Protein AF-A0A7J7K494-F1 (afdb_monomer)

Secondary structure (DSSP, 8-state):
-HHHHHHHHHHHHHHHHHHHHHHTT-PPPP---S--EEEEEESSTTHIIIIIHHHHHHHHHTT-EEEEEESS---TTS-HHHHHHHHHHHHHHHT--GGGEEE---GGG-SSS----HHHHHHHHHHHHHHTT--EEE---TT--HHHHHHHHHHHHHH-HHHHHHHHHHHH-S---TTTHHHHHHHHHHHHHHHHHHHHHHHHHHHHHHHTTTSHHHHHHHHHHHHHHHHHHHHHHHHHHHHHHHHHHHHHHHHHHHHHHHHHT----EEE-TTSSSEEE-S---HHHHHHHHHHHHHT--SSS-GGGGG-TTSGGGGT-EEE-TTS-EEE-SS-GGGSPBTT-HHHHHHHHTT-S-TT--EE-BSSTTGGGS--SS----HHHHHHHHHHHTHHHHHHHHHHHHHHHHHHHHHHHHHHHHTHHHHHHHHHHHHHHTT--

Organism: Bugula neritina (NCBI:txid10212)

pLDDT: mean 76.29, std 15.3, range [35.38, 96.31]

Solvent-accessible surface area (backbone atoms only — not comparable to full-atom values): 23993 Å² total; per-residue (Å²): 116,68,67,58,55,47,49,50,55,49,44,54,52,45,49,54,46,47,51,53,54,48,71,72,62,68,68,82,81,76,87,83,90,65,90,46,29,36,34,39,50,34,65,38,43,56,45,56,67,75,73,37,38,56,59,52,38,52,38,47,76,69,66,30,48,60,31,39,41,20,49,8,39,40,41,64,86,74,46,16,80,54,37,46,52,48,29,50,52,46,36,47,73,58,70,34,55,56,92,39,47,49,67,36,88,45,84,77,40,47,45,71,94,62,87,60,57,67,69,60,54,48,50,55,52,50,53,52,34,68,76,64,67,48,70,45,82,44,63,81,65,100,71,66,64,58,26,56,53,39,24,50,51,18,48,48,47,67,73,36,57,66,56,42,53,47,50,49,30,68,78,60,56,44,76,58,62,85,80,62,57,62,61,58,52,51,50,52,35,50,49,35,30,54,52,12,50,50,48,36,52,46,50,47,27,45,51,50,9,63,62,33,49,91,42,76,65,12,44,48,28,28,50,50,32,34,51,52,51,50,50,49,53,51,51,52,54,49,49,52,53,48,48,70,75,37,47,79,61,48,52,60,50,51,52,50,52,50,51,50,42,51,29,74,58,24,45,64,41,71,41,70,25,94,82,59,66,33,34,23,73,44,82,68,38,48,73,66,19,50,50,51,46,48,48,17,33,69,65,68,10,14,56,58,77,13,46,70,59,56,68,42,79,80,24,48,30,61,82,54,31,69,44,73,42,83,87,70,50,76,46,61,45,50,39,63,66,44,48,48,62,34,62,86,38,43,66,51,51,58,53,49,61,73,69,50,97,60,77,85,72,70,60,48,47,48,72,54,82,58,50,31,60,43,94,81,70,90,70,48,46,16,35,52,58,54,53,51,48,56,48,57,74,47,37,64,58,56,51,50,52,53,50,50,50,55,51,52,50,52,48,52,37,53,50,37,53,52,63,63,54,63,55,61,67,53,53,54,52,51,53,53,49,55,53,54,59,68,70,74,114

Sequence (441 aa):
METVSLLIICGGLLALLIVFLISSKLQPAGSITQHKSVVFVTAHPDDECMFFGPTIVNLIHQNIEVHILCLSTGNFYGEGKTRVKELYASCKALGVDTNKCSTIDDTSLADGDAIWNKTQIQYYVAEYIQSHDISAVVTFDEGGIIGVTTLAIGIWVKVDKKHLLELTKDVSGTDLNETDVPSLLDNVVTALIVIGAFLFGLSFFGCCGTLNNKNKLGKLFLKLYSTVVLILLICELAGLTVAWFFFDKLDNKMIFYLDNSLKNVYNGTFVPGADDVGFSYSSGGSAITLAWDTVQLQYDCCGRAGGEDYSNETLLWYSYRDVQLSSGEVKTLVVPPTCCSVEGGSKQLISDFKKTEDSTASVFTLENPECPYSLPEPDFDGCYEEIKDAIKDNSVIFIAIGSATLGVQLLCVLFSFCLAKKDDSLVDQTEVLELNEKTLD

Nearest PDB structures (foldseek):
  8bgo-assembly1_C  TM=8.479E-01  e=7.906E-04  Thermococcus chitonophagus
  5b2e-assembly1_A  TM=7.750E-01  e=1.089E-03  Pyrococcus horikoshii OT3
  1q7t-assembly1_A  TM=6.695E-01  e=2.870E-04  Mycobacterium tuberculosis
  2ixd-assembly1_A  TM=7.992E-01  e=3.916E-03  Bacillus cereus
  1eyy-assembly1_A  TM=4.413E-01  e=2.009E+00  Vibrio harveyi

Radius of gyration: 30.48 Å; Cα contacts (8 Å, |Δi|>4): 532; chains: 1; bounding box: 70×56×92 Å

InterPro domains:
  IPR003737 N-acetylglucosaminyl phosphatidylinositol deacetylase-related [PTHR12993] (13-145)
  IPR008952 Tetraspanin, EC2 domain superfamily [G3DSA:1.10.1450.10] (258-394)
  IPR008952 Tetraspanin, EC2 domain superfamily [SSF48652] (282-394)
  IPR018499 Tetraspanin/Peripherin [PF00335] (145-421)
  IPR024078 Putative deacetylase LmbE-like domain superfamily [G3DSA:3.40.50.10320] (18-148)
  IPR024078 Putative deacetylase LmbE-like domain superfamily [SSF102588] (36-144)

Mean predicted aligned error: 17.6 Å

Foldseek 3Di:
DVVVVCCVVCVVVVLVVVLVVVLVPDDDDDQDPDQAEEEEEALFLCCCCVPVLLVLLVCVVSVHAYAYEHAELQCPVPCSVVSLVVSLVSCVVSVHDSVRYDYDHDPLSYDDPHDHDPVVVCVVVVVSCVVPVHPYYHYDDPCPDVLVVLQVVLVCCVVPVVVVCVVCCQVVVADADPPDVCVVVNVVSVVSNVSSVVSVLLVCLLVQLSNPLVDPVSLVSLVVSLVVLVVVLVVLVVVVVCCVVCVVVVLVVVLVVLLCCQAEFAQAFWAQDPQSAFIAGHHYHDPSNVVQLLLCQVLLAFGQAFLCSLVDCRGPNVVRQWHADPVRDTAGFSGHPSNAAWVVGSVVLVVVSNVDSDRRPPGTHGPDSCPRRDDDDPTRGGSNVSVVVVCVVCVVVVVVVSVVSSVVSSVSSSVSSVSNPPVVVVVVVVVVVVVVVVVVD

Structure (mmCIF, N/CA/C/O backbone):
data_AF-A0A7J7K494-F1
#
_entry.id   AF-A0A7J7K494-F1
#
loop_
_atom_site.group_PDB
_atom_site.id
_atom_site.type_symbol
_atom_site.label_atom_id
_atom_site.label_alt_id
_atom_site.label_comp_id
_atom_site.label_asym_id
_atom_site.label_entity_id
_atom_site.label_seq_id
_atom_site.pdbx_PDB_ins_code
_atom_site.Cartn_x
_atom_site.Cartn_y
_atom_site.Cartn_z
_atom_site.occupancy
_atom_site.B_iso_or_equiv
_atom_site.auth_seq_id
_atom_site.auth_comp_id
_atom_site.auth_asym_id
_atom_site.auth_atom_id
_atom_site.pdbx_PDB_model_num
ATOM 1 N N . MET A 1 1 ? -19.181 25.614 -13.319 1.00 48.56 1 MET A N 1
ATOM 2 C CA . MET A 1 1 ? -18.099 26.270 -12.552 1.00 48.56 1 MET A CA 1
ATOM 3 C C . MET A 1 1 ? -18.607 26.910 -11.262 1.00 48.56 1 MET A C 1
ATOM 5 O O . MET A 1 1 ? -18.106 26.513 -10.229 1.00 48.56 1 MET A O 1
ATOM 9 N N . GLU A 1 2 ? -19.620 27.787 -11.241 1.00 45.88 2 GLU A N 1
ATOM 10 C CA . GLU A 1 2 ? -20.159 28.299 -9.954 1.00 45.88 2 GLU A CA 1
ATOM 11 C C . GLU A 1 2 ? -21.144 27.339 -9.271 1.00 45.88 2 GLU A C 1
ATOM 13 O O . GLU A 1 2 ? -21.123 27.175 -8.056 1.00 45.88 2 GLU A O 1
ATOM 18 N N . THR A 1 3 ? -21.963 26.635 -10.053 1.00 38.97 3 THR A N 1
ATOM 19 C CA . THR A 1 3 ? -22.997 25.722 -9.541 1.00 38.97 3 THR A CA 1
ATOM 20 C C . THR A 1 3 ? -22.428 24.508 -8.809 1.00 38.97 3 THR A C 1
ATOM 22 O O . THR A 1 3 ? -23.000 24.071 -7.819 1.00 38.97 3 THR A O 1
ATOM 25 N N . VAL A 1 4 ? -21.282 23.988 -9.257 1.00 43.88 4 VAL A N 1
ATOM 26 C CA . VAL A 1 4 ? -20.623 22.812 -8.661 1.00 43.88 4 VAL A CA 1
ATOM 27 C C . VAL A 1 4 ? -19.870 23.190 -7.383 1.00 43.88 4 VAL A C 1
ATOM 29 O O . VAL A 1 4 ? -19.988 22.494 -6.381 1.00 43.88 4 VAL A O 1
ATOM 32 N N . SER A 1 5 ? -19.188 24.339 -7.361 1.00 43.78 5 SER A N 1
ATOM 33 C CA . SER A 1 5 ? -18.564 24.871 -6.141 1.00 43.78 5 SER A CA 1
ATOM 34 C C . SER A 1 5 ? -19.605 25.225 -5.077 1.00 43.78 5 SER A C 1
ATOM 36 O O . SER A 1 5 ? -19.404 24.942 -3.897 1.00 43.78 5 SER A O 1
ATOM 38 N N . LEU A 1 6 ? -20.754 25.771 -5.493 1.00 46.97 6 LEU A N 1
ATOM 39 C CA . LEU A 1 6 ? -21.887 26.009 -4.604 1.00 46.97 6 LEU A CA 1
ATOM 40 C C . LEU A 1 6 ? -22.486 24.687 -4.106 1.00 46.97 6 LEU A C 1
ATOM 42 O O . LEU A 1 6 ? -22.766 24.582 -2.924 1.00 46.97 6 LEU A O 1
ATOM 46 N N . LEU A 1 7 ? -22.600 23.654 -4.948 1.00 49.50 7 LEU A N 1
ATOM 47 C CA . LEU A 1 7 ? -23.053 22.315 -4.541 1.00 49.50 7 LEU A CA 1
ATOM 48 C C . LEU A 1 7 ? -22.120 21.647 -3.525 1.00 49.50 7 LEU A C 1
ATOM 50 O O . LEU A 1 7 ? -22.611 20.953 -2.643 1.00 49.50 7 LEU A O 1
ATOM 54 N N . ILE A 1 8 ? -20.807 21.867 -3.607 1.00 48.34 8 ILE A N 1
ATOM 55 C CA . ILE A 1 8 ? -19.830 21.282 -2.675 1.00 48.34 8 ILE A CA 1
ATOM 56 C C . ILE A 1 8 ? -19.817 22.042 -1.343 1.00 48.34 8 ILE A C 1
ATOM 58 O O . ILE A 1 8 ? -19.854 21.416 -0.288 1.00 48.34 8 ILE A O 1
ATOM 62 N N . ILE A 1 9 ? -19.839 23.381 -1.363 1.00 60.09 9 ILE A N 1
ATOM 63 C CA . ILE A 1 9 ? -19.940 24.194 -0.137 1.00 60.09 9 ILE A CA 1
ATOM 64 C C . ILE A 1 9 ? -21.302 23.975 0.529 1.00 60.09 9 ILE A C 1
ATOM 66 O O . ILE A 1 9 ? -21.369 23.751 1.737 1.00 60.09 9 ILE A O 1
ATOM 70 N N . CYS A 1 10 ? -22.386 23.969 -0.250 1.00 55.28 10 CYS A N 1
ATOM 71 C CA . CYS A 1 10 ? -23.707 23.595 0.237 1.00 55.28 10 CYS A CA 1
ATOM 72 C C . CYS A 1 10 ? -23.733 22.139 0.686 1.00 55.28 10 CYS A C 1
ATOM 74 O O . CYS A 1 10 ? -24.402 21.871 1.665 1.00 55.28 10 CYS A O 1
ATOM 76 N N . GLY A 1 11 ? -22.999 21.222 0.056 1.00 61.75 11 GLY A N 1
ATOM 77 C CA . GLY A 1 11 ? -22.896 19.819 0.459 1.00 61.75 11 GLY A CA 1
ATOM 78 C C . GLY A 1 11 ? -22.185 19.642 1.799 1.00 61.75 11 GLY A C 1
ATOM 79 O O . GLY A 1 11 ? -22.696 18.938 2.662 1.00 61.75 11 GLY A O 1
ATOM 80 N N . GLY A 1 12 ? -21.069 20.341 2.021 1.00 59.91 12 GLY A N 1
ATOM 81 C CA . GLY A 1 12 ? -20.353 20.358 3.299 1.00 59.91 12 GLY A CA 1
ATOM 82 C C . GLY A 1 12 ? -21.153 21.042 4.411 1.00 59.91 12 GLY A C 1
ATOM 83 O O . GLY A 1 12 ? -21.269 20.506 5.511 1.00 59.91 12 GLY A O 1
ATOM 84 N N . LEU A 1 13 ? -21.787 22.183 4.120 1.00 62.47 13 LEU A N 1
ATOM 85 C CA . LEU A 1 13 ? -22.676 22.866 5.067 1.00 62.47 13 LEU A CA 1
ATOM 86 C C . LEU A 1 13 ? -23.949 22.060 5.346 1.00 62.47 13 LEU A C 1
ATOM 88 O O . LEU A 1 13 ? -24.392 22.030 6.488 1.00 62.47 13 LEU A O 1
ATOM 92 N N . LEU A 1 14 ? -24.512 21.381 4.342 1.00 61.75 14 LEU A N 1
ATOM 93 C CA . LEU A 1 14 ? -25.662 20.486 4.471 1.00 61.75 14 LEU A CA 1
ATOM 94 C C . LEU A 1 14 ? -25.281 19.229 5.246 1.00 61.75 14 LEU A C 1
ATOM 96 O O . LEU A 1 14 ? -26.072 18.807 6.072 1.00 61.75 14 LEU A O 1
ATOM 100 N N . ALA A 1 15 ? -24.086 18.668 5.061 1.00 58.25 15 ALA A N 1
ATOM 101 C CA . ALA A 1 15 ? -23.587 17.564 5.876 1.00 58.25 15 ALA A CA 1
ATOM 102 C C . ALA A 1 15 ? -23.437 17.995 7.342 1.00 58.25 15 ALA A C 1
ATOM 104 O O . ALA A 1 15 ? -23.932 17.304 8.225 1.00 58.25 15 ALA A O 1
ATOM 105 N N . LEU A 1 16 ? -22.871 19.177 7.611 1.00 62.81 16 LEU A N 1
ATOM 106 C CA . LEU A 1 16 ? -22.789 19.745 8.964 1.00 62.81 16 LEU A CA 1
ATOM 107 C C . LEU A 1 16 ? -24.178 20.024 9.567 1.00 62.81 16 LEU A C 1
ATOM 109 O O . LEU A 1 16 ? -24.406 19.735 10.742 1.00 62.81 16 LEU A O 1
ATOM 113 N N . LEU A 1 17 ? -25.127 20.527 8.771 1.00 67.31 17 LEU A N 1
ATOM 114 C CA . LEU A 1 17 ? -26.519 20.759 9.179 1.00 67.31 17 LEU A CA 1
ATOM 115 C C . LEU A 1 17 ? -27.285 19.455 9.405 1.00 67.31 17 LEU A C 1
ATOM 117 O O . LEU A 1 17 ? -28.018 19.353 10.379 1.00 67.31 17 LEU A O 1
ATOM 121 N N . ILE A 1 18 ? -27.115 18.450 8.547 1.00 64.69 18 ILE A N 1
ATOM 122 C CA . ILE A 1 18 ? -27.713 17.120 8.686 1.00 64.69 18 ILE A CA 1
ATOM 123 C C . ILE A 1 18 ? -27.141 16.446 9.929 1.00 64.69 18 ILE A C 1
ATOM 125 O O . ILE A 1 18 ? -27.916 15.953 10.738 1.00 64.69 18 ILE A O 1
ATOM 129 N N . VAL A 1 19 ? -25.827 16.503 10.157 1.00 56.94 19 VAL A N 1
ATOM 130 C CA . VAL A 1 19 ? -25.197 16.026 11.396 1.00 56.94 19 VAL A CA 1
ATOM 131 C C . VAL A 1 19 ? -25.774 16.766 12.605 1.00 56.94 19 VAL A C 1
ATOM 133 O O . VAL A 1 19 ? -26.156 16.114 13.571 1.00 56.94 19 VAL A O 1
ATOM 136 N N . PHE A 1 20 ? -25.943 18.090 12.554 1.00 66.19 20 PHE A N 1
ATOM 137 C CA . PHE A 1 20 ? -26.557 18.884 13.628 1.00 66.19 20 PHE A CA 1
ATOM 138 C C . PHE A 1 20 ? -28.047 18.545 13.868 1.00 66.19 20 PHE A C 1
ATOM 140 O O . PHE A 1 20 ? -28.499 18.449 15.014 1.00 66.19 20 PHE A O 1
ATOM 147 N N . LEU A 1 21 ? -28.820 18.304 12.806 1.00 63.22 21 LEU A N 1
ATOM 148 C CA . LEU A 1 21 ? -30.249 17.961 12.850 1.00 63.22 21 LEU A CA 1
ATOM 149 C C . LEU A 1 21 ? -30.495 16.504 13.272 1.00 63.22 21 LEU A C 1
ATOM 151 O O . LEU A 1 21 ? -31.448 16.215 13.992 1.00 63.22 21 LEU A O 1
ATOM 155 N N . ILE A 1 22 ? -29.619 15.584 12.873 1.00 55.06 22 ILE A N 1
ATOM 156 C CA . ILE A 1 22 ? -29.636 14.176 13.283 1.00 55.06 22 ILE A CA 1
ATOM 157 C C . ILE A 1 22 ? -29.176 14.071 14.746 1.00 55.06 22 ILE A C 1
ATOM 159 O O . ILE A 1 22 ? -29.856 13.446 15.557 1.00 55.06 22 ILE A O 1
ATOM 163 N N . SER A 1 23 ? -28.122 14.797 15.138 1.00 53.97 23 SER A N 1
ATOM 164 C CA . SER A 1 23 ? -27.640 14.888 16.533 1.00 53.97 23 SER A CA 1
ATOM 165 C C . SER A 1 23 ? -28.640 15.538 17.499 1.00 53.97 23 SER A C 1
ATOM 167 O O . SER A 1 23 ? -28.546 15.356 18.718 1.00 53.97 23 SER A O 1
ATOM 169 N N . SER A 1 24 ? -29.594 16.320 16.984 1.00 50.78 24 SER A N 1
ATOM 170 C CA . SER A 1 24 ? -30.695 16.887 17.774 1.00 50.78 24 SER A CA 1
ATOM 171 C C . SER A 1 24 ? -31.946 16.001 17.808 1.00 50.78 24 SER A C 1
ATOM 173 O O . SER A 1 24 ? -32.808 16.241 18.651 1.00 50.78 24 SER A O 1
ATOM 175 N N . LYS A 1 25 ? -32.036 14.954 16.971 1.00 44.88 25 LYS A N 1
ATOM 176 C CA . LYS A 1 25 ? -33.195 14.043 16.891 1.00 44.88 25 LYS A CA 1
ATOM 177 C C . LYS A 1 25 ? -32.920 12.579 17.248 1.00 44.88 25 LYS A C 1
ATOM 179 O O . LYS A 1 25 ? -33.884 11.825 17.367 1.00 44.88 25 LYS A O 1
ATOM 184 N N . LEU A 1 26 ? -31.668 12.160 17.447 1.00 38.97 26 LEU A N 1
ATOM 185 C CA . LEU A 1 26 ? -31.373 10.815 17.950 1.00 38.97 26 LEU A CA 1
ATOM 186 C C . LEU A 1 26 ? -31.838 10.680 19.404 1.00 38.97 26 LEU A C 1
ATOM 188 O O . LEU A 1 26 ? -31.153 11.081 20.343 1.00 38.97 26 LEU A O 1
ATOM 192 N N . GLN A 1 27 ? -33.017 10.090 19.579 1.00 41.94 27 GLN A N 1
ATOM 193 C CA . GLN A 1 27 ? -33.363 9.411 20.818 1.00 41.94 27 GLN A CA 1
ATOM 194 C C . GLN A 1 27 ? -32.588 8.083 20.877 1.00 41.94 27 GLN A C 1
ATOM 196 O O . GLN A 1 27 ? -32.400 7.448 19.835 1.00 41.94 27 GLN A O 1
ATOM 201 N N . PRO A 1 28 ? -32.112 7.656 22.060 1.00 41.56 28 PRO A N 1
ATOM 202 C CA . PRO A 1 28 ? -31.431 6.376 22.203 1.00 41.56 28 PRO A CA 1
ATOM 203 C C . PRO A 1 28 ? -32.356 5.243 21.744 1.00 41.56 28 PRO A C 1
ATOM 205 O O . PRO A 1 28 ? -33.513 5.168 22.158 1.00 41.56 28 PRO A O 1
ATOM 208 N N . ALA A 1 29 ? -31.840 4.390 20.856 1.00 36.94 29 ALA A N 1
ATOM 209 C CA . ALA A 1 29 ? -32.562 3.235 20.344 1.00 36.94 29 ALA A CA 1
ATOM 210 C C . ALA A 1 29 ? -33.029 2.341 21.502 1.00 36.94 29 ALA A C 1
ATOM 212 O O . ALA A 1 29 ? -32.278 2.064 22.440 1.00 36.94 29 ALA A O 1
ATOM 213 N N . GLY A 1 30 ? -34.302 1.954 21.430 1.00 35.56 30 GLY A N 1
ATOM 214 C CA . GLY A 1 30 ? -35.008 1.206 22.457 1.00 35.56 30 GLY A CA 1
ATOM 215 C C . GLY A 1 30 ? -34.442 -0.189 22.732 1.00 35.56 30 GLY A C 1
ATOM 216 O O . GLY A 1 30 ? -33.745 -0.790 21.919 1.00 35.56 30 GLY A O 1
ATOM 217 N N . SER A 1 31 ? -34.802 -0.665 23.923 1.00 35.38 31 SER A N 1
ATOM 218 C CA . SER A 1 31 ? -34.482 -1.950 24.549 1.00 35.38 31 SER A CA 1
ATOM 219 C C . SER A 1 31 ? -34.519 -3.159 23.600 1.00 35.38 31 SER A C 1
ATOM 221 O O . SER A 1 31 ? -35.571 -3.501 23.054 1.00 35.38 31 SER A O 1
ATOM 223 N N . ILE A 1 32 ? -33.377 -3.844 23.464 1.00 37.75 32 ILE A N 1
ATOM 224 C CA . ILE A 1 32 ? -33.290 -5.187 22.879 1.00 37.75 32 ILE A CA 1
ATOM 225 C C . ILE A 1 32 ? -33.655 -6.186 23.979 1.00 37.75 32 ILE A C 1
ATOM 227 O O . ILE A 1 32 ? -32.879 -6.462 24.888 1.00 37.75 32 ILE A O 1
ATOM 231 N N . THR A 1 33 ? -34.871 -6.716 23.893 1.00 38.81 33 THR A N 1
ATOM 232 C CA . THR A 1 33 ? -35.416 -7.743 24.782 1.00 38.81 33 THR A CA 1
ATOM 233 C C . THR A 1 33 ? -35.154 -9.130 24.196 1.00 38.81 33 THR A C 1
ATOM 235 O O . THR A 1 33 ? -35.998 -9.694 23.513 1.00 38.81 33 THR A O 1
ATOM 238 N N . GLN A 1 34 ? -33.963 -9.675 24.444 1.00 47.09 34 GLN A N 1
ATOM 239 C CA . GLN A 1 34 ? -33.677 -11.116 24.476 1.00 47.09 34 GLN A CA 1
ATOM 240 C C . GLN A 1 34 ? -32.317 -11.280 25.165 1.00 47.09 34 GLN A C 1
ATOM 242 O O . GLN A 1 34 ? -31.354 -10.646 24.740 1.00 47.09 34 GLN A O 1
ATOM 247 N N . HIS A 1 35 ? -32.237 -12.072 26.240 1.00 52.81 35 HIS A N 1
ATOM 248 C CA . HIS A 1 35 ? -30.958 -12.383 26.884 1.00 52.81 35 HIS A CA 1
ATOM 249 C C . HIS A 1 35 ? -30.075 -13.117 25.874 1.00 52.81 35 HIS A C 1
ATOM 251 O O . HIS A 1 35 ? -30.317 -14.278 25.563 1.00 52.81 35 HIS A O 1
ATOM 257 N N . LYS A 1 36 ? -29.101 -12.397 25.317 1.00 71.06 36 LYS A N 1
ATOM 258 C CA . LYS A 1 36 ? -28.061 -12.934 24.444 1.00 71.06 36 LYS A CA 1
ATOM 259 C C . LYS A 1 36 ? -26.811 -13.167 25.285 1.00 71.06 36 LYS A C 1
ATOM 261 O O . LYS A 1 36 ? -26.496 -12.357 26.156 1.00 71.06 36 LYS A O 1
ATOM 266 N N . SER A 1 37 ? -26.118 -14.257 25.006 1.00 85.25 37 SER A N 1
ATOM 267 C CA . SER A 1 37 ? -24.801 -14.593 25.543 1.00 85.25 37 SER A CA 1
ATOM 268 C C . SER A 1 37 ? -23.750 -14.319 24.463 1.00 85.25 37 SER A C 1
ATOM 270 O O . SER A 1 37 ? -23.941 -14.645 23.287 1.00 85.25 37 SER A O 1
ATOM 272 N N . VAL A 1 38 ? -22.656 -13.663 24.832 1.00 89.88 38 VAL A N 1
ATOM 273 C CA . VAL A 1 38 ? -21.571 -13.286 23.917 1.00 89.88 38 VAL A CA 1
ATOM 274 C C . VAL A 1 38 ? -20.263 -13.841 24.454 1.00 89.88 38 VAL A C 1
ATOM 276 O O . VAL A 1 38 ? -19.947 -13.624 25.622 1.00 89.88 38 VAL A O 1
ATOM 279 N N . VAL A 1 39 ? -19.487 -14.520 23.609 1.00 93.25 39 VAL A N 1
ATOM 280 C CA . VAL A 1 39 ? -18.131 -14.964 23.953 1.00 93.25 39 VAL A CA 1
ATOM 281 C C . VAL A 1 39 ? -17.091 -14.101 23.253 1.00 93.25 39 VAL A C 1
ATOM 283 O O . VAL A 1 39 ? -17.169 -13.882 22.043 1.00 93.25 39 VAL A O 1
ATOM 286 N N . PHE A 1 40 ? -16.109 -13.628 24.012 1.00 92.94 40 PHE A N 1
ATOM 287 C CA . PHE A 1 40 ? -14.878 -13.068 23.473 1.00 92.94 40 PHE A CA 1
ATOM 288 C C . PHE A 1 40 ? -13.839 -14.178 23.397 1.00 92.94 40 PHE A C 1
ATOM 290 O O . PHE A 1 40 ? -13.515 -14.791 24.414 1.00 92.94 40 PHE A O 1
ATOM 297 N N . VAL A 1 41 ? -13.350 -14.443 22.190 1.00 92.06 41 VAL A N 1
ATOM 298 C CA . VAL A 1 41 ? -12.299 -15.428 21.938 1.00 92.06 41 VAL A CA 1
ATOM 299 C C . VAL A 1 41 ? -10.990 -14.682 21.733 1.00 92.06 41 VAL A C 1
ATOM 301 O O . VAL A 1 41 ? -10.851 -13.941 20.755 1.00 92.06 41 VAL A O 1
ATOM 304 N N . THR A 1 42 ? -10.051 -14.871 22.655 1.00 91.25 42 THR A N 1
ATOM 305 C CA . THR A 1 42 ? -8.741 -14.210 22.659 1.00 91.25 42 THR A CA 1
ATOM 306 C C . THR A 1 42 ? -7.607 -15.211 22.485 1.00 91.25 42 THR A C 1
ATOM 308 O O . THR A 1 42 ? -7.774 -16.406 22.749 1.00 91.25 42 THR A O 1
ATOM 311 N N . ALA A 1 43 ? -6.454 -14.737 22.015 1.00 89.81 43 ALA A N 1
ATOM 312 C CA . ALA A 1 43 ? -5.272 -15.575 21.844 1.00 89.81 43 ALA A CA 1
ATOM 313 C C . ALA A 1 43 ? -4.412 -15.572 23.114 1.00 89.81 43 ALA A C 1
ATOM 315 O O . ALA A 1 43 ? -3.916 -16.629 23.515 1.00 89.81 43 ALA A O 1
ATOM 316 N N . HIS A 1 44 ? -4.284 -14.417 23.772 1.00 90.25 44 HIS A N 1
ATOM 317 C CA . HIS A 1 44 ? -3.458 -14.226 24.958 1.00 90.25 44 HIS A CA 1
ATOM 318 C C . HIS A 1 44 ? -4.285 -13.762 26.187 1.00 90.25 44 HIS A C 1
ATOM 320 O O . HIS A 1 44 ? -5.306 -13.086 26.022 1.00 90.25 44 HIS A O 1
ATOM 326 N N . PRO A 1 45 ? -3.882 -14.122 27.429 1.00 89.06 45 PRO A N 1
ATOM 327 C CA . PRO A 1 45 ? -4.619 -13.793 28.661 1.00 89.06 45 PRO A CA 1
ATOM 328 C C . PRO A 1 45 ? -4.713 -12.309 29.077 1.00 89.06 45 PRO A C 1
ATOM 330 O O . PRO A 1 45 ? -5.225 -12.047 30.160 1.00 89.06 45 PRO A O 1
ATOM 333 N N . ASP A 1 46 ? -4.180 -11.361 28.306 1.00 87.06 46 ASP A N 1
ATOM 334 C CA . ASP A 1 46 ? -4.315 -9.909 28.545 1.00 87.06 46 ASP A CA 1
ATOM 335 C C . ASP A 1 46 ? -5.142 -9.188 27.460 1.00 87.06 46 ASP A C 1
ATOM 337 O O . ASP A 1 46 ? -5.510 -8.016 27.614 1.00 87.06 46 ASP A O 1
ATOM 341 N N . ASP A 1 47 ? -5.480 -9.885 26.373 1.00 87.44 47 ASP A N 1
ATOM 342 C CA . ASP A 1 47 ? -6.191 -9.321 25.229 1.00 87.44 47 ASP A CA 1
ATOM 343 C C . ASP A 1 47 ? -7.592 -8.806 25.613 1.00 87.44 47 ASP A C 1
ATOM 345 O O . ASP A 1 47 ? -8.110 -7.845 25.035 1.00 87.44 47 ASP A O 1
ATOM 349 N N . GLU A 1 48 ? -8.247 -9.438 26.587 1.00 84.69 48 GLU A N 1
ATOM 350 C CA . GLU A 1 48 ? -9.604 -9.104 27.012 1.00 84.69 48 GLU A CA 1
ATOM 351 C C . GLU A 1 48 ? -9.671 -7.714 27.641 1.00 84.69 48 GLU A C 1
ATOM 353 O O . GLU A 1 48 ? -10.570 -6.936 27.316 1.00 84.69 48 GLU A O 1
ATOM 358 N N . CYS A 1 49 ? -8.709 -7.363 28.497 1.00 79.94 49 CYS A N 1
ATOM 359 C CA . CYS A 1 49 ? -8.664 -6.044 29.114 1.00 79.94 49 CYS A CA 1
ATOM 360 C C . CYS A 1 49 ? -7.991 -5.015 28.212 1.00 79.94 49 CYS A C 1
ATOM 362 O O . CYS A 1 49 ? -8.396 -3.848 28.235 1.00 79.94 49 CYS A O 1
ATOM 364 N N . MET A 1 50 ? -7.030 -5.435 27.385 1.00 77.06 50 MET A N 1
ATOM 365 C CA . MET A 1 50 ? -6.323 -4.545 26.469 1.00 77.06 50 MET A CA 1
ATOM 366 C C . MET A 1 50 ? -7.199 -4.090 25.292 1.00 77.06 50 MET A C 1
ATOM 368 O O . MET A 1 50 ? -7.154 -2.914 24.923 1.00 77.06 50 MET A O 1
ATOM 372 N N . PHE A 1 51 ? -8.027 -4.978 24.730 1.00 73.75 51 PHE A N 1
ATOM 373 C CA . PHE A 1 51 ? -8.774 -4.703 23.493 1.00 73.75 51 PHE A CA 1
ATOM 374 C C . PHE A 1 51 ? -10.290 -4.698 23.664 1.00 73.75 51 PHE A C 1
ATOM 376 O O . PHE A 1 51 ? -10.981 -3.927 22.994 1.00 73.75 51 PHE A O 1
ATOM 383 N N . PHE A 1 52 ? -10.824 -5.517 24.571 1.00 78.88 52 PHE A N 1
ATOM 384 C CA . PHE A 1 52 ? -12.269 -5.729 24.690 1.00 78.88 52 PHE A CA 1
ATOM 385 C C . PHE A 1 52 ? -12.898 -5.130 25.951 1.00 78.88 52 PHE A C 1
ATOM 387 O O . PHE A 1 52 ? -14.125 -5.085 26.044 1.00 78.88 52 PHE A O 1
ATOM 394 N N . GLY A 1 53 ? -12.099 -4.581 26.871 1.00 79.12 53 GLY A N 1
ATOM 395 C CA . GLY A 1 53 ? -12.548 -4.011 28.144 1.00 79.12 53 GLY A CA 1
ATOM 396 C C . GLY A 1 53 ? -13.789 -3.104 28.061 1.00 79.12 53 GLY A C 1
ATOM 397 O O . GLY A 1 53 ? -14.769 -3.381 28.760 1.00 79.12 53 GLY A O 1
ATOM 398 N N . PRO A 1 54 ? -13.828 -2.059 27.203 1.00 76.44 54 PRO A N 1
ATOM 399 C CA . PRO A 1 54 ? -14.998 -1.176 27.137 1.00 76.44 54 PRO A CA 1
ATOM 400 C C . PRO A 1 54 ? -16.243 -1.900 26.617 1.00 76.44 54 PRO A C 1
ATOM 402 O O . PRO A 1 54 ? -17.350 -1.662 27.103 1.00 76.44 54 PRO A O 1
ATOM 405 N N . THR A 1 55 ? -16.069 -2.800 25.649 1.00 70.44 55 THR A N 1
ATOM 406 C CA . THR A 1 55 ? -17.162 -3.578 25.061 1.00 70.44 55 THR A CA 1
ATOM 407 C C . THR A 1 55 ? -17.731 -4.562 26.076 1.00 70.44 55 THR A C 1
ATOM 409 O O . THR A 1 55 ? -18.948 -4.608 26.244 1.00 70.44 55 THR A O 1
ATOM 412 N N . ILE A 1 56 ? -16.872 -5.284 26.803 1.00 82.81 56 ILE A N 1
ATOM 413 C CA . ILE A 1 56 ? -17.252 -6.220 27.871 1.00 82.81 56 ILE A CA 1
ATOM 414 C C . ILE A 1 56 ? -18.095 -5.500 28.929 1.00 82.81 56 ILE A C 1
ATOM 416 O O . ILE A 1 56 ? -19.226 -5.906 29.198 1.00 82.81 56 ILE A O 1
ATOM 420 N N . VAL A 1 57 ? -17.595 -4.381 29.464 1.00 77.25 57 VAL A N 1
ATOM 421 C CA . VAL A 1 57 ? -18.302 -3.602 30.496 1.00 77.25 57 VAL A CA 1
ATOM 422 C C . VAL A 1 57 ? -19.642 -3.078 29.974 1.00 77.25 57 VAL A C 1
ATOM 424 O O . VAL A 1 57 ? -20.656 -3.162 30.667 1.00 77.25 57 VAL A O 1
ATOM 427 N N . ASN A 1 58 ? -19.687 -2.572 28.738 1.00 75.81 58 ASN A N 1
ATOM 428 C CA . ASN A 1 58 ? -20.929 -2.074 28.150 1.00 75.81 58 ASN A CA 1
ATOM 429 C C . ASN A 1 58 ? -21.970 -3.187 27.923 1.00 75.81 58 ASN A C 1
ATOM 431 O O . ASN A 1 58 ? -23.154 -2.948 28.152 1.00 75.81 58 ASN A O 1
ATOM 435 N N . LEU A 1 59 ? -21.562 -4.390 27.507 1.00 78.50 59 LEU A N 1
ATOM 436 C CA . LEU A 1 59 ? -22.474 -5.532 27.358 1.00 78.50 59 LEU A CA 1
ATOM 437 C C . LEU A 1 59 ? -23.032 -5.975 28.718 1.00 78.50 59 LEU A C 1
ATOM 439 O O . LEU A 1 59 ? -24.247 -6.127 28.857 1.00 78.50 59 LEU A O 1
ATOM 443 N N . ILE A 1 60 ? -22.184 -6.065 29.745 1.00 82.94 60 ILE A N 1
ATOM 444 C CA . ILE A 1 60 ? -22.618 -6.380 31.116 1.00 82.94 60 ILE A CA 1
ATOM 445 C C . ILE A 1 60 ? -23.625 -5.337 31.621 1.00 82.94 60 ILE A C 1
ATOM 447 O O . ILE A 1 60 ? -24.662 -5.691 32.178 1.00 82.94 60 ILE A O 1
ATOM 451 N N . HIS A 1 61 ? -23.383 -4.047 31.367 1.00 79.88 61 HIS A N 1
ATOM 452 C CA . HIS A 1 61 ? -24.318 -2.969 31.717 1.00 79.88 61 HIS A CA 1
ATOM 45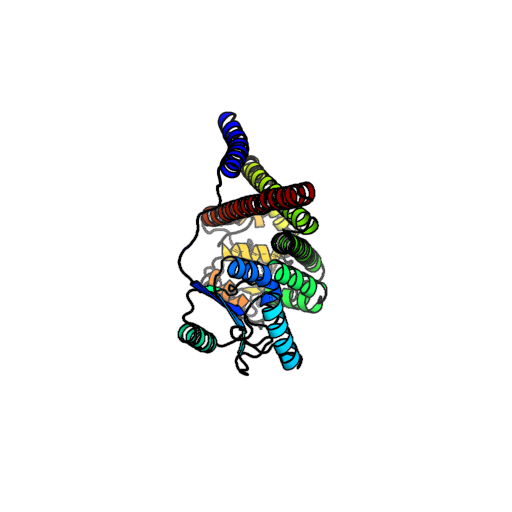3 C C . HIS A 1 61 ? -25.670 -3.073 30.995 1.00 79.88 61 HIS A C 1
ATOM 455 O O . HIS A 1 61 ? -26.676 -2.574 31.498 1.00 79.88 61 HIS A O 1
ATOM 461 N N . GLN A 1 62 ? -25.708 -3.707 29.823 1.00 78.12 62 GLN A N 1
ATOM 462 C CA . GLN A 1 62 ? -26.936 -4.006 29.083 1.00 78.12 62 GLN A CA 1
ATOM 463 C C . GLN A 1 62 ? -27.593 -5.320 29.532 1.00 78.12 62 GLN A C 1
ATOM 465 O O . GLN A 1 62 ? -28.560 -5.759 28.911 1.00 78.12 62 GLN A O 1
ATOM 470 N N . ASN A 1 63 ? -27.102 -5.927 30.618 1.00 83.50 63 ASN A N 1
ATOM 471 C CA . ASN A 1 63 ? -27.566 -7.204 31.154 1.00 83.50 63 ASN A CA 1
ATOM 472 C C . ASN A 1 63 ? -27.419 -8.367 30.148 1.00 83.50 63 ASN A C 1
ATOM 474 O O . ASN A 1 63 ? -28.207 -9.318 30.151 1.00 83.50 63 ASN A O 1
ATOM 478 N N . ILE A 1 64 ? -26.420 -8.257 29.263 1.00 84.50 64 ILE A N 1
ATOM 479 C CA . ILE A 1 64 ? -25.987 -9.299 28.327 1.00 84.50 64 ILE A CA 1
ATOM 480 C C . ILE A 1 64 ? -24.962 -10.169 29.050 1.00 84.50 64 ILE A C 1
ATOM 482 O O . ILE A 1 64 ? -24.070 -9.668 29.736 1.00 84.50 64 ILE A O 1
ATOM 486 N N . GLU A 1 65 ? -25.096 -11.481 28.899 1.00 92.00 65 GLU A N 1
ATOM 487 C CA . GLU A 1 65 ? -24.165 -12.433 29.489 1.00 92.00 65 GLU A CA 1
ATOM 488 C C . GLU A 1 65 ? -22.864 -12.463 28.680 1.00 92.00 65 GLU A C 1
ATOM 490 O O . GLU A 1 65 ? -22.890 -12.638 27.463 1.00 92.00 65 GLU A O 1
ATOM 495 N N . VAL A 1 66 ? -21.725 -12.283 29.349 1.00 93.75 66 VAL A N 1
ATOM 496 C CA . VAL A 1 66 ? -20.406 -12.241 28.706 1.00 93.75 66 VAL A CA 1
ATOM 497 C C . VAL A 1 66 ? -19.548 -13.409 29.179 1.00 93.75 66 VAL A C 1
ATOM 499 O O . VAL A 1 66 ? -19.456 -13.669 30.379 1.00 93.75 66 VAL A O 1
ATOM 502 N N . HIS A 1 67 ? -18.911 -14.079 28.222 1.00 96.06 67 HIS A N 1
ATOM 503 C CA . HIS A 1 67 ? -17.930 -15.142 28.416 1.00 96.06 67 HIS A CA 1
ATOM 504 C C . HIS A 1 67 ? -16.583 -14.728 27.824 1.00 96.06 67 HIS A C 1
ATOM 506 O O . HIS A 1 67 ? -16.546 -14.057 26.792 1.00 96.06 67 HIS A O 1
ATOM 512 N N . ILE A 1 68 ? -15.486 -15.167 28.440 1.00 96.31 68 ILE A N 1
ATOM 513 C CA . ILE A 1 68 ? -14.120 -14.994 27.935 1.00 96.31 68 ILE A CA 1
ATOM 514 C C . ILE A 1 68 ? -13.492 -16.379 27.749 1.00 96.31 68 ILE A C 1
ATOM 516 O O . ILE A 1 68 ? -13.386 -17.159 28.702 1.00 96.31 68 ILE A O 1
ATOM 520 N N . LEU A 1 69 ? -13.075 -16.680 26.523 1.00 95.62 69 LEU A N 1
ATOM 521 C CA . LEU A 1 69 ? -12.351 -17.894 26.162 1.00 95.62 69 LEU A CA 1
ATOM 522 C C . LEU A 1 69 ? -10.983 -17.508 25.597 1.00 95.62 69 LEU A C 1
ATOM 524 O O . LEU A 1 69 ? -10.885 -17.035 24.467 1.00 95.62 69 LEU A O 1
ATOM 528 N N . CYS A 1 70 ? -9.932 -17.742 26.372 1.00 95.00 70 CYS A N 1
ATOM 529 C CA . CYS A 1 70 ? -8.558 -17.533 25.940 1.00 95.00 70 CYS A CA 1
ATOM 530 C C . CYS A 1 70 ? -7.966 -18.851 25.422 1.00 95.00 70 CYS A C 1
ATOM 532 O O . CYS A 1 70 ? -7.949 -19.858 26.132 1.00 95.00 70 CYS A O 1
ATOM 534 N N . LEU A 1 71 ? -7.486 -18.857 24.180 1.00 93.50 71 LEU A N 1
ATOM 535 C CA . LEU A 1 71 ? -6.986 -20.048 23.479 1.00 93.50 71 LEU A CA 1
ATOM 536 C C 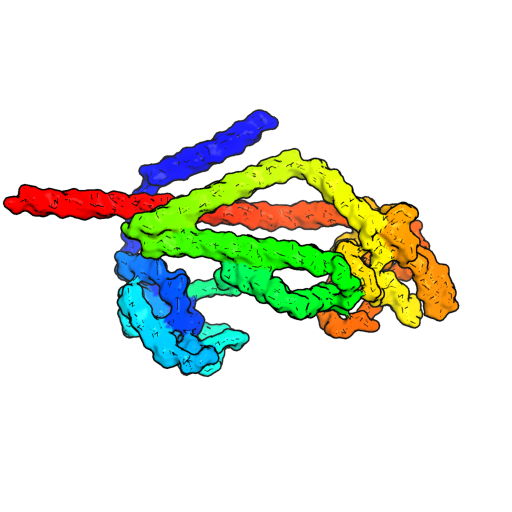. LEU A 1 71 ? -5.599 -20.511 23.942 1.00 93.50 71 LEU A C 1
ATOM 538 O O . LEU A 1 71 ? -5.197 -21.615 23.585 1.00 93.50 71 LEU A O 1
ATOM 542 N N . SER A 1 72 ? -4.896 -19.714 24.747 1.00 91.81 72 SER A N 1
ATOM 543 C CA . SER A 1 72 ? -3.607 -20.089 25.328 1.00 91.81 72 SER A CA 1
ATOM 544 C C . SER A 1 72 ? -3.497 -19.690 26.802 1.00 91.81 72 SER A C 1
ATOM 546 O O . SER A 1 72 ? -4.275 -18.888 27.322 1.00 91.81 72 SER A O 1
ATOM 548 N N . THR A 1 73 ? -2.484 -20.218 27.488 1.00 91.50 73 THR A N 1
ATOM 549 C CA . THR A 1 73 ? -2.102 -19.777 28.839 1.00 91.50 73 THR A CA 1
ATOM 550 C C . THR A 1 73 ? -1.102 -18.619 28.831 1.00 91.50 73 THR A C 1
ATOM 552 O O . THR A 1 73 ? -0.670 -18.191 29.901 1.00 91.50 73 THR A O 1
ATOM 555 N N . GLY A 1 74 ? -0.707 -18.113 27.655 1.00 87.69 74 GLY A N 1
ATOM 556 C CA . GLY A 1 74 ? 0.313 -17.072 27.534 1.00 87.69 74 GLY A CA 1
ATOM 557 C C . GLY A 1 74 ? 1.677 -17.518 28.067 1.00 87.69 74 GLY A C 1
ATOM 558 O O . GLY A 1 74 ? 2.349 -16.764 28.757 1.00 87.69 74 GLY A O 1
ATOM 559 N N . ASN A 1 75 ? 2.084 -18.776 27.890 1.00 88.38 75 ASN A N 1
ATOM 560 C CA . ASN A 1 75 ? 3.280 -19.302 28.561 1.00 88.38 75 ASN A CA 1
ATOM 561 C C . ASN A 1 75 ? 4.601 -19.090 27.791 1.00 88.38 75 ASN A C 1
ATOM 563 O O . ASN A 1 75 ? 5.586 -19.754 28.111 1.00 88.38 75 ASN A O 1
ATOM 567 N N . PHE A 1 76 ? 4.664 -18.181 26.810 1.00 84.94 76 PHE A N 1
ATOM 568 C CA . PHE A 1 76 ? 5.855 -18.003 25.965 1.00 84.94 76 PHE A CA 1
ATOM 569 C C . PHE A 1 76 ? 7.139 -17.712 26.769 1.00 84.94 76 PHE A C 1
ATOM 571 O O . PHE A 1 76 ? 8.178 -18.325 26.534 1.00 84.94 76 PHE A O 1
ATOM 578 N N . TYR A 1 77 ? 7.055 -16.859 27.798 1.00 81.88 77 TYR A N 1
ATOM 579 C CA . TYR A 1 77 ? 8.179 -16.543 28.698 1.00 81.88 77 TYR A CA 1
ATOM 580 C C . TYR A 1 77 ? 8.226 -17.401 29.978 1.00 81.88 77 TYR A C 1
ATOM 582 O O . TYR A 1 77 ? 8.966 -17.090 30.910 1.00 81.88 77 TYR A O 1
ATOM 590 N N . GLY A 1 78 ? 7.436 -18.478 30.062 1.00 87.12 78 GLY A N 1
ATOM 591 C CA . GLY A 1 78 ? 7.348 -19.328 31.257 1.00 87.12 78 GLY A CA 1
ATOM 592 C C . GLY A 1 78 ? 6.470 -18.770 32.389 1.00 87.12 78 GLY A C 1
ATOM 593 O O . GLY A 1 78 ? 6.488 -19.301 33.502 1.00 87.12 78 GLY A O 1
ATOM 594 N N . GLU A 1 79 ? 5.694 -17.714 32.125 1.00 87.81 79 GLU A N 1
ATOM 595 C CA . GLU A 1 79 ? 4.852 -17.017 33.111 1.00 87.81 79 GLU A CA 1
ATOM 596 C C . GLU A 1 79 ? 3.355 -17.369 33.028 1.00 87.81 79 GLU A C 1
ATOM 598 O O . GLU A 1 79 ? 2.523 -16.709 33.654 1.00 87.81 79 GLU A O 1
ATOM 603 N N . GLY A 1 80 ? 2.977 -18.429 32.309 1.00 89.81 80 GLY A N 1
ATOM 604 C CA . GLY A 1 80 ? 1.570 -18.726 32.013 1.00 89.81 80 GLY A CA 1
ATOM 605 C C . GLY A 1 80 ? 0.701 -18.916 33.260 1.00 89.81 80 GLY A C 1
ATOM 606 O O . GLY A 1 80 ? -0.422 -18.431 33.333 1.00 89.81 80 GLY A O 1
ATOM 607 N N . LYS A 1 81 ? 1.241 -19.516 34.330 1.00 91.56 81 LYS A N 1
ATOM 608 C CA . LYS A 1 81 ? 0.518 -19.647 35.614 1.00 91.56 81 LYS A CA 1
ATOM 609 C C . LYS A 1 81 ? 0.180 -18.304 36.263 1.00 91.56 81 LYS A C 1
ATOM 611 O O . LYS A 1 81 ? -0.784 -18.232 37.025 1.00 91.56 81 LYS A O 1
ATOM 616 N N . THR A 1 82 ? 1.004 -17.285 36.041 1.00 90.00 82 THR A N 1
ATOM 617 C CA . THR A 1 82 ? 0.767 -15.925 36.535 1.00 90.00 82 THR A CA 1
ATOM 618 C C . THR A 1 82 ? -0.261 -15.238 35.646 1.00 90.00 82 THR A C 1
ATOM 620 O O . THR A 1 82 ? -1.280 -14.791 36.162 1.00 90.00 82 THR A O 1
ATOM 623 N N . ARG A 1 83 ? -0.074 -15.292 34.324 1.00 90.62 83 ARG A N 1
ATOM 624 C CA . ARG A 1 83 ? -0.968 -14.686 33.323 1.00 90.62 83 ARG A CA 1
ATOM 625 C C . ARG A 1 83 ? -2.394 -15.219 33.387 1.00 90.62 83 ARG A C 1
ATOM 627 O O . ARG A 1 83 ? -3.347 -14.454 33.372 1.00 90.62 83 ARG A O 1
ATOM 634 N N . VAL A 1 84 ? -2.560 -16.524 33.593 1.00 93.44 84 VAL A N 1
ATOM 635 C CA . VAL A 1 84 ? -3.881 -17.120 33.836 1.00 93.44 84 VAL A CA 1
ATOM 636 C C . VAL A 1 84 ? -4.540 -16.492 35.072 1.00 93.44 84 VAL A C 1
ATOM 638 O O . VAL A 1 84 ? -5.707 -16.122 35.022 1.00 93.44 84 VAL A O 1
ATOM 641 N N . LYS A 1 85 ? -3.813 -16.305 36.184 1.00 93.12 85 LYS A N 1
ATOM 642 C CA . LYS A 1 85 ? -4.376 -15.648 37.383 1.00 93.12 85 LYS A CA 1
ATOM 643 C C . LYS A 1 85 ? -4.736 -14.188 37.125 1.00 93.12 85 LYS A C 1
ATOM 645 O O . LYS A 1 85 ? -5.742 -13.724 37.660 1.00 93.12 85 LYS A O 1
ATOM 650 N N . GLU A 1 86 ? -3.918 -13.483 36.351 1.00 91.81 86 GLU A N 1
ATOM 651 C CA . GLU A 1 86 ? -4.160 -12.096 35.949 1.00 91.81 86 GLU A CA 1
ATOM 652 C C . GLU A 1 86 ? -5.435 -11.987 35.114 1.00 91.81 86 GLU A C 1
ATOM 654 O O . GLU A 1 86 ? -6.287 -11.172 35.458 1.00 91.81 86 GLU A O 1
ATOM 659 N N . LEU A 1 87 ? -5.645 -12.882 34.146 1.00 93.62 87 LEU A N 1
ATOM 660 C CA . LEU A 1 87 ? -6.885 -12.974 33.374 1.00 93.62 87 LEU A CA 1
ATOM 661 C C . LEU A 1 87 ? -8.113 -13.174 34.266 1.00 93.62 87 LEU A C 1
ATOM 663 O O . LEU A 1 87 ? -9.086 -12.435 34.155 1.00 93.62 87 LEU A O 1
ATOM 667 N N . TYR A 1 88 ? -8.090 -14.128 35.203 1.00 95.25 88 TYR A N 1
ATOM 668 C CA . TYR A 1 88 ? -9.232 -14.321 36.110 1.00 95.25 88 TYR A CA 1
ATOM 669 C C . TYR A 1 88 ? -9.478 -13.097 37.007 1.00 95.25 88 TYR A C 1
ATOM 671 O O . TYR A 1 88 ? -10.630 -12.752 37.290 1.00 95.25 88 TYR A O 1
ATOM 679 N N . ALA A 1 89 ? -8.416 -12.424 37.459 1.00 91.56 89 ALA A N 1
ATOM 680 C CA . ALA A 1 89 ? -8.533 -11.185 38.222 1.00 91.56 89 ALA A CA 1
ATOM 681 C C . ALA A 1 89 ? -9.097 -10.038 37.366 1.00 91.56 89 ALA A C 1
ATOM 683 O O . ALA A 1 89 ? -9.935 -9.274 37.849 1.00 91.56 89 ALA A O 1
ATOM 684 N N . SER A 1 90 ? -8.687 -9.961 36.102 1.00 91.94 90 SER A N 1
ATOM 685 C CA . SER A 1 90 ? -9.163 -9.013 35.097 1.00 91.94 90 SER A CA 1
ATOM 686 C C . SER A 1 90 ? -10.641 -9.236 34.769 1.00 91.94 90 SER A C 1
ATOM 688 O O . SER A 1 90 ? -11.443 -8.319 34.937 1.00 91.94 90 SER A O 1
ATOM 690 N N . CYS A 1 91 ? -11.043 -10.473 34.458 1.00 93.50 91 CYS A N 1
ATOM 691 C CA . CYS A 1 91 ? -12.439 -10.889 34.293 1.00 93.50 91 CYS A CA 1
ATOM 692 C C . CYS A 1 91 ? -13.298 -10.415 35.476 1.00 93.50 91 CYS A C 1
ATOM 694 O O . CYS A 1 91 ? -14.313 -9.739 35.288 1.00 93.50 91 CYS A O 1
ATOM 696 N N . LYS A 1 92 ? -12.842 -10.668 36.710 1.00 93.00 92 LYS A N 1
ATOM 697 C CA . LYS A 1 92 ? -13.529 -10.208 37.923 1.00 93.00 92 LYS A CA 1
ATOM 698 C C . LYS A 1 92 ? -13.615 -8.680 38.013 1.00 93.00 92 LYS A C 1
ATOM 700 O O . LYS A 1 92 ? -14.652 -8.159 38.419 1.00 93.00 92 LYS A O 1
ATOM 705 N N . ALA A 1 93 ? -12.548 -7.961 37.666 1.00 88.88 93 ALA A N 1
ATOM 706 C CA . ALA A 1 93 ? -12.51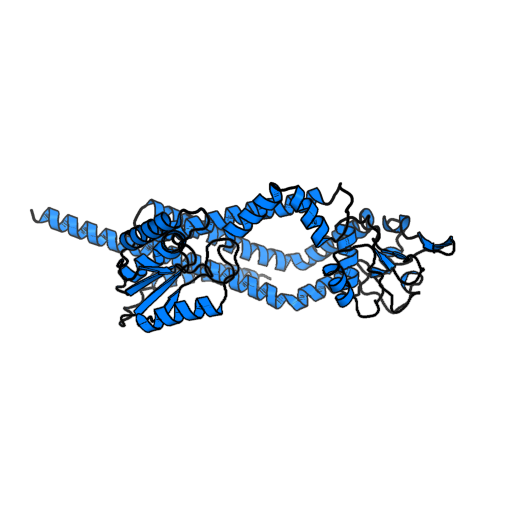5 -6.497 37.688 1.00 88.88 93 ALA A CA 1
ATOM 707 C C . ALA A 1 93 ? -13.436 -5.868 36.627 1.00 88.88 93 ALA A C 1
ATOM 709 O O . ALA A 1 93 ? -14.057 -4.839 36.892 1.00 88.88 93 ALA A O 1
ATOM 710 N N . LEU A 1 94 ? -13.568 -6.507 35.463 1.00 85.50 94 LEU A N 1
ATOM 711 C CA . LEU A 1 94 ? -14.470 -6.110 34.376 1.00 85.50 94 LEU A CA 1
ATOM 712 C C . LEU A 1 94 ? -15.944 -6.457 34.657 1.00 85.50 94 LEU A C 1
ATOM 714 O O . LEU A 1 94 ? -16.823 -6.026 33.914 1.00 85.50 94 LEU A O 1
ATOM 718 N N . GLY A 1 95 ? -16.226 -7.206 35.728 1.00 87.12 95 GLY A N 1
ATOM 719 C CA . GLY A 1 95 ? -17.576 -7.634 36.107 1.00 87.12 95 GLY A CA 1
ATOM 720 C C . GLY A 1 95 ? -18.037 -8.937 35.447 1.00 87.12 95 GLY A C 1
ATOM 721 O O . GLY A 1 95 ? -19.217 -9.272 35.533 1.00 87.12 95 GLY A O 1
ATOM 722 N N . VAL A 1 96 ? -17.132 -9.675 34.799 1.00 93.06 96 VAL A N 1
ATOM 723 C CA . VAL A 1 96 ? -17.395 -11.013 34.255 1.00 93.06 96 VAL A CA 1
ATOM 724 C C . VAL A 1 96 ? -17.356 -12.034 35.397 1.00 93.06 96 VAL A C 1
ATOM 726 O O . VAL A 1 96 ? -16.447 -12.017 36.231 1.00 93.06 96 VAL A O 1
ATOM 729 N N . ASP A 1 97 ? -18.331 -12.947 35.438 1.00 91.69 97 ASP A N 1
ATOM 730 C CA . ASP A 1 97 ? -18.294 -14.090 36.357 1.00 91.69 97 ASP A CA 1
ATOM 731 C C . ASP A 1 97 ? -17.055 -14.943 36.053 1.00 91.69 97 ASP A C 1
ATOM 733 O O . ASP A 1 97 ? -16.852 -15.381 34.922 1.00 91.69 97 ASP A O 1
ATOM 737 N N . THR A 1 98 ? -16.229 -15.211 37.064 1.00 90.19 98 THR A N 1
ATOM 738 C CA . THR A 1 98 ? -15.013 -16.018 36.913 1.00 90.19 98 THR A CA 1
ATOM 739 C C . THR A 1 98 ? -15.291 -17.426 36.390 1.00 90.19 98 THR A C 1
ATOM 741 O O . THR A 1 98 ? -14.410 -18.007 35.772 1.00 90.19 98 THR A O 1
ATOM 744 N N . ASN A 1 99 ? -16.501 -17.964 36.578 1.00 91.94 99 ASN A N 1
ATOM 745 C CA . ASN A 1 99 ? -16.900 -19.257 36.006 1.00 91.94 99 ASN A CA 1
ATOM 746 C C . ASN A 1 99 ? -17.127 -19.206 34.483 1.00 91.94 99 ASN A C 1
ATOM 748 O O . ASN A 1 99 ? -17.198 -20.246 33.837 1.00 91.94 99 ASN A O 1
ATOM 752 N N . LYS A 1 100 ? -17.254 -18.003 33.914 1.00 93.38 100 LYS A N 1
ATOM 753 C CA . LYS A 1 100 ? -17.438 -17.733 32.478 1.00 93.38 100 LYS A CA 1
ATOM 754 C C . LYS A 1 100 ? -16.152 -17.223 31.823 1.00 93.38 100 LYS A C 1
ATOM 756 O O . LYS A 1 100 ? -16.172 -16.771 30.684 1.00 93.38 100 LYS A O 1
ATOM 761 N N . CYS A 1 101 ? -15.043 -17.276 32.553 1.00 94.19 101 CYS A N 1
ATOM 762 C CA . CYS A 1 101 ? -13.705 -16.940 32.097 1.00 94.19 101 CYS A CA 1
ATOM 763 C C . CYS A 1 101 ? -12.909 -18.250 32.049 1.00 94.19 101 CYS A C 1
ATOM 765 O O . CYS A 1 101 ? -12.943 -19.022 33.004 1.00 94.19 101 CYS A O 1
ATOM 767 N N . SER A 1 102 ? -12.266 -18.558 30.927 1.00 94.31 102 SER A N 1
ATOM 768 C CA . SER A 1 102 ? -11.619 -19.857 30.722 1.00 94.31 102 SER A CA 1
ATOM 769 C C . SER A 1 102 ? -10.388 -19.743 29.834 1.00 94.31 102 SER A C 1
ATOM 771 O O . SER A 1 102 ? -10.302 -18.862 28.981 1.00 94.31 102 SER A O 1
ATOM 773 N N . THR A 1 103 ? -9.433 -20.644 30.051 1.00 94.50 103 THR A N 1
ATOM 774 C CA . THR A 1 103 ? -8.168 -20.724 29.311 1.00 94.50 103 THR A CA 1
ATOM 775 C C . THR A 1 103 ? -7.962 -22.136 28.804 1.00 94.50 103 THR A C 1
ATOM 777 O O . THR A 1 103 ? -8.191 -23.090 29.554 1.00 94.50 103 THR A O 1
ATOM 780 N N . ILE A 1 104 ? -7.465 -22.271 27.583 1.00 92.25 104 ILE A N 1
ATOM 781 C CA . ILE A 1 104 ? -7.050 -23.551 27.018 1.00 92.25 104 ILE A CA 1
ATOM 782 C C . ILE A 1 104 ? -5.551 -23.732 27.266 1.00 92.25 104 ILE A C 1
ATOM 784 O O . ILE A 1 104 ? -4.747 -22.852 26.970 1.00 92.25 104 ILE A O 1
ATOM 788 N N . ASP A 1 105 ? -5.186 -24.879 27.835 1.00 90.19 105 ASP A N 1
ATOM 789 C CA . ASP A 1 105 ? -3.796 -25.286 28.057 1.00 90.19 105 ASP A CA 1
ATOM 790 C C . ASP A 1 105 ? -3.467 -26.460 27.127 1.00 90.19 105 ASP A C 1
ATOM 792 O O . ASP A 1 105 ? -3.376 -27.614 27.545 1.00 90.19 105 ASP A O 1
ATOM 796 N N . ASP A 1 106 ? -3.384 -26.161 25.828 1.00 86.12 106 ASP A N 1
ATOM 797 C CA . ASP A 1 106 ? -2.972 -27.100 24.786 1.00 86.12 106 ASP A CA 1
ATOM 798 C C . ASP A 1 106 ? -1.661 -26.611 24.159 1.00 86.12 106 ASP A C 1
ATOM 800 O O . ASP A 1 106 ? -1.565 -25.497 23.648 1.00 86.12 106 ASP A O 1
ATOM 804 N N . THR A 1 107 ? -0.644 -27.473 24.162 1.00 82.88 107 THR A N 1
ATOM 805 C CA . THR A 1 107 ? 0.670 -27.207 23.555 1.00 82.88 107 THR A CA 1
ATOM 806 C C . THR A 1 107 ? 0.619 -26.867 22.062 1.00 82.88 107 THR A C 1
ATOM 808 O O . THR A 1 107 ? 1.533 -26.223 21.558 1.00 82.88 107 THR A O 1
ATOM 811 N N . SER A 1 108 ? -0.425 -27.291 21.347 1.00 80.88 108 SER A N 1
ATOM 812 C CA . SER A 1 108 ? -0.644 -26.971 19.931 1.00 80.88 108 SER A CA 1
ATOM 813 C C . SER A 1 108 ? -1.176 -25.552 19.697 1.00 80.88 108 SER A C 1
ATOM 815 O O . SER A 1 108 ? -1.082 -25.049 18.578 1.00 80.88 108 SER A O 1
ATOM 817 N N . LEU A 1 109 ? -1.670 -24.896 20.751 1.00 84.44 109 LEU A N 1
ATOM 818 C CA . LEU A 1 109 ? -2.082 -23.490 20.783 1.00 84.44 109 LEU A CA 1
ATOM 819 C C . LEU A 1 109 ? -1.158 -22.676 21.704 1.00 84.44 109 LEU A C 1
ATOM 821 O O . LEU A 1 109 ? -1.585 -21.762 22.409 1.00 84.44 109 LEU A O 1
ATOM 825 N N . ALA A 1 110 ? 0.127 -23.042 21.744 1.00 83.62 110 ALA A N 1
ATOM 826 C CA . ALA A 1 110 ? 1.109 -22.321 22.536 1.00 83.62 110 ALA A CA 1
ATOM 827 C C . ALA A 1 110 ? 1.290 -20.887 22.015 1.00 83.62 110 ALA A C 1
ATOM 829 O O . ALA A 1 110 ? 1.385 -20.649 20.812 1.00 83.62 110 ALA A O 1
ATOM 830 N N . ASP A 1 111 ? 1.361 -19.956 22.960 1.00 77.81 111 ASP A N 1
ATOM 831 C CA . ASP A 1 111 ? 1.690 -18.549 22.744 1.00 77.81 111 ASP A CA 1
ATOM 832 C C . ASP A 1 111 ? 3.092 -18.383 22.118 1.00 77.81 111 ASP A C 1
ATOM 834 O O . ASP A 1 111 ? 4.009 -19.132 22.473 1.00 77.81 111 ASP A O 1
ATOM 838 N N . GLY A 1 112 ? 3.259 -17.423 21.200 1.00 76.81 112 GLY A N 1
ATOM 839 C CA . GLY A 1 112 ? 4.493 -17.169 20.438 1.00 76.81 112 GLY A CA 1
ATOM 840 C C . GLY A 1 112 ? 4.301 -17.161 18.913 1.00 76.81 112 GLY A C 1
ATOM 841 O O . GLY A 1 112 ? 3.200 -16.956 18.414 1.00 76.81 112 GLY A O 1
ATOM 842 N N . ASP A 1 113 ? 5.375 -17.428 18.162 1.00 68.06 113 ASP A N 1
ATOM 843 C CA . ASP A 1 113 ? 5.399 -17.339 16.685 1.00 68.06 113 ASP A CA 1
ATOM 844 C C . ASP A 1 113 ? 4.768 -18.551 15.961 1.00 68.06 113 ASP A C 1
ATOM 846 O O . ASP A 1 113 ? 4.878 -18.705 14.742 1.00 68.06 113 ASP A O 1
ATOM 850 N N . ALA A 1 114 ? 4.144 -19.469 16.702 1.00 75.00 114 ALA A N 1
ATOM 851 C CA . ALA A 1 114 ? 3.602 -20.699 16.143 1.00 75.00 114 ALA A CA 1
ATOM 852 C C . ALA A 1 114 ? 2.290 -20.441 15.385 1.00 75.00 114 ALA A C 1
ATOM 854 O O . ALA A 1 114 ? 1.333 -19.893 15.924 1.00 75.00 114 ALA A O 1
ATOM 855 N N . ILE A 1 115 ? 2.206 -20.919 14.141 1.00 78.31 115 ILE A N 1
ATOM 856 C CA . ILE A 1 115 ? 0.961 -20.880 13.365 1.00 78.31 115 ILE A CA 1
ATOM 857 C C . ILE A 1 115 ? 0.011 -21.959 13.896 1.00 78.31 115 ILE A C 1
ATOM 859 O O . ILE A 1 115 ? 0.255 -23.156 13.734 1.00 78.31 115 ILE A O 1
ATOM 863 N N . TRP A 1 116 ? -1.094 -21.538 14.509 1.00 84.88 116 TRP A N 1
ATOM 864 C CA . TRP A 1 116 ? -2.095 -22.445 15.067 1.00 84.88 116 TRP A CA 1
ATOM 865 C C . TRP A 1 116 ? -2.962 -23.110 13.991 1.00 84.88 116 TRP A C 1
ATOM 867 O O . TRP A 1 116 ? -3.371 -22.497 13.000 1.00 84.88 116 TRP A O 1
ATOM 877 N N . ASN A 1 117 ? -3.310 -24.381 14.207 1.00 84.50 117 ASN A N 1
ATOM 878 C CA . ASN A 1 117 ? -4.195 -25.111 13.305 1.00 84.50 117 ASN A CA 1
ATOM 879 C C . ASN A 1 117 ? -5.641 -24.607 13.440 1.00 84.50 117 ASN A C 1
ATOM 881 O O . ASN A 1 117 ? -6.303 -24.833 14.456 1.00 84.50 117 ASN A O 1
ATOM 885 N N . LYS A 1 118 ? -6.167 -23.997 12.369 1.00 85.06 118 LYS A N 1
ATOM 886 C CA . LYS A 1 118 ? -7.540 -23.461 12.306 1.00 85.06 118 LYS A CA 1
ATOM 887 C C . LYS A 1 118 ? -8.612 -24.494 12.688 1.00 85.06 118 LYS A C 1
ATOM 889 O O . LYS A 1 118 ? -9.616 -24.131 13.291 1.00 85.06 118 LYS A O 1
ATOM 894 N N . THR A 1 119 ? -8.387 -25.777 12.397 1.00 83.44 119 THR A N 1
ATOM 895 C CA . THR A 1 119 ? -9.319 -26.871 12.728 1.00 83.44 119 THR A CA 1
ATOM 896 C C . THR A 1 119 ? -9.395 -27.118 14.235 1.00 83.44 119 THR A C 1
ATOM 898 O O . THR A 1 119 ? -10.475 -27.371 14.762 1.00 83.44 119 THR A O 1
ATOM 901 N N . GLN A 1 120 ? -8.267 -27.016 14.946 1.00 84.44 120 GLN A N 1
ATOM 902 C CA . GLN A 1 120 ? -8.237 -27.175 16.403 1.00 84.44 120 GLN A CA 1
ATOM 903 C C . GLN A 1 120 ? -8.896 -25.985 17.099 1.00 84.44 120 GLN A C 1
ATOM 905 O O . GLN A 1 120 ? -9.715 -26.181 17.993 1.00 84.44 120 GLN A O 1
ATOM 910 N N . ILE A 1 121 ? -8.620 -24.762 16.634 1.00 86.88 121 ILE A N 1
ATOM 911 C CA . ILE A 1 121 ? -9.307 -23.558 17.125 1.00 86.88 121 ILE A CA 1
ATOM 912 C C . ILE A 1 121 ? -10.821 -23.705 16.935 1.00 86.88 121 ILE A C 1
ATOM 914 O O . ILE A 1 121 ? -11.586 -23.493 17.873 1.00 86.88 121 ILE A O 1
ATOM 918 N N . GLN A 1 122 ? -11.255 -24.115 15.738 1.00 86.00 122 GLN A N 1
ATOM 919 C CA . GLN A 1 122 ? -12.670 -24.323 15.443 1.00 86.00 122 GLN A CA 1
ATOM 920 C C . GLN A 1 122 ? -13.301 -25.356 16.379 1.00 86.00 122 GLN A C 1
ATOM 922 O O . GLN A 1 122 ? -14.407 -25.122 16.856 1.00 86.00 122 GLN A O 1
ATOM 927 N N . TYR A 1 123 ? -12.613 -26.467 16.652 1.00 87.88 123 TYR A N 1
ATOM 928 C CA . TYR A 1 123 ? -13.088 -27.494 17.577 1.00 87.88 123 TYR A CA 1
ATOM 929 C C . TYR A 1 123 ? -13.343 -26.913 18.975 1.00 87.88 123 TYR A C 1
ATOM 931 O O . TYR A 1 123 ? -14.463 -27.006 19.474 1.00 87.88 123 TYR A O 1
ATOM 939 N N . TYR A 1 124 ? -12.351 -26.240 19.564 1.00 90.31 124 TYR A N 1
ATOM 940 C CA . TYR A 1 124 ? -12.474 -25.676 20.910 1.00 90.31 124 TYR A CA 1
ATOM 941 C C . TYR A 1 124 ? -13.538 -24.584 21.011 1.00 90.31 124 TYR A C 1
ATOM 943 O O . TYR A 1 124 ? -14.335 -24.567 21.949 1.00 90.31 124 TYR A O 1
ATOM 951 N N . VAL A 1 125 ? -13.580 -23.680 20.031 1.00 89.94 125 VAL A N 1
ATOM 952 C CA . VAL A 1 125 ? -14.570 -22.599 20.002 1.00 89.94 125 VAL A CA 1
ATOM 953 C C . VAL A 1 125 ? -15.977 -23.169 19.804 1.00 89.94 125 VAL A C 1
ATOM 955 O O . VAL A 1 125 ? -16.900 -22.755 20.502 1.00 89.94 125 VAL A O 1
ATOM 958 N N . ALA A 1 126 ? -16.160 -24.148 18.912 1.00 86.62 126 ALA A N 1
ATOM 959 C CA . ALA A 1 126 ? -17.456 -24.792 18.694 1.00 86.62 126 ALA A CA 1
ATOM 960 C C . ALA A 1 126 ? -17.934 -25.572 19.929 1.00 86.62 126 ALA A C 1
ATOM 962 O O . ALA A 1 126 ? -19.108 -25.470 20.292 1.00 86.62 126 ALA A O 1
ATOM 963 N N . GLU A 1 127 ? -17.037 -26.303 20.597 1.00 90.62 127 GLU A N 1
ATOM 964 C CA . GLU A 1 127 ? -17.332 -27.008 21.849 1.00 90.62 127 GLU A CA 1
ATOM 965 C C . GLU A 1 127 ? -17.784 -26.024 22.939 1.00 90.62 127 GLU A C 1
ATOM 967 O O . GLU A 1 127 ? -18.792 -26.250 23.618 1.00 90.62 127 GLU A O 1
ATOM 972 N N . TYR A 1 128 ? -17.095 -24.887 23.068 1.00 90.88 128 TYR A N 1
ATOM 973 C CA . TYR A 1 128 ? -17.447 -23.856 24.041 1.00 90.88 128 TYR A CA 1
ATOM 974 C C . TYR A 1 128 ? -18.801 -23.200 23.735 1.00 90.88 128 TYR A C 1
ATOM 976 O O . TYR A 1 128 ? -19.630 -23.049 24.633 1.00 90.88 128 TYR A O 1
ATOM 984 N N . ILE A 1 129 ? -19.057 -22.860 22.466 1.00 86.06 129 ILE A N 1
ATOM 985 C CA . ILE A 1 129 ? -20.332 -22.278 22.016 1.00 86.06 129 ILE A CA 1
ATOM 986 C C . ILE A 1 129 ? -21.495 -23.218 22.330 1.00 86.06 129 ILE A C 1
ATOM 988 O O . ILE A 1 129 ? -22.515 -22.773 22.854 1.00 86.06 129 ILE A O 1
ATOM 992 N N . GLN A 1 130 ? -21.341 -24.511 22.032 1.00 87.75 130 GLN A N 1
ATOM 993 C CA . GLN A 1 130 ? -22.398 -25.499 22.230 1.00 87.75 130 GLN A CA 1
ATOM 994 C C . GLN A 1 130 ? -22.676 -25.768 23.714 1.00 87.75 130 GLN A C 1
ATOM 996 O O . GLN A 1 130 ? -23.830 -25.947 24.097 1.00 87.75 130 GLN A O 1
ATOM 1001 N N . SER A 1 131 ? -21.637 -25.796 24.551 1.00 88.56 131 SER A N 1
ATOM 1002 C CA . SER A 1 131 ? -21.768 -26.078 25.987 1.00 88.56 131 SER A CA 1
ATOM 1003 C C . SER A 1 131 ? -22.351 -24.916 26.799 1.00 88.56 131 SER A C 1
ATOM 1005 O O . SER A 1 131 ? -22.925 -25.162 27.859 1.00 88.56 131 SER A O 1
ATOM 1007 N N . HIS A 1 132 ? -22.248 -23.681 26.301 1.00 89.25 132 HIS A N 1
ATOM 1008 C CA . HIS A 1 132 ? -22.679 -22.469 27.010 1.00 89.25 132 HIS A CA 1
ATOM 1009 C C . HIS A 1 132 ? -23.805 -21.698 26.297 1.00 89.25 132 HIS A C 1
ATOM 1011 O O . HIS A 1 132 ? -24.105 -20.575 26.690 1.00 89.25 132 HIS A O 1
ATOM 1017 N N . ASP A 1 133 ? -24.426 -22.283 25.264 1.00 85.81 133 ASP A N 1
ATOM 1018 C CA . ASP A 1 133 ? -25.523 -21.679 24.485 1.00 85.81 133 ASP A CA 1
ATOM 1019 C C . ASP A 1 133 ? -25.194 -20.254 23.994 1.00 85.81 133 ASP A C 1
ATOM 1021 O O . ASP A 1 133 ? -25.955 -19.304 24.184 1.00 85.81 133 ASP A O 1
ATOM 1025 N N . ILE A 1 134 ? -24.000 -20.079 23.411 1.00 87.25 134 ILE A N 1
ATOM 1026 C CA . ILE A 1 134 ? -23.492 -18.760 23.012 1.00 87.25 134 ILE A CA 1
ATOM 1027 C C . ILE A 1 134 ? -24.198 -18.240 21.754 1.00 87.25 134 ILE A C 1
ATOM 1029 O O . ILE A 1 134 ? -24.211 -18.890 20.710 1.00 87.25 134 ILE A O 1
ATOM 1033 N N . SER A 1 135 ? -24.716 -17.011 21.824 1.00 79.31 135 SER A N 1
ATOM 1034 C CA . SER A 1 135 ? -25.451 -16.364 20.727 1.00 79.31 135 SER A CA 1
ATOM 1035 C C . SER A 1 135 ? -24.569 -15.580 19.745 1.00 79.31 135 SER A C 1
ATOM 1037 O O . SER A 1 135 ? -24.983 -15.342 18.609 1.00 79.31 135 SER A O 1
ATOM 1039 N N . ALA A 1 136 ? -23.390 -15.117 20.170 1.00 78.81 136 ALA A N 1
ATOM 1040 C CA . ALA A 1 136 ? -22.458 -14.374 19.320 1.00 78.81 136 ALA A CA 1
ATOM 1041 C C . ALA A 1 136 ? -20.999 -14.555 19.757 1.00 78.81 136 ALA A C 1
ATOM 1043 O O . ALA A 1 136 ? -20.704 -14.646 20.948 1.00 78.81 136 ALA A O 1
ATOM 1044 N N . VAL A 1 137 ? -20.090 -14.548 18.781 1.00 82.56 137 VAL A N 1
ATOM 1045 C CA . VAL A 1 137 ? -18.638 -14.646 18.981 1.00 82.56 137 VAL A CA 1
ATOM 1046 C C . VAL A 1 137 ? -17.989 -13.331 18.572 1.00 82.56 137 VAL A C 1
ATOM 1048 O O . VAL A 1 137 ? -18.280 -12.809 17.495 1.00 82.56 137 VAL A O 1
ATOM 1051 N N . VAL A 1 138 ? -17.103 -12.810 19.416 1.00 79.94 138 VAL A N 1
ATOM 1052 C CA . VAL A 1 138 ? -16.275 -11.630 19.149 1.00 79.94 138 VAL A CA 1
ATOM 1053 C C . VAL A 1 138 ? -14.809 -12.045 19.240 1.00 79.94 138 VAL A C 1
ATOM 1055 O O . VAL A 1 138 ? -14.398 -12.656 20.221 1.00 79.94 138 VAL A O 1
ATOM 1058 N N . THR A 1 139 ? -14.019 -11.752 18.211 1.00 85.06 139 THR A N 1
ATOM 1059 C CA . THR A 1 139 ? -12.586 -12.083 18.147 1.00 85.06 139 THR A CA 1
ATOM 1060 C C . THR A 1 139 ? -11.870 -11.124 17.189 1.00 85.06 139 THR A C 1
ATOM 1062 O O . THR A 1 139 ? -12.523 -10.264 16.591 1.00 85.06 139 THR A O 1
ATOM 1065 N N . PHE A 1 140 ? -10.547 -11.233 17.068 1.00 73.44 140 PHE A N 1
ATOM 1066 C CA . PHE A 1 140 ? -9.757 -10.425 16.137 1.00 73.44 140 PHE A CA 1
ATOM 1067 C C . PHE A 1 140 ? -9.995 -10.832 14.681 1.00 73.44 140 PHE A C 1
ATOM 1069 O O . PHE A 1 140 ? -10.288 -11.990 14.380 1.00 73.44 140 PHE A O 1
ATOM 1076 N N . ASP A 1 141 ? -9.859 -9.866 13.777 1.00 67.06 141 ASP A N 1
ATOM 1077 C CA . ASP A 1 141 ? -9.769 -10.140 12.349 1.00 67.06 141 ASP A CA 1
ATOM 1078 C C . ASP A 1 141 ? -8.343 -10.573 11.962 1.00 67.06 141 ASP A C 1
ATOM 1080 O O . ASP A 1 141 ? -7.420 -10.588 12.776 1.00 67.06 141 ASP A O 1
ATOM 1084 N N . GLU A 1 142 ? -8.158 -10.946 10.698 1.00 55.12 142 GLU A N 1
ATOM 1085 C CA . GLU A 1 142 ? -6.868 -11.401 10.161 1.00 55.12 142 GLU A CA 1
ATOM 1086 C C . GLU A 1 142 ? -5.791 -10.288 10.145 1.00 55.12 142 GLU A C 1
ATOM 1088 O O . GLU A 1 142 ? -4.612 -10.585 9.969 1.00 55.12 142 GLU A O 1
ATOM 1093 N N . GLY A 1 143 ? -6.174 -9.014 10.333 1.00 50.84 143 GLY A N 1
ATOM 1094 C CA . GLY A 1 143 ? -5.306 -7.839 10.173 1.00 50.84 143 GLY A CA 1
ATOM 1095 C C . GLY A 1 143 ? -4.692 -7.272 11.460 1.00 50.84 143 GLY A C 1
ATOM 1096 O O . GLY A 1 143 ? -3.711 -6.526 11.384 1.00 50.84 143 GLY A O 1
ATOM 1097 N N . GLY A 1 144 ? -5.226 -7.612 12.637 1.00 55.94 144 GLY A N 1
ATOM 1098 C CA . GLY A 1 144 ? -4.710 -7.137 13.926 1.00 55.94 144 GLY A CA 1
ATOM 1099 C C . GLY A 1 144 ? -4.692 -5.602 14.077 1.00 55.94 144 GLY A C 1
ATOM 1100 O O . GLY A 1 144 ? -5.369 -4.856 13.370 1.00 55.94 144 GLY A O 1
ATOM 1101 N N . ILE A 1 145 ? -3.907 -5.084 15.033 1.00 63.25 145 ILE A N 1
ATOM 1102 C CA . ILE A 1 145 ? -3.836 -3.640 15.337 1.00 63.25 145 ILE A CA 1
ATOM 1103 C C . ILE A 1 145 ? -2.887 -2.943 14.358 1.00 63.25 145 ILE A C 1
ATOM 1105 O O . ILE A 1 145 ? -1.697 -2.778 14.637 1.00 63.25 145 ILE A O 1
ATOM 1109 N N . ILE A 1 146 ? -3.429 -2.476 13.237 1.00 69.19 146 ILE A N 1
ATOM 1110 C CA . ILE A 1 146 ? -2.675 -1.889 12.112 1.00 69.19 146 ILE A CA 1
ATOM 1111 C C . ILE A 1 146 ? -1.694 -0.784 12.557 1.00 69.19 146 ILE A C 1
ATOM 1113 O O . ILE A 1 146 ? -0.587 -0.681 12.035 1.00 69.19 146 ILE A O 1
ATOM 1117 N N . GLY A 1 147 ? -2.056 0.038 13.550 1.00 65.50 147 GLY A N 1
ATOM 1118 C CA . GLY A 1 147 ? -1.184 1.111 14.049 1.00 65.50 147 GLY A CA 1
ATOM 1119 C C . GLY A 1 147 ? 0.066 0.611 14.787 1.00 65.50 147 GLY A C 1
ATOM 1120 O O . GLY A 1 147 ? 1.153 1.155 14.594 1.00 65.50 147 GLY A O 1
ATOM 1121 N N . VAL A 1 148 ? -0.072 -0.438 15.605 1.00 72.38 148 VAL A N 1
ATOM 1122 C CA . VAL A 1 148 ? 1.037 -1.014 16.387 1.00 72.38 148 VAL A CA 1
ATOM 1123 C C . VAL A 1 148 ? 1.961 -1.815 15.481 1.00 72.38 148 VAL A C 1
ATOM 1125 O O . VAL A 1 148 ? 3.173 -1.637 15.557 1.00 72.38 148 VAL A O 1
ATOM 1128 N N . THR A 1 149 ? 1.403 -2.635 14.589 1.00 72.06 149 THR A N 1
ATOM 1129 C CA . THR A 1 149 ? 2.181 -3.409 13.612 1.00 72.06 149 THR A CA 1
ATOM 1130 C C . THR A 1 149 ? 2.960 -2.488 12.677 1.00 72.06 149 THR A C 1
ATOM 1132 O O . THR A 1 149 ? 4.168 -2.656 12.541 1.00 72.06 149 THR A O 1
ATOM 1135 N N . THR A 1 150 ? 2.333 -1.444 12.124 1.00 74.12 150 THR A N 1
ATOM 1136 C CA . THR A 1 150 ? 3.028 -0.458 11.267 1.00 74.12 150 THR A CA 1
ATOM 1137 C C . THR A 1 150 ? 4.173 0.246 12.004 1.00 74.12 150 THR A C 1
ATOM 1139 O O . THR A 1 150 ? 5.274 0.374 11.465 1.00 74.12 150 THR A O 1
ATOM 1142 N N . LEU A 1 151 ? 3.946 0.679 13.251 1.00 76.38 151 LEU A N 1
ATOM 1143 C CA . LEU A 1 151 ? 4.976 1.332 14.061 1.00 76.38 151 LEU A CA 1
ATOM 1144 C C . LEU A 1 151 ? 6.127 0.375 14.408 1.00 76.38 151 LEU A C 1
ATOM 1146 O O . LEU A 1 151 ? 7.293 0.755 14.297 1.00 76.38 151 LEU A O 1
ATOM 1150 N N . ALA A 1 152 ? 5.808 -0.857 14.805 1.00 72.44 152 ALA A N 1
ATOM 1151 C CA . ALA A 1 152 ? 6.790 -1.875 15.158 1.00 72.44 152 ALA A CA 1
ATOM 1152 C C . ALA A 1 152 ? 7.653 -2.268 13.954 1.00 72.44 152 ALA A C 1
ATOM 1154 O O . ALA A 1 152 ? 8.874 -2.301 14.083 1.00 72.44 152 ALA A O 1
ATOM 1155 N N . ILE A 1 153 ? 7.044 -2.468 12.779 1.00 74.44 153 ILE A N 1
ATOM 1156 C CA . ILE A 1 153 ? 7.760 -2.736 11.524 1.00 74.44 153 ILE A CA 1
ATOM 1157 C C . ILE A 1 153 ? 8.696 -1.570 11.198 1.00 74.44 153 ILE A C 1
ATOM 1159 O O . ILE A 1 153 ? 9.880 -1.785 10.954 1.00 74.44 153 ILE A O 1
ATOM 1163 N N . GLY A 1 154 ? 8.207 -0.328 11.259 1.00 74.81 154 GLY A N 1
ATOM 1164 C CA . GLY A 1 154 ? 9.037 0.848 11.000 1.00 74.81 154 GLY A CA 1
ATOM 1165 C C . GLY A 1 154 ? 10.249 0.941 11.938 1.00 74.81 154 GLY A C 1
ATOM 1166 O O . GLY A 1 154 ? 11.371 1.157 11.481 1.00 74.81 154 GLY A O 1
ATOM 1167 N N . ILE A 1 155 ? 10.050 0.742 13.246 1.00 76.44 155 ILE A N 1
ATOM 1168 C CA . ILE A 1 155 ? 11.137 0.776 14.239 1.00 76.44 155 ILE A CA 1
ATOM 1169 C C . ILE A 1 155 ? 12.111 -0.382 14.025 1.00 76.44 155 ILE A C 1
ATOM 1171 O O . ILE A 1 155 ? 13.320 -0.154 14.027 1.00 76.44 155 ILE A O 1
ATOM 1175 N N . TRP A 1 156 ? 11.605 -1.599 13.823 1.00 73.25 156 TRP A N 1
ATOM 1176 C CA . TRP A 1 156 ? 12.430 -2.781 13.585 1.00 73.25 156 TRP A CA 1
ATOM 1177 C C . TRP A 1 156 ? 13.333 -2.572 12.371 1.00 73.25 156 TRP A C 1
ATOM 1179 O O . TRP A 1 156 ? 14.550 -2.690 12.495 1.00 73.25 156 TRP A O 1
ATOM 1189 N N . VAL A 1 157 ? 12.769 -2.128 11.247 1.00 69.69 157 VAL A N 1
ATOM 1190 C CA . VAL A 1 157 ? 13.523 -1.856 10.017 1.00 69.69 157 VAL A CA 1
ATOM 1191 C C . VAL A 1 157 ? 14.543 -0.718 10.206 1.00 69.69 157 VAL A C 1
ATOM 1193 O O . VAL A 1 157 ? 15.640 -0.767 9.652 1.00 69.69 157 VAL A O 1
ATOM 1196 N N . LYS A 1 158 ? 14.238 0.305 11.019 1.00 73.06 158 LYS A N 1
ATOM 1197 C CA . LYS A 1 158 ? 15.164 1.422 11.301 1.00 73.06 158 LYS A CA 1
ATOM 1198 C C . LYS A 1 158 ? 16.337 1.017 12.199 1.00 73.06 158 LYS A C 1
ATOM 1200 O O . LYS A 1 158 ? 17.453 1.516 12.021 1.00 73.06 158 LYS A O 1
ATOM 1205 N N . VAL A 1 159 ? 16.071 0.184 13.203 1.00 75.38 159 VAL A N 1
ATOM 1206 C CA . VAL A 1 159 ? 17.061 -0.273 14.190 1.00 75.38 159 VAL A CA 1
ATOM 1207 C C . VAL A 1 159 ? 17.937 -1.368 13.592 1.00 75.38 159 VAL A C 1
ATOM 1209 O O . VAL A 1 159 ? 19.156 -1.348 13.781 1.00 75.38 159 VAL A O 1
ATOM 1212 N N . ASP A 1 160 ? 17.342 -2.269 12.817 1.00 67.62 160 ASP A N 1
ATOM 1213 C CA . ASP A 1 160 ? 18.038 -3.369 12.172 1.00 67.62 160 ASP A CA 1
ATOM 1214 C C . ASP A 1 160 ? 18.437 -3.037 10.732 1.00 67.62 160 ASP A C 1
ATOM 1216 O O . ASP A 1 160 ? 17.908 -3.544 9.742 1.00 67.62 160 ASP A O 1
ATOM 1220 N N . LYS A 1 161 ? 19.439 -2.162 10.615 1.00 61.84 161 LYS A N 1
ATOM 1221 C CA . LYS A 1 161 ? 19.994 -1.759 9.315 1.00 61.84 161 LYS A CA 1
ATOM 1222 C C . LYS A 1 161 ? 20.554 -2.935 8.502 1.00 61.84 161 LYS A C 1
ATOM 1224 O O . LYS A 1 161 ? 20.716 -2.795 7.293 1.00 61.84 161 LYS A O 1
ATOM 1229 N N . LYS A 1 162 ? 20.867 -4.069 9.145 1.00 58.78 162 LYS A N 1
ATOM 1230 C CA . LYS A 1 162 ? 21.350 -5.282 8.469 1.00 58.78 162 LYS A CA 1
ATOM 1231 C C . LYS A 1 162 ? 20.201 -5.998 7.768 1.00 58.78 162 LYS A C 1
ATOM 1233 O O . LYS A 1 162 ? 20.340 -6.308 6.591 1.00 58.78 162 LYS A O 1
ATOM 1238 N N . HIS A 1 163 ? 19.058 -6.136 8.440 1.00 55.41 163 HIS A N 1
ATOM 1239 C CA . HIS A 1 163 ? 17.834 -6.635 7.816 1.00 55.41 163 HIS A CA 1
ATOM 1240 C C . HIS A 1 163 ? 17.254 -5.673 6.778 1.00 55.41 163 HIS A C 1
ATOM 1242 O O . HIS A 1 163 ? 16.669 -6.127 5.809 1.00 55.41 163 HIS A O 1
ATOM 1248 N N . LEU A 1 164 ? 17.457 -4.357 6.899 1.00 52.06 164 LEU A N 1
ATOM 1249 C CA . LEU A 1 164 ? 17.129 -3.420 5.817 1.00 52.06 164 LEU A CA 1
ATOM 1250 C C . LEU A 1 164 ? 17.995 -3.672 4.568 1.00 52.06 164 LEU A C 1
ATOM 1252 O O . LEU A 1 164 ? 17.473 -3.660 3.455 1.00 52.06 164 LEU A O 1
ATOM 1256 N N . LEU A 1 165 ? 19.292 -3.957 4.741 1.00 51.09 165 LEU A N 1
ATOM 1257 C CA . LEU A 1 165 ? 20.165 -4.385 3.642 1.00 51.09 165 LEU A CA 1
ATOM 1258 C C . LEU A 1 165 ? 19.710 -5.726 3.043 1.00 51.09 165 LEU A C 1
ATOM 1260 O O . LEU A 1 165 ? 19.694 -5.862 1.826 1.00 51.09 165 LEU A O 1
ATOM 1264 N N . GLU A 1 166 ? 19.311 -6.688 3.874 1.00 51.91 166 GLU A N 1
ATOM 1265 C CA . GLU A 1 166 ? 18.777 -7.990 3.444 1.00 51.91 166 GLU A CA 1
ATOM 1266 C C . GLU A 1 166 ? 17.413 -7.882 2.751 1.00 51.91 166 GLU A C 1
ATOM 1268 O O . GLU A 1 166 ? 17.246 -8.461 1.693 1.00 51.91 166 GLU A O 1
ATOM 1273 N N . LEU A 1 167 ? 16.468 -7.082 3.249 1.00 50.06 167 LEU A N 1
ATOM 1274 C CA . LEU A 1 167 ? 15.176 -6.825 2.596 1.00 50.06 167 LEU A CA 1
ATOM 1275 C C . LEU A 1 167 ? 15.353 -6.106 1.259 1.00 50.06 167 LEU A C 1
ATOM 1277 O O . LEU A 1 167 ? 14.606 -6.348 0.316 1.00 50.06 167 LEU A O 1
ATOM 1281 N N . THR A 1 168 ? 16.359 -5.234 1.154 1.00 49.69 168 THR A N 1
ATOM 1282 C CA . THR A 1 168 ? 16.711 -4.628 -0.134 1.00 49.69 168 THR A CA 1
ATOM 1283 C C . THR A 1 168 ? 17.272 -5.688 -1.091 1.00 49.69 168 THR A C 1
ATOM 1285 O O . THR A 1 168 ? 16.933 -5.664 -2.274 1.00 49.69 168 THR A O 1
ATOM 1288 N N . LYS A 1 169 ? 18.061 -6.648 -0.586 1.00 49.72 169 LYS A N 1
ATOM 1289 C CA . LYS A 1 169 ? 18.551 -7.806 -1.354 1.00 49.72 169 LYS A CA 1
ATOM 1290 C C . LYS A 1 169 ? 17.442 -8.793 -1.726 1.00 49.72 169 LYS A C 1
ATOM 1292 O O . LYS A 1 169 ? 17.519 -9.357 -2.804 1.00 49.72 169 LYS A O 1
ATOM 1297 N N . ASP A 1 170 ? 16.419 -8.958 -0.896 1.00 43.19 170 ASP A N 1
ATOM 1298 C CA . ASP A 1 170 ? 15.335 -9.935 -1.078 1.00 43.19 170 ASP A CA 1
ATOM 1299 C C . ASP A 1 170 ? 14.219 -9.394 -1.994 1.00 43.19 170 ASP A C 1
ATOM 1301 O O . ASP A 1 170 ? 13.706 -10.092 -2.863 1.00 43.19 170 ASP A O 1
ATOM 1305 N N . VAL A 1 171 ? 13.899 -8.096 -1.898 1.00 45.53 171 VAL A N 1
ATOM 1306 C CA . VAL A 1 171 ? 12.957 -7.432 -2.822 1.00 45.53 171 VAL A CA 1
ATOM 1307 C C . VAL A 1 171 ? 13.599 -7.136 -4.182 1.00 45.53 171 VAL A C 1
ATOM 1309 O O . VAL A 1 171 ? 12.893 -7.096 -5.189 1.00 45.53 171 VAL A O 1
ATOM 1312 N N . SER A 1 172 ? 14.921 -6.937 -4.228 1.00 46.50 172 SER A N 1
ATOM 1313 C CA . SER A 1 172 ? 15.639 -6.566 -5.463 1.00 46.50 172 SER A CA 1
ATOM 1314 C C . SER A 1 172 ? 16.523 -7.682 -6.027 1.00 46.50 172 SER A C 1
ATOM 1316 O O . SER A 1 172 ? 17.202 -7.455 -7.027 1.00 46.50 172 SER A O 1
ATOM 1318 N N . GLY A 1 173 ? 16.565 -8.852 -5.382 1.00 46.50 173 GLY A N 1
ATOM 1319 C CA . GLY A 1 173 ? 17.360 -10.029 -5.752 1.00 46.50 173 GLY A CA 1
ATOM 1320 C C . GLY A 1 173 ? 18.874 -9.818 -5.902 1.00 46.50 173 GLY A C 1
ATOM 1321 O O . GLY A 1 173 ? 19.544 -10.705 -6.423 1.00 46.50 173 GLY A O 1
ATOM 1322 N N . THR A 1 174 ? 19.432 -8.635 -5.611 1.00 47.69 174 THR A N 1
ATOM 1323 C CA . THR A 1 174 ? 20.719 -8.216 -6.200 1.00 47.69 174 THR A CA 1
ATOM 1324 C C . THR A 1 174 ? 21.509 -7.239 -5.315 1.00 47.69 174 THR A C 1
ATOM 1326 O O . THR A 1 174 ? 20.938 -6.432 -4.578 1.00 47.69 174 THR A O 1
ATOM 1329 N N . ASP A 1 175 ? 22.846 -7.316 -5.380 1.00 43.22 175 ASP A N 1
ATOM 1330 C CA . ASP A 1 175 ? 23.776 -6.408 -4.695 1.00 43.22 175 ASP A CA 1
ATOM 1331 C C . ASP A 1 175 ? 23.752 -5.018 -5.362 1.00 43.22 175 ASP A C 1
ATOM 1333 O O . ASP A 1 175 ? 24.403 -4.765 -6.377 1.00 43.22 175 ASP A O 1
ATOM 1337 N N . LEU A 1 176 ? 22.946 -4.115 -4.804 1.00 49.19 176 LEU A N 1
ATOM 1338 C CA . LEU A 1 176 ? 22.794 -2.736 -5.269 1.00 49.19 176 LEU A CA 1
ATOM 1339 C C . LEU A 1 176 ? 23.988 -1.867 -4.845 1.00 49.19 176 LEU A C 1
ATOM 1341 O O . LEU A 1 176 ? 24.506 -1.999 -3.736 1.00 49.19 176 LEU A O 1
ATOM 1345 N N . ASN A 1 177 ? 24.381 -0.921 -5.705 1.00 44.00 177 ASN A N 1
ATOM 1346 C CA . ASN A 1 177 ? 25.397 0.074 -5.367 1.00 44.00 177 ASN A CA 1
ATOM 1347 C C . ASN A 1 177 ? 24.932 0.941 -4.179 1.00 44.00 177 ASN A C 1
ATOM 1349 O O . ASN A 1 177 ? 23.874 1.572 -4.200 1.00 44.00 177 ASN A O 1
ATOM 1353 N N . GLU A 1 178 ? 25.770 0.949 -3.144 1.00 42.56 178 GLU A N 1
ATOM 1354 C CA . GLU A 1 178 ? 25.527 1.329 -1.744 1.00 42.56 178 GLU A CA 1
ATOM 1355 C C . GLU A 1 178 ? 25.099 2.796 -1.503 1.00 42.56 178 GLU A C 1
ATOM 1357 O O . GLU A 1 178 ? 24.784 3.170 -0.375 1.00 42.56 178 GLU A O 1
ATOM 1362 N N . THR A 1 179 ? 25.063 3.658 -2.523 1.00 44.19 179 THR A N 1
ATOM 1363 C CA . THR A 1 179 ? 25.031 5.116 -2.314 1.00 44.19 179 THR A CA 1
ATOM 1364 C C . THR A 1 179 ? 23.657 5.789 -2.400 1.00 44.19 179 THR A C 1
ATOM 1366 O O . THR A 1 179 ? 23.470 6.787 -1.708 1.00 44.19 179 THR A O 1
ATOM 1369 N N . ASP A 1 180 ? 22.673 5.257 -3.141 1.00 47.88 180 ASP A N 1
ATOM 1370 C CA . ASP A 1 180 ? 21.395 5.975 -3.375 1.00 47.88 180 ASP A CA 1
ATOM 1371 C C . ASP A 1 180 ? 20.152 5.322 -2.738 1.00 47.88 180 ASP A C 1
ATOM 1373 O O . ASP A 1 180 ? 19.238 6.015 -2.280 1.00 47.88 180 ASP A O 1
ATOM 1377 N N . VAL A 1 181 ? 20.127 3.992 -2.629 1.00 51.69 181 VAL A N 1
ATOM 1378 C CA . VAL A 1 181 ? 18.997 3.213 -2.083 1.00 51.69 181 VAL A CA 1
ATOM 1379 C C . VAL A 1 181 ? 18.752 3.418 -0.579 1.00 51.69 181 VAL A C 1
ATOM 1381 O O . VAL A 1 181 ? 17.582 3.508 -0.187 1.00 51.69 181 VAL A O 1
ATOM 1384 N N . PRO A 1 182 ? 19.783 3.588 0.281 1.00 52.56 182 PRO A N 1
ATOM 1385 C CA . PRO A 1 182 ? 19.555 3.816 1.704 1.00 52.56 182 PRO A CA 1
ATOM 1386 C C . PRO A 1 182 ? 18.720 5.069 1.962 1.00 52.56 182 PRO A C 1
ATOM 1388 O O . PRO A 1 182 ? 17.915 5.076 2.880 1.00 52.56 182 PRO A O 1
ATOM 1391 N N . SER A 1 183 ? 18.862 6.118 1.146 1.00 54.59 183 SER A N 1
ATOM 1392 C CA . SER A 1 183 ? 18.203 7.406 1.390 1.00 54.59 183 SER A CA 1
ATOM 1393 C C . SER A 1 183 ? 16.685 7.371 1.162 1.00 54.59 183 SER A C 1
ATOM 1395 O O . SER A 1 183 ? 15.922 7.901 1.972 1.00 54.59 183 SER A O 1
ATOM 1397 N N . LEU A 1 184 ? 16.226 6.712 0.093 1.00 53.38 184 LEU A N 1
ATOM 1398 C CA . LEU A 1 184 ? 14.800 6.567 -0.211 1.00 53.38 184 LEU A CA 1
ATOM 1399 C C . LEU A 1 184 ? 14.126 5.611 0.771 1.00 53.38 184 LEU A C 1
ATOM 1401 O O . LEU A 1 184 ? 13.065 5.934 1.304 1.00 53.38 184 LEU A O 1
ATOM 1405 N N . LEU A 1 185 ? 14.762 4.475 1.058 1.00 61.16 185 LEU A N 1
ATOM 1406 C CA . LEU A 1 185 ? 14.223 3.502 2.001 1.00 61.16 185 LEU A CA 1
ATOM 1407 C C . LEU A 1 185 ? 14.188 4.069 3.426 1.00 61.16 185 LEU A C 1
ATOM 1409 O O . LEU A 1 185 ? 13.198 3.885 4.129 1.00 61.16 185 LEU A O 1
ATOM 1413 N N . ASP A 1 186 ? 15.188 4.860 3.825 1.00 67.06 186 ASP A N 1
ATOM 1414 C CA . ASP A 1 186 ? 15.191 5.552 5.118 1.00 67.06 186 ASP A CA 1
ATOM 1415 C C . ASP A 1 186 ? 14.044 6.571 5.236 1.00 67.06 186 ASP A C 1
ATOM 1417 O O . ASP A 1 186 ? 13.434 6.687 6.304 1.00 67.06 186 ASP A O 1
ATOM 1421 N N . ASN A 1 187 ? 13.680 7.252 4.140 1.00 70.81 187 ASN A N 1
ATOM 1422 C CA . ASN A 1 187 ? 12.514 8.141 4.093 1.00 70.81 187 ASN A CA 1
ATOM 1423 C C . ASN A 1 187 ? 11.194 7.368 4.219 1.00 70.81 187 ASN A C 1
ATOM 1425 O O . ASN A 1 187 ? 10.328 7.780 4.993 1.00 70.81 187 ASN A O 1
ATOM 1429 N N . VAL A 1 188 ? 11.041 6.242 3.510 1.00 69.50 188 VAL A N 1
ATOM 1430 C CA . VAL A 1 188 ? 9.842 5.388 3.610 1.00 69.50 188 VAL A CA 1
ATOM 1431 C C . VAL A 1 188 ? 9.691 4.825 5.023 1.00 69.50 188 VAL A C 1
ATOM 1433 O O . VAL A 1 188 ? 8.618 4.921 5.615 1.00 69.50 188 VAL A O 1
ATOM 1436 N N . VAL A 1 189 ? 10.770 4.304 5.605 1.00 71.69 189 VAL A N 1
ATOM 1437 C CA . VAL A 1 189 ? 10.782 3.760 6.971 1.00 71.69 189 VAL A CA 1
ATOM 1438 C C . VAL A 1 189 ? 10.458 4.845 7.995 1.00 71.69 189 VAL A C 1
ATOM 1440 O O . VAL A 1 189 ? 9.649 4.635 8.898 1.00 71.69 189 VAL A O 1
ATOM 1443 N N . THR A 1 190 ? 11.026 6.040 7.834 1.00 75.88 190 THR A N 1
ATOM 1444 C CA . THR A 1 190 ? 10.707 7.184 8.697 1.00 75.88 190 THR A CA 1
ATOM 1445 C C . THR A 1 190 ? 9.234 7.584 8.564 1.00 75.88 190 THR A C 1
ATOM 1447 O O . THR A 1 190 ? 8.580 7.838 9.577 1.00 75.88 190 THR A O 1
ATOM 1450 N N . ALA A 1 191 ? 8.675 7.580 7.351 1.00 75.06 191 ALA A N 1
ATOM 1451 C CA . ALA A 1 191 ? 7.254 7.838 7.131 1.00 75.06 191 ALA A CA 1
ATOM 1452 C C . ALA A 1 191 ? 6.363 6.775 7.797 1.00 75.06 191 ALA A C 1
ATOM 1454 O O . ALA A 1 191 ? 5.395 7.142 8.461 1.00 75.06 191 ALA A O 1
ATOM 1455 N N . LEU A 1 192 ? 6.713 5.486 7.702 1.00 75.62 192 LEU A N 1
ATOM 1456 C CA . LEU A 1 192 ? 5.998 4.393 8.375 1.00 75.62 192 LEU A CA 1
ATOM 1457 C C . LEU A 1 192 ? 5.969 4.577 9.895 1.00 75.62 192 LEU A C 1
ATOM 1459 O O . LEU A 1 192 ? 4.910 4.430 10.503 1.00 75.62 192 LEU A O 1
ATOM 1463 N N . ILE A 1 193 ? 7.091 4.964 10.509 1.00 80.44 193 ILE A N 1
ATOM 1464 C CA . ILE A 1 193 ? 7.150 5.254 11.951 1.00 80.44 193 ILE A CA 1
ATOM 1465 C C . ILE A 1 193 ? 6.225 6.423 12.304 1.00 80.44 193 ILE A C 1
ATOM 1467 O O . ILE A 1 193 ? 5.447 6.328 13.252 1.00 80.44 193 ILE A O 1
ATOM 1471 N N . VAL A 1 194 ? 6.288 7.527 11.552 1.00 82.56 194 VAL A N 1
ATOM 1472 C CA . VAL A 1 194 ? 5.478 8.726 11.826 1.00 82.56 194 VAL A CA 1
ATOM 1473 C C . VAL A 1 194 ? 3.985 8.431 11.671 1.00 82.56 194 VAL A C 1
ATOM 1475 O O . VAL A 1 194 ? 3.198 8.776 12.555 1.00 82.56 194 VAL A O 1
ATOM 1478 N N . ILE A 1 195 ? 3.593 7.763 10.584 1.00 82.75 195 ILE A N 1
ATOM 1479 C CA . ILE A 1 195 ? 2.202 7.378 10.318 1.00 82.75 195 ILE A CA 1
ATOM 1480 C C . ILE A 1 195 ? 1.726 6.368 11.367 1.00 82.75 195 ILE A C 1
ATOM 1482 O O . ILE A 1 195 ? 0.663 6.560 11.956 1.00 82.75 195 ILE A O 1
ATOM 1486 N N . GLY A 1 196 ? 2.519 5.336 11.662 1.00 77.44 196 GLY A N 1
ATOM 1487 C CA . GLY A 1 196 ? 2.197 4.318 12.662 1.00 77.44 196 GLY A CA 1
ATOM 1488 C C . GLY A 1 196 ? 2.003 4.911 14.059 1.00 77.44 196 GLY A C 1
ATOM 1489 O O . GLY A 1 196 ? 0.988 4.650 14.702 1.00 77.44 196 GLY A O 1
ATOM 1490 N N . ALA A 1 197 ? 2.911 5.784 14.505 1.00 81.88 197 ALA A N 1
ATOM 1491 C CA . ALA A 1 197 ? 2.798 6.472 15.793 1.00 81.88 197 ALA A CA 1
ATOM 1492 C C . ALA A 1 197 ? 1.550 7.363 15.869 1.00 81.88 197 ALA A C 1
ATOM 1494 O O . ALA A 1 197 ? 0.867 7.398 16.896 1.00 81.88 197 ALA A O 1
ATOM 1495 N N . PHE A 1 198 ? 1.223 8.054 14.776 1.00 87.19 198 PHE A N 1
ATOM 1496 C CA . PHE A 1 198 ? 0.017 8.869 14.685 1.00 87.19 198 PHE A CA 1
ATOM 1497 C C . PHE A 1 198 ? -1.261 8.020 14.764 1.00 87.19 198 PHE A C 1
ATOM 1499 O O . PHE A 1 198 ? -2.141 8.316 15.576 1.00 87.19 198 PHE A O 1
ATOM 1506 N N . LEU A 1 199 ? -1.353 6.938 13.981 1.00 85.81 199 LEU A N 1
ATOM 1507 C CA . LEU A 1 199 ? -2.500 6.022 13.991 1.00 85.81 199 LEU A CA 1
ATOM 1508 C C . LEU A 1 199 ? -2.665 5.321 15.344 1.00 85.81 199 LEU A C 1
ATOM 1510 O O . LEU A 1 199 ? -3.789 5.183 15.835 1.00 85.81 199 LEU A O 1
ATOM 1514 N N . PHE A 1 200 ? -1.560 4.926 15.980 1.00 83.38 200 PHE A N 1
ATOM 1515 C CA . PHE A 1 200 ? -1.561 4.387 17.337 1.00 83.38 200 PHE A CA 1
ATOM 1516 C C . PHE A 1 200 ? -2.112 5.404 18.345 1.00 83.38 200 PHE A C 1
ATOM 1518 O O . PHE A 1 200 ? -3.024 5.080 19.103 1.00 83.38 200 PHE A O 1
ATOM 1525 N N . GLY A 1 201 ? -1.629 6.651 18.313 1.00 81.50 201 GLY A N 1
ATOM 1526 C CA . GLY A 1 201 ? -2.114 7.718 19.192 1.00 81.50 201 GLY A CA 1
ATOM 1527 C C . GLY A 1 201 ? -3.602 8.028 19.000 1.00 81.50 201 GLY A C 1
ATOM 1528 O O . GLY A 1 201 ? -4.337 8.173 19.978 1.00 81.50 201 GLY A O 1
ATOM 1529 N N . LEU A 1 202 ? -4.079 8.069 17.751 1.00 86.88 202 LEU A N 1
ATOM 1530 C CA . LEU A 1 202 ? -5.506 8.224 17.452 1.00 86.88 202 LEU A CA 1
ATOM 1531 C C . LEU A 1 202 ? -6.343 7.073 18.007 1.00 86.88 202 LEU A C 1
ATOM 1533 O O . LEU A 1 202 ? -7.377 7.312 18.632 1.00 86.88 202 LEU A O 1
ATOM 1537 N N . SER A 1 203 ? -5.878 5.841 17.812 1.00 85.69 203 SER A N 1
ATOM 1538 C CA . SER A 1 203 ? -6.547 4.640 18.318 1.00 85.69 203 SER A CA 1
ATOM 1539 C C . SER A 1 203 ? -6.594 4.639 19.848 1.00 85.69 203 SER A C 1
ATOM 1541 O O . SER A 1 203 ? -7.638 4.349 20.433 1.00 85.69 203 SER A O 1
ATOM 1543 N N . PHE A 1 204 ? -5.505 5.057 20.501 1.00 83.25 204 PHE A N 1
ATOM 1544 C CA . PHE A 1 204 ? -5.425 5.219 21.951 1.00 83.25 204 PHE A CA 1
ATOM 1545 C C . PHE A 1 204 ? -6.436 6.250 22.468 1.00 83.25 204 PHE A C 1
ATOM 1547 O O . PHE A 1 204 ? -7.197 5.950 23.386 1.00 83.25 204 PHE A O 1
ATOM 1554 N N . PHE A 1 205 ? -6.515 7.443 21.868 1.00 82.94 205 PHE A N 1
ATOM 1555 C CA . PHE A 1 205 ? -7.480 8.462 22.303 1.00 82.94 205 PHE A CA 1
ATOM 1556 C C . PHE A 1 205 ? -8.933 8.042 22.081 1.00 82.94 205 PHE A C 1
ATOM 1558 O O . PHE A 1 205 ? -9.773 8.322 22.938 1.00 82.94 205 PHE A O 1
ATOM 1565 N N . GLY A 1 206 ? -9.229 7.349 20.978 1.00 82.19 206 GLY A N 1
ATOM 1566 C CA . GLY A 1 206 ? -10.546 6.763 20.739 1.00 82.19 206 GLY A CA 1
ATOM 1567 C C . GLY A 1 206 ? -10.898 5.730 21.811 1.00 82.19 206 GLY A C 1
ATOM 1568 O O . GLY A 1 206 ? -11.881 5.896 22.534 1.00 82.19 206 GLY A O 1
ATOM 1569 N N . CYS A 1 207 ? -10.054 4.710 21.988 1.00 81.44 207 CYS A N 1
ATOM 1570 C CA . CYS A 1 207 ? -10.292 3.624 22.940 1.00 81.44 207 CYS A CA 1
ATOM 1571 C C . CYS A 1 207 ? -10.365 4.132 24.392 1.00 81.44 207 CYS A C 1
ATOM 1573 O O . CYS A 1 207 ? -11.391 3.971 25.060 1.00 81.44 207 CYS A O 1
ATOM 1575 N N . CYS A 1 208 ? -9.344 4.851 24.870 1.00 75.94 208 CYS A N 1
ATOM 1576 C CA . CYS A 1 208 ? -9.319 5.398 26.231 1.00 75.94 208 CYS A CA 1
ATOM 1577 C C . CYS A 1 208 ? -10.421 6.437 26.478 1.00 75.94 208 CYS A C 1
ATOM 1579 O O . CYS A 1 208 ? -10.903 6.560 27.609 1.00 75.94 208 CYS A O 1
AT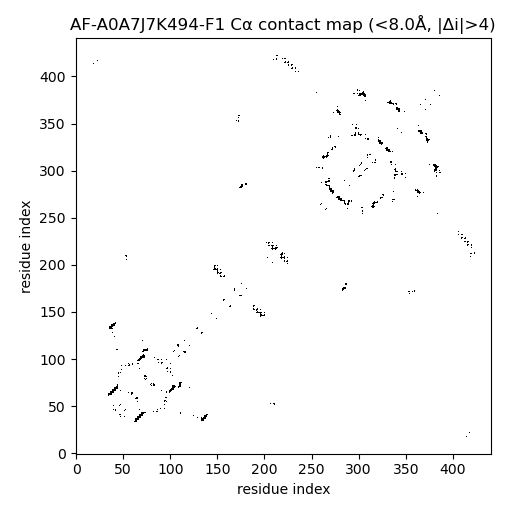OM 1581 N N . GLY A 1 209 ? -10.824 7.181 25.444 1.00 78.38 209 GLY A N 1
ATOM 1582 C CA . GLY A 1 209 ? -11.939 8.123 25.503 1.00 78.38 209 GLY A CA 1
ATOM 1583 C C . GLY A 1 209 ? -13.278 7.427 25.740 1.00 78.38 209 GLY A C 1
ATOM 1584 O O . GLY A 1 209 ? -14.075 7.912 26.544 1.00 78.38 209 GLY A O 1
ATOM 1585 N N . THR A 1 210 ? -13.506 6.269 25.110 1.00 75.62 210 THR A N 1
ATOM 1586 C CA . THR A 1 210 ? -14.712 5.457 25.354 1.00 75.62 210 THR A CA 1
ATOM 1587 C C . THR A 1 210 ? -14.699 4.772 26.720 1.00 75.62 210 THR A C 1
ATOM 1589 O O . THR A 1 210 ? -15.706 4.822 27.422 1.00 75.62 210 THR A O 1
ATOM 1592 N N . LEU A 1 211 ? -13.555 4.214 27.134 1.00 72.25 211 LEU A N 1
ATOM 1593 C CA . LEU A 1 211 ? -13.374 3.530 28.423 1.00 72.25 211 LEU A CA 1
ATOM 1594 C C . LEU A 1 211 ? -13.637 4.432 29.630 1.00 72.25 211 LEU A C 1
ATOM 1596 O O . LEU A 1 211 ? -14.251 4.016 30.608 1.00 72.25 211 LEU A O 1
ATOM 1600 N N . ASN A 1 212 ? -13.164 5.677 29.562 1.00 72.25 212 ASN A N 1
ATOM 1601 C CA . ASN A 1 212 ? -13.205 6.621 30.677 1.00 72.25 212 ASN A CA 1
ATOM 1602 C C . ASN A 1 212 ? -14.218 7.753 30.462 1.00 72.25 212 ASN A C 1
ATOM 1604 O O . ASN A 1 212 ? -14.049 8.837 31.027 1.00 72.25 212 ASN A O 1
ATOM 1608 N N . ASN A 1 213 ? -15.255 7.535 29.648 1.00 67.25 213 ASN A N 1
ATOM 1609 C CA . ASN A 1 213 ? -16.238 8.558 29.262 1.00 67.25 213 ASN A CA 1
ATOM 1610 C C . ASN A 1 213 ? -16.961 9.231 30.452 1.00 67.25 213 ASN A C 1
ATOM 1612 O O . ASN A 1 213 ? -17.357 10.393 30.344 1.00 67.25 213 ASN A O 1
ATOM 1616 N N . LYS A 1 214 ? -17.032 8.551 31.603 1.00 67.69 214 LYS A N 1
ATOM 1617 C CA . LYS A 1 214 ? -17.573 9.081 32.866 1.00 67.69 214 LYS A CA 1
ATOM 1618 C C . LYS A 1 214 ? -16.709 10.184 33.485 1.00 67.69 214 LYS A C 1
ATOM 1620 O O . LYS A 1 214 ? -17.223 11.091 34.134 1.00 67.69 214 LYS A O 1
ATOM 1625 N N . ASN A 1 215 ? -15.393 10.134 33.276 1.00 76.25 215 ASN A N 1
ATOM 1626 C CA . ASN A 1 215 ? -14.444 11.076 33.862 1.00 76.25 215 ASN A CA 1
ATOM 1627 C C . ASN A 1 215 ? -14.141 12.223 32.889 1.00 76.25 215 ASN A C 1
ATOM 1629 O O . ASN A 1 215 ? -14.082 12.050 31.670 1.00 76.25 215 ASN A O 1
ATOM 1633 N N . LYS A 1 216 ? -13.844 13.412 33.431 1.00 75.44 216 LYS A N 1
ATOM 1634 C CA . LYS A 1 216 ? -13.507 14.610 32.635 1.00 75.44 216 LYS A CA 1
ATOM 1635 C C . LYS A 1 216 ? -12.351 14.372 31.648 1.00 75.44 216 LYS A C 1
ATOM 1637 O O . LYS A 1 216 ? -12.343 14.958 30.568 1.00 75.44 216 LYS A O 1
ATOM 1642 N N . LEU A 1 217 ? -11.408 13.496 32.005 1.00 77.56 217 LEU A N 1
ATOM 1643 C CA . LEU A 1 217 ? -10.267 13.123 31.167 1.00 77.56 217 LEU A CA 1
ATOM 1644 C C . LEU A 1 217 ? -10.671 12.278 29.944 1.00 77.56 217 LEU A C 1
ATOM 1646 O O . LEU A 1 217 ? -10.206 12.560 28.845 1.00 77.56 217 LEU A O 1
ATOM 1650 N N . GLY A 1 218 ? -11.579 11.305 30.089 1.00 78.50 218 GLY A N 1
ATOM 1651 C CA . GLY A 1 218 ? -12.059 10.516 28.946 1.00 78.50 218 GLY A CA 1
ATOM 1652 C C . GLY A 1 218 ? -12.898 11.354 27.981 1.00 78.50 218 GLY A C 1
ATOM 1653 O O . GLY A 1 218 ? -12.705 11.272 26.769 1.00 78.50 218 GLY A O 1
ATOM 1654 N N . LYS A 1 219 ? -13.724 12.277 28.503 1.00 77.94 219 LYS A N 1
ATOM 1655 C CA . LYS A 1 219 ? -14.420 13.282 27.674 1.00 77.94 219 LYS A CA 1
ATOM 1656 C C . LYS A 1 219 ? -13.436 14.176 26.903 1.00 77.94 219 LYS A C 1
ATOM 1658 O O . LYS A 1 219 ? -13.725 14.553 25.769 1.00 77.94 219 LYS A O 1
ATOM 1663 N N . LEU A 1 220 ? -12.282 14.516 27.489 1.00 81.06 220 LEU A N 1
ATOM 1664 C CA . LEU A 1 220 ? -11.224 15.262 26.799 1.00 81.06 220 LEU A CA 1
ATOM 1665 C C . LEU A 1 220 ? -10.590 14.434 25.671 1.00 81.06 220 LEU A C 1
ATOM 1667 O O . LEU A 1 220 ? -10.446 14.953 24.567 1.00 81.06 220 LEU A O 1
ATOM 1671 N N . PHE A 1 221 ? -10.268 13.160 25.913 1.00 85.12 221 PHE A N 1
ATOM 1672 C CA . PHE A 1 221 ? -9.718 12.269 24.885 1.00 85.12 221 PHE A CA 1
ATOM 1673 C C . PHE A 1 221 ? -10.689 12.037 23.727 1.00 85.12 221 PHE A C 1
ATOM 1675 O O . PHE A 1 221 ? -10.281 12.131 22.573 1.00 85.12 221 PHE A O 1
ATOM 1682 N N . LEU A 1 222 ? -11.979 11.849 24.010 1.00 82.88 222 LEU A N 1
ATOM 1683 C CA . LEU A 1 222 ? -12.997 11.670 22.974 1.00 82.88 222 LEU A CA 1
ATOM 1684 C C . LEU A 1 222 ? -13.206 12.946 22.140 1.00 82.88 222 LEU A C 1
ATOM 1686 O O . LEU A 1 222 ? -13.354 12.875 20.919 1.00 82.88 222 LEU A O 1
ATOM 1690 N N . LYS A 1 223 ? -13.152 14.128 22.775 1.00 82.62 223 LYS A N 1
ATOM 1691 C CA . LYS A 1 223 ? -13.160 15.418 22.064 1.00 82.62 223 LYS A CA 1
ATOM 1692 C C . LYS A 1 223 ? -11.920 15.591 21.190 1.00 82.62 223 LYS A C 1
ATOM 1694 O O . LYS A 1 223 ? -12.054 16.037 20.052 1.00 82.62 223 LYS A O 1
ATOM 1699 N N . LEU A 1 224 ? -10.736 15.236 21.694 1.00 84.69 224 LEU A N 1
ATOM 1700 C CA . LEU A 1 224 ? -9.485 15.308 20.938 1.00 84.69 224 LEU A CA 1
ATOM 1701 C C . LEU A 1 224 ? -9.534 14.374 19.723 1.00 84.69 224 LEU A C 1
ATOM 1703 O O . LEU A 1 224 ? -9.325 14.835 18.605 1.00 84.69 224 LEU A O 1
ATOM 1707 N N . TYR A 1 225 ? -9.902 13.108 19.930 1.00 88.75 225 TYR A N 1
ATOM 1708 C CA . TYR A 1 225 ? -10.090 12.117 18.871 1.00 88.75 225 TYR A CA 1
ATOM 1709 C C . TYR A 1 225 ? -11.056 12.623 17.793 1.00 88.75 225 TYR A C 1
ATOM 1711 O O . TYR A 1 225 ? -10.679 12.729 16.627 1.00 88.75 225 TYR A O 1
ATOM 1719 N N . SER A 1 226 ? -12.268 13.037 18.183 1.00 87.62 226 SER A N 1
ATOM 1720 C CA . SER A 1 226 ? -13.272 13.531 17.235 1.00 87.62 226 SER A CA 1
ATOM 1721 C C . SER A 1 226 ? -12.815 14.783 16.485 1.00 87.62 226 SER A C 1
ATOM 1723 O O . SER A 1 226 ? -13.177 14.953 15.324 1.00 87.62 226 SER A O 1
ATOM 1725 N N . THR A 1 227 ? -12.043 15.665 17.127 1.00 85.38 227 THR A N 1
ATOM 1726 C CA . THR A 1 227 ? -11.522 16.877 16.481 1.00 85.38 227 THR A CA 1
ATOM 1727 C C . THR A 1 227 ? -10.463 16.527 15.443 1.00 85.38 227 THR A C 1
ATOM 1729 O O . THR A 1 227 ? -10.511 17.049 14.332 1.00 85.38 227 THR A O 1
ATOM 1732 N N . VAL A 1 228 ? -9.530 15.624 15.765 1.00 87.44 228 VAL A N 1
ATOM 1733 C CA . VAL A 1 228 ? -8.479 15.226 14.819 1.00 87.44 228 VAL A CA 1
ATOM 1734 C C . VAL A 1 228 ? -9.062 14.443 13.643 1.00 87.44 228 VAL A C 1
ATOM 1736 O O . VAL A 1 228 ? -8.730 14.756 12.505 1.00 87.44 228 VAL A O 1
ATOM 1739 N N . VAL A 1 229 ? -9.983 13.500 13.877 1.00 91.50 229 VAL A N 1
ATOM 1740 C CA . VAL A 1 229 ? -10.657 12.765 12.786 1.00 91.50 229 VAL A CA 1
ATOM 1741 C C . VAL A 1 229 ? -11.460 13.713 11.889 1.00 91.50 229 VAL A C 1
ATOM 1743 O O . VAL A 1 229 ? -11.435 13.567 10.672 1.00 91.50 229 VAL A O 1
ATOM 1746 N N . LEU A 1 230 ? -12.115 14.733 12.455 1.00 88.75 230 LEU A N 1
ATOM 1747 C CA . LEU A 1 230 ? -12.814 15.742 11.657 1.00 88.75 230 LEU A CA 1
ATOM 1748 C C . LEU A 1 230 ? -11.848 16.570 10.792 1.00 88.75 230 LEU A C 1
ATOM 1750 O O . LEU A 1 230 ? -12.164 16.861 9.640 1.00 88.75 230 LEU A O 1
ATOM 1754 N N . ILE A 1 231 ? -10.674 16.936 11.318 1.00 87.44 231 ILE A N 1
ATOM 1755 C CA . ILE A 1 231 ? -9.635 17.626 10.537 1.00 87.44 231 ILE A CA 1
ATOM 1756 C C . ILE A 1 231 ? -9.146 16.734 9.392 1.00 87.44 231 ILE A C 1
ATOM 1758 O O . ILE A 1 231 ? -9.046 17.220 8.268 1.00 87.44 231 ILE A O 1
ATOM 1762 N N . LEU A 1 232 ? -8.897 15.445 9.646 1.00 91.81 232 LEU A N 1
ATOM 1763 C CA . LEU A 1 232 ? -8.497 14.492 8.605 1.00 91.81 232 LEU A CA 1
ATOM 1764 C C . LEU A 1 232 ? -9.549 14.390 7.498 1.00 91.81 232 LEU A C 1
ATOM 1766 O O . LEU A 1 232 ? -9.200 14.528 6.331 1.00 91.81 232 LEU A O 1
ATOM 1770 N N . LEU A 1 233 ? -10.830 14.280 7.856 1.00 91.44 233 LEU A N 1
ATOM 1771 C CA . LEU A 1 233 ? -11.929 14.243 6.890 1.00 91.44 233 LEU A CA 1
ATOM 1772 C C . LEU A 1 233 ? -11.985 15.516 6.028 1.00 91.44 233 LEU A C 1
ATOM 1774 O O . LEU A 1 233 ? -12.190 15.451 4.817 1.00 91.44 233 LEU A O 1
ATOM 1778 N N . ILE A 1 234 ? -11.759 16.691 6.622 1.00 89.06 234 ILE A N 1
ATOM 1779 C CA . ILE A 1 234 ? -11.690 17.956 5.873 1.00 89.06 234 ILE A CA 1
ATOM 1780 C C . ILE A 1 234 ? -10.468 17.976 4.945 1.00 89.06 234 ILE A C 1
ATOM 1782 O O . ILE A 1 234 ? -10.585 18.405 3.796 1.00 89.06 234 ILE A O 1
ATOM 1786 N N . CYS A 1 235 ? -9.308 17.514 5.416 1.00 87.88 235 CYS A N 1
ATOM 1787 C CA . CYS A 1 235 ? -8.091 17.4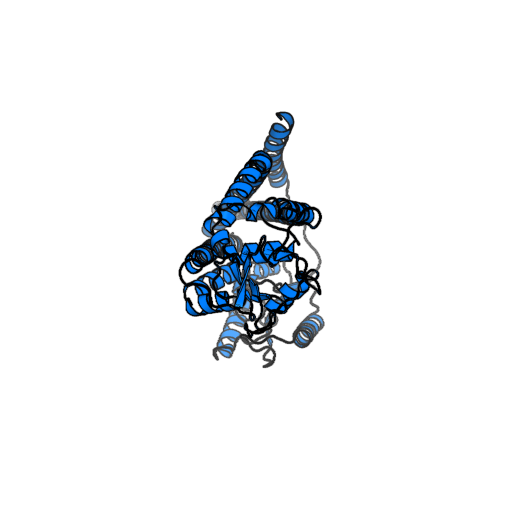14 4.613 1.00 87.88 235 CYS A CA 1
ATOM 1788 C C . CYS A 1 235 ? -8.254 16.445 3.436 1.00 87.88 235 CYS A C 1
ATOM 1790 O O . CYS A 1 235 ? -7.800 16.764 2.339 1.00 87.88 235 CYS A O 1
ATOM 1792 N N . GLU A 1 236 ? -8.929 15.312 3.626 1.00 90.31 236 GLU A N 1
ATOM 1793 C CA . GLU A 1 236 ? -9.224 14.350 2.560 1.00 90.31 236 GLU A CA 1
ATOM 1794 C C . GLU A 1 236 ? -10.147 14.956 1.503 1.00 90.31 236 GLU A C 1
ATOM 1796 O O . GLU A 1 236 ? -9.829 14.920 0.314 1.00 90.31 236 GLU A O 1
ATOM 1801 N N . LEU A 1 237 ? -11.239 15.605 1.917 1.00 90.56 237 LEU A N 1
ATOM 1802 C CA . LEU A 1 237 ? -12.134 16.304 0.990 1.00 90.56 237 LEU A CA 1
ATOM 1803 C C . LEU A 1 237 ? -11.406 17.428 0.238 1.00 90.56 237 LEU A C 1
ATOM 1805 O O . LEU A 1 237 ? -11.569 17.564 -0.975 1.00 90.56 237 LEU A O 1
ATOM 1809 N N . ALA A 1 238 ? -10.561 18.204 0.922 1.00 87.88 238 ALA A N 1
ATOM 1810 C CA . ALA A 1 238 ? -9.733 19.223 0.283 1.00 87.88 238 ALA A CA 1
ATOM 1811 C C . ALA A 1 238 ? -8.758 18.594 -0.727 1.00 87.88 238 ALA A C 1
ATOM 1813 O O . ALA A 1 238 ? -8.667 19.065 -1.861 1.00 87.88 238 ALA A O 1
ATOM 1814 N N . GLY A 1 239 ? -8.092 17.499 -0.358 1.00 84.69 239 GLY A N 1
ATOM 1815 C CA . GLY A 1 239 ? -7.200 16.741 -1.233 1.00 84.69 239 GLY A CA 1
ATOM 1816 C C . GLY A 1 239 ? -7.904 16.258 -2.498 1.00 84.69 239 GLY A C 1
ATOM 1817 O O . GLY A 1 239 ? -7.393 16.480 -3.593 1.00 84.69 239 GLY A O 1
ATOM 1818 N N . LEU A 1 240 ? -9.113 15.705 -2.371 1.00 85.19 240 LEU A N 1
ATOM 1819 C CA . LEU A 1 240 ? -9.936 15.286 -3.509 1.00 85.19 240 LEU A CA 1
ATOM 1820 C C . LEU A 1 240 ? -10.305 16.463 -4.421 1.00 85.19 240 LEU A C 1
ATOM 1822 O O . LEU A 1 240 ? -10.238 16.331 -5.642 1.00 85.19 240 LEU A O 1
ATOM 1826 N N . THR A 1 241 ? -10.643 17.630 -3.861 1.00 82.06 241 THR A N 1
ATOM 1827 C CA . THR A 1 241 ? -10.953 18.821 -4.677 1.00 82.06 241 THR A CA 1
ATOM 1828 C C . THR A 1 241 ? -9.735 19.363 -5.420 1.00 82.06 241 THR A C 1
ATOM 1830 O O . THR A 1 241 ? -9.849 19.756 -6.582 1.00 82.06 241 THR A O 1
ATOM 1833 N N . VAL A 1 242 ? -8.564 19.366 -4.776 1.00 83.56 242 VAL A N 1
ATOM 1834 C CA . VAL A 1 242 ? -7.305 19.786 -5.400 1.00 83.56 242 VAL A CA 1
ATOM 1835 C C . VAL A 1 242 ? -6.907 18.792 -6.478 1.00 83.56 242 VAL A C 1
ATOM 1837 O O . VAL A 1 242 ? -6.612 19.222 -7.586 1.00 83.56 242 VAL A O 1
ATOM 1840 N N . ALA A 1 243 ? -6.946 17.489 -6.193 1.00 79.75 243 ALA A N 1
ATOM 1841 C CA . ALA A 1 243 ? -6.677 16.456 -7.185 1.00 79.75 243 ALA A CA 1
ATOM 1842 C C . ALA A 1 243 ? -7.582 16.664 -8.405 1.00 79.75 243 ALA A C 1
ATOM 1844 O O . ALA A 1 243 ? -7.064 16.891 -9.493 1.00 79.75 243 ALA A O 1
ATOM 1845 N N . TRP A 1 244 ? -8.903 16.766 -8.199 1.00 82.00 244 TRP A N 1
ATOM 1846 C CA . TRP A 1 244 ? -9.881 17.018 -9.262 1.00 82.00 244 TRP A CA 1
ATOM 1847 C C . TRP A 1 244 ? -9.552 18.244 -10.122 1.00 82.00 244 TRP A C 1
ATOM 1849 O O . TRP A 1 244 ? -9.619 18.183 -11.346 1.00 82.00 244 TRP A O 1
ATOM 1859 N N . PHE A 1 245 ? -9.202 19.369 -9.496 1.00 81.12 245 PHE A N 1
ATOM 1860 C CA . PHE A 1 245 ? -8.949 20.621 -10.212 1.00 81.12 245 PHE A CA 1
ATOM 1861 C C . PHE A 1 245 ? -7.568 20.679 -10.879 1.00 81.12 245 PHE A C 1
ATOM 1863 O O . PHE A 1 245 ? -7.376 21.413 -11.848 1.00 81.12 245 PHE A O 1
ATOM 1870 N N . PHE A 1 246 ? -6.588 19.951 -10.344 1.00 78.38 246 PHE A N 1
ATOM 1871 C CA . PHE A 1 246 ? -5.196 20.012 -10.780 1.00 78.38 246 PHE A CA 1
ATOM 1872 C C . PHE A 1 246 ? -4.726 18.761 -11.527 1.00 78.38 246 PHE A C 1
ATOM 1874 O O . PHE A 1 246 ? -3.550 18.738 -11.882 1.00 78.38 246 PHE A O 1
ATOM 1881 N N . PHE A 1 247 ? -5.585 17.776 -11.819 1.00 74.31 247 PHE A N 1
ATOM 1882 C CA . PHE A 1 247 ? -5.199 16.569 -12.567 1.00 74.31 247 PHE A CA 1
ATOM 1883 C C . PHE A 1 247 ? -4.435 16.900 -13.861 1.00 74.31 247 PHE A C 1
ATOM 1885 O O . PHE A 1 247 ? -3.323 16.412 -14.039 1.00 74.31 247 PHE A O 1
ATOM 1892 N N . ASP A 1 248 ? -4.906 17.860 -14.665 1.00 77.00 248 ASP A N 1
ATOM 1893 C CA . ASP A 1 248 ? -4.210 18.277 -15.899 1.00 77.00 248 ASP A CA 1
ATOM 1894 C C . ASP A 1 248 ? -2.811 18.885 -15.644 1.00 77.00 248 ASP A C 1
ATOM 1896 O O . ASP A 1 248 ? -1.899 18.824 -16.472 1.00 77.00 248 ASP A O 1
ATOM 1900 N N . LYS A 1 249 ? -2.610 19.516 -14.479 1.00 76.75 249 LYS A N 1
ATOM 1901 C CA . LYS A 1 249 ? -1.306 20.071 -14.076 1.00 76.75 249 LYS A CA 1
ATOM 1902 C C . LYS A 1 249 ? -0.402 19.028 -13.422 1.00 76.75 249 LYS A C 1
ATOM 1904 O O . LYS A 1 249 ? 0.814 19.230 -13.409 1.00 76.75 249 LYS A O 1
ATOM 1909 N N . LEU A 1 250 ? -0.969 17.960 -12.863 1.00 73.94 250 LEU A N 1
ATOM 1910 C C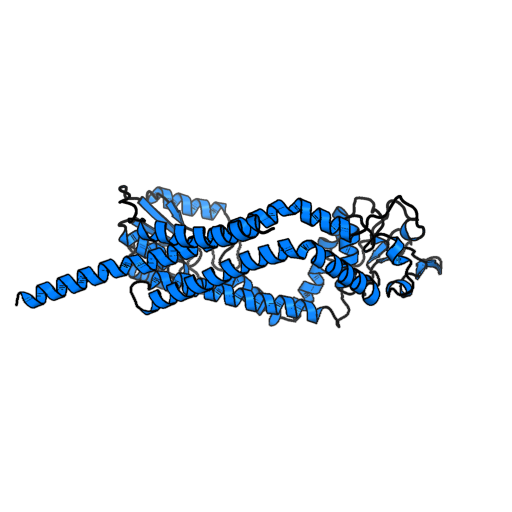A . LEU A 1 250 ? -0.216 16.823 -12.338 1.00 73.94 250 LEU A CA 1
ATOM 1911 C C . LEU A 1 250 ? 0.422 16.035 -13.483 1.00 73.94 250 LEU A C 1
ATOM 1913 O O . LEU A 1 250 ? 1.590 15.676 -13.356 1.00 73.94 250 LEU A O 1
ATOM 1917 N N . ASP A 1 251 ? -0.268 15.900 -14.618 1.00 82.38 251 ASP A N 1
ATOM 1918 C CA . ASP A 1 251 ? 0.245 15.216 -15.812 1.00 82.38 251 ASP A CA 1
ATOM 1919 C C . ASP A 1 251 ? 1.601 15.775 -16.266 1.00 82.38 251 ASP A C 1
ATOM 1921 O O . ASP A 1 251 ? 2.594 15.054 -16.320 1.00 82.38 251 ASP A O 1
ATOM 1925 N N . ASN A 1 252 ? 1.696 17.093 -16.458 1.00 85.31 252 ASN A N 1
ATOM 1926 C CA . ASN A 1 252 ? 2.943 17.742 -16.884 1.00 85.31 252 ASN A CA 1
ATOM 1927 C C . ASN A 1 252 ? 4.094 17.575 -15.879 1.00 85.31 252 ASN A C 1
ATOM 1929 O O . ASN A 1 252 ? 5.259 17.496 -16.266 1.00 85.31 252 ASN A O 1
ATOM 1933 N N . LYS A 1 253 ? 3.786 17.531 -14.577 1.00 83.31 253 LYS A N 1
ATOM 1934 C CA . LYS A 1 253 ? 4.805 17.294 -13.547 1.00 83.31 253 LYS A CA 1
ATOM 1935 C C . LYS A 1 253 ? 5.269 15.845 -13.549 1.00 83.31 253 LYS A C 1
ATOM 1937 O O . LYS A 1 253 ? 6.465 15.618 -13.414 1.00 83.31 253 LYS A O 1
ATOM 1942 N N . MET A 1 254 ? 4.356 14.885 -13.695 1.00 84.00 254 MET A N 1
ATOM 1943 C CA . MET A 1 254 ? 4.725 13.472 -13.790 1.00 84.00 254 MET A CA 1
ATOM 1944 C C . MET A 1 254 ? 5.585 13.220 -15.024 1.00 84.00 254 MET A C 1
ATOM 1946 O O . MET A 1 254 ? 6.652 12.632 -14.887 1.00 84.00 254 MET A O 1
ATOM 1950 N N . ILE A 1 255 ? 5.190 13.760 -16.181 1.00 90.19 255 ILE A N 1
ATOM 1951 C CA . ILE A 1 255 ? 5.991 13.738 -17.414 1.00 90.19 255 ILE A CA 1
ATOM 1952 C C . ILE A 1 255 ? 7.394 14.291 -17.145 1.00 90.19 255 ILE A C 1
ATOM 1954 O O . ILE A 1 255 ? 8.372 13.615 -17.438 1.00 90.19 255 ILE A O 1
ATOM 1958 N N . PHE A 1 256 ? 7.508 15.459 -16.503 1.00 88.44 256 PHE A N 1
ATOM 1959 C CA . PHE A 1 256 ? 8.803 16.057 -16.161 1.00 88.44 256 PHE A CA 1
ATOM 1960 C C . PHE A 1 256 ? 9.662 15.174 -15.239 1.00 88.44 256 PHE A C 1
ATOM 1962 O O . PHE A 1 256 ? 10.866 15.050 -15.455 1.00 88.44 256 PHE A O 1
ATOM 1969 N N . TYR A 1 257 ? 9.076 14.563 -14.202 1.00 84.81 257 TYR A N 1
ATOM 1970 C CA . TYR A 1 257 ? 9.818 13.679 -13.296 1.00 84.81 257 TYR A CA 1
ATOM 1971 C C . TYR A 1 257 ? 10.256 12.381 -13.977 1.00 84.81 257 TYR A C 1
ATOM 1973 O O . TYR A 1 257 ? 11.375 11.933 -13.728 1.00 84.81 257 TYR A O 1
ATOM 1981 N N . LEU A 1 258 ? 9.410 11.809 -14.838 1.00 90.06 258 LEU A N 1
ATOM 1982 C CA . LEU A 1 258 ? 9.744 10.636 -15.646 1.00 90.06 258 LEU A CA 1
ATOM 1983 C C . LEU A 1 258 ? 10.841 10.963 -16.663 1.00 90.06 258 LEU A C 1
ATOM 1985 O O . LEU A 1 258 ? 11.827 10.241 -16.739 1.00 90.06 258 LEU A O 1
ATOM 1989 N N . ASP A 1 259 ? 10.752 12.093 -17.363 1.00 90.38 259 ASP A N 1
ATOM 1990 C CA . ASP A 1 259 ? 11.820 12.558 -18.256 1.00 90.38 259 ASP A CA 1
ATOM 1991 C C . ASP A 1 259 ? 13.139 12.739 -17.509 1.00 90.38 259 ASP A C 1
ATOM 1993 O O . ASP A 1 259 ? 14.198 12.311 -17.965 1.00 90.38 259 ASP A O 1
ATOM 1997 N N . ASN A 1 260 ? 13.099 13.374 -16.337 1.00 87.12 260 ASN A N 1
ATOM 1998 C CA . ASN A 1 260 ? 14.302 13.642 -15.562 1.00 87.12 260 ASN A CA 1
ATOM 1999 C C . ASN A 1 260 ? 14.924 12.359 -14.989 1.00 87.12 260 ASN A C 1
ATOM 2001 O O . ASN A 1 260 ? 16.150 12.289 -14.866 1.00 87.12 260 ASN A O 1
ATOM 2005 N N . SER A 1 261 ? 14.107 11.365 -14.626 1.00 87.56 261 SER A N 1
ATOM 2006 C CA . SER A 1 261 ? 14.588 10.071 -14.135 1.00 87.56 261 SER A CA 1
ATOM 2007 C C . SER A 1 261 ? 15.165 9.222 -15.270 1.00 87.56 261 SER A C 1
ATOM 2009 O O . SER A 1 261 ? 16.256 8.672 -15.112 1.00 87.56 261 SER A O 1
ATOM 2011 N N . LEU A 1 262 ? 14.511 9.204 -16.435 1.00 90.31 262 LEU A N 1
ATOM 2012 C CA . LEU A 1 262 ? 15.015 8.550 -17.642 1.00 90.31 262 LEU A CA 1
ATOM 2013 C C . LEU A 1 262 ? 16.329 9.194 -18.109 1.00 90.31 262 LEU A C 1
ATOM 2015 O O . LEU A 1 262 ? 17.292 8.503 -18.427 1.00 90.31 262 LEU A O 1
ATOM 2019 N N . LYS A 1 263 ? 16.411 10.529 -18.072 1.00 89.56 263 LYS A N 1
ATOM 2020 C CA . LYS A 1 263 ? 17.585 11.280 -18.526 1.00 89.56 263 LYS A CA 1
ATOM 2021 C C . LYS A 1 263 ? 18.800 11.163 -17.627 1.00 89.56 263 LYS A C 1
ATOM 2023 O O . LYS A 1 263 ? 19.898 10.945 -18.131 1.00 89.56 263 LYS A O 1
ATOM 2028 N N . ASN A 1 264 ? 18.630 11.353 -16.323 1.00 84.56 264 ASN A N 1
ATOM 2029 C CA . ASN A 1 264 ? 19.776 11.533 -15.430 1.00 84.56 264 ASN A CA 1
ATOM 2030 C C . ASN A 1 264 ? 20.126 10.290 -14.610 1.00 84.56 264 ASN A C 1
ATOM 2032 O O . ASN A 1 264 ? 21.168 10.297 -13.962 1.00 84.56 264 ASN A O 1
ATOM 2036 N N . VAL A 1 265 ? 19.264 9.268 -14.579 1.00 83.62 265 VAL A N 1
ATOM 2037 C CA . VAL A 1 265 ? 19.410 8.140 -13.644 1.00 83.62 265 VAL A CA 1
ATOM 2038 C C . VAL A 1 265 ? 19.355 6.783 -14.341 1.00 83.62 265 VAL A C 1
ATOM 2040 O O . VAL A 1 265 ? 20.095 5.880 -13.957 1.00 83.62 265 VAL A O 1
ATOM 2043 N N . TYR A 1 266 ? 18.518 6.623 -15.367 1.00 87.38 266 TYR A N 1
ATOM 2044 C CA . TYR A 1 266 ? 18.383 5.342 -16.055 1.00 87.38 266 TYR A CA 1
ATOM 2045 C C . TYR A 1 266 ? 19.630 4.989 -16.884 1.00 87.38 266 TYR A C 1
ATOM 2047 O O . TYR A 1 266 ? 20.046 5.740 -17.767 1.00 87.38 266 TYR A O 1
ATOM 2055 N N . ASN A 1 267 ? 20.202 3.817 -16.607 1.00 87.62 267 ASN A N 1
ATOM 2056 C CA . ASN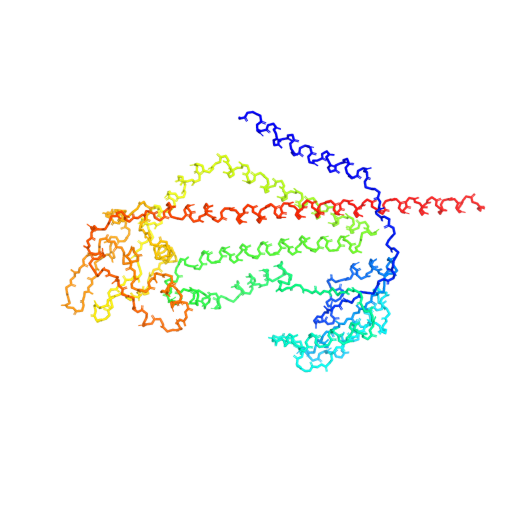 A 1 267 ? 21.373 3.253 -17.284 1.00 87.62 267 ASN A CA 1
ATOM 2057 C C . ASN A 1 267 ? 21.194 1.785 -17.727 1.00 87.62 267 ASN A C 1
ATOM 2059 O O . ASN A 1 267 ? 22.132 1.213 -18.270 1.00 87.62 267 ASN A O 1
ATOM 2063 N N . GLY A 1 268 ? 20.000 1.210 -17.533 1.00 84.00 268 GLY A N 1
ATOM 2064 C CA . GLY A 1 268 ? 19.675 -0.196 -17.795 1.00 84.00 268 GLY A CA 1
ATOM 2065 C C . GLY A 1 268 ? 20.357 -1.202 -16.861 1.00 84.00 268 GLY A C 1
ATOM 2066 O O . GLY A 1 268 ? 21.360 -0.902 -16.214 1.00 84.00 268 GLY A O 1
ATOM 2067 N N . THR A 1 269 ? 19.785 -2.407 -16.771 1.00 78.81 269 THR A N 1
ATOM 2068 C CA . THR A 1 269 ? 20.312 -3.491 -15.917 1.00 78.81 269 THR A CA 1
ATOM 2069 C C . THR A 1 269 ? 20.513 -4.829 -16.619 1.00 78.81 269 THR A C 1
ATOM 2071 O O . THR A 1 269 ? 20.900 -5.791 -15.970 1.00 78.81 269 THR A O 1
ATOM 2074 N N . PHE A 1 270 ? 20.305 -4.925 -17.933 1.00 80.81 270 PHE A N 1
ATOM 2075 C CA . PHE A 1 270 ? 20.384 -6.196 -18.656 1.00 80.81 270 PHE A CA 1
ATOM 2076 C C . PHE A 1 270 ? 21.470 -6.187 -19.725 1.00 80.81 270 PHE A C 1
ATOM 2078 O O . PHE A 1 270 ? 21.581 -5.245 -20.508 1.00 80.81 270 PHE A O 1
ATOM 2085 N N . VAL A 1 271 ? 22.252 -7.265 -19.757 1.00 81.88 271 VAL A N 1
ATOM 2086 C CA . VAL A 1 271 ? 23.346 -7.496 -20.711 1.00 81.88 271 VAL A CA 1
ATOM 2087 C C . VAL A 1 271 ? 23.153 -8.845 -21.409 1.00 81.88 271 VAL A C 1
ATOM 2089 O O . VAL A 1 271 ? 22.472 -9.710 -20.850 1.00 81.88 271 VAL A O 1
ATOM 2092 N N . PRO A 1 272 ? 23.722 -9.053 -22.610 1.00 84.00 272 PRO A N 1
ATOM 2093 C CA . PRO A 1 272 ? 23.692 -10.356 -23.269 1.00 84.00 272 PRO A CA 1
ATOM 2094 C C . PRO A 1 272 ? 24.200 -11.475 -22.349 1.00 84.00 272 PRO A C 1
ATOM 2096 O O . PRO A 1 272 ? 25.163 -11.281 -21.604 1.00 84.00 272 PRO A O 1
ATOM 2099 N N . GLY A 1 273 ? 23.530 -12.628 -22.386 1.00 79.81 273 GLY A N 1
ATOM 2100 C CA . GLY A 1 273 ? 23.924 -13.820 -21.634 1.00 79.81 273 GLY A CA 1
ATOM 2101 C C . GLY A 1 273 ? 25.275 -14.389 -22.084 1.00 79.81 273 GLY A C 1
ATOM 2102 O O . GLY A 1 273 ? 25.793 -14.048 -23.144 1.00 79.81 273 GLY A O 1
ATOM 2103 N N . ALA A 1 274 ? 25.851 -15.287 -21.279 1.00 76.88 274 ALA A N 1
ATOM 2104 C CA . ALA A 1 274 ? 27.194 -15.843 -21.501 1.00 76.88 274 ALA A CA 1
ATOM 2105 C C . ALA A 1 274 ? 27.352 -16.678 -22.789 1.00 76.88 274 ALA A C 1
ATOM 2107 O O . ALA A 1 274 ? 28.473 -16.955 -23.210 1.00 76.88 274 ALA A O 1
ATOM 2108 N N . ASP A 1 275 ? 26.249 -17.128 -23.378 1.00 77.62 275 ASP A N 1
ATOM 2109 C CA . ASP A 1 275 ? 26.176 -17.851 -24.646 1.00 77.62 275 ASP A CA 1
ATOM 2110 C C . ASP A 1 275 ? 25.624 -16.985 -25.792 1.00 77.62 275 ASP A C 1
ATOM 2112 O O . ASP A 1 275 ? 25.353 -17.503 -26.874 1.00 77.62 275 ASP A O 1
ATOM 2116 N N . ASP A 1 276 ? 25.472 -15.674 -25.566 1.00 75.38 276 ASP A N 1
ATOM 2117 C CA . ASP A 1 276 ? 24.794 -14.707 -26.439 1.00 75.38 276 ASP A CA 1
ATOM 2118 C C . ASP A 1 276 ? 23.326 -15.080 -26.748 1.00 75.38 276 ASP A C 1
ATOM 2120 O O . ASP A 1 276 ? 22.707 -14.504 -27.649 1.00 75.38 276 ASP A O 1
ATOM 2124 N N . VAL A 1 277 ? 22.748 -16.029 -26.000 1.00 75.44 277 VAL A N 1
ATOM 2125 C CA . VAL A 1 277 ? 21.349 -16.445 -26.123 1.00 75.44 277 VAL A CA 1
ATOM 2126 C C . VAL A 1 277 ? 20.558 -15.798 -24.994 1.00 75.44 277 VAL A C 1
ATOM 2128 O O . VAL A 1 277 ? 20.564 -16.252 -23.857 1.00 75.44 277 VAL A O 1
ATOM 2131 N N . GLY A 1 278 ? 19.850 -14.719 -25.320 1.00 82.06 278 GLY A N 1
ATOM 2132 C CA . GLY A 1 278 ? 19.032 -13.985 -24.356 1.00 82.06 278 GLY A CA 1
ATOM 2133 C C . GLY A 1 278 ? 19.820 -12.988 -23.504 1.00 82.06 278 GLY A C 1
ATOM 2134 O O . GLY A 1 278 ? 20.978 -12.665 -23.776 1.00 82.06 278 GLY A O 1
ATOM 2135 N N . PHE A 1 279 ? 19.152 -12.456 -22.485 1.00 85.56 279 PHE A N 1
ATOM 2136 C CA . PHE A 1 279 ? 19.655 -11.386 -21.634 1.00 85.56 279 PHE A CA 1
ATOM 2137 C C . PHE A 1 279 ? 19.682 -11.830 -20.178 1.00 85.56 279 PHE A C 1
ATOM 2139 O O . PHE A 1 279 ? 18.711 -12.376 -19.654 1.00 85.56 279 PHE A O 1
ATOM 2146 N N . SER A 1 280 ? 20.808 -11.574 -19.523 1.00 79.75 280 SER A N 1
ATOM 2147 C CA . SER A 1 280 ? 20.998 -11.793 -18.094 1.00 79.75 280 SER A CA 1
ATOM 2148 C C . SER A 1 280 ? 21.020 -10.466 -17.354 1.00 79.75 280 SER A C 1
ATOM 2150 O O . SER A 1 280 ? 21.490 -9.447 -17.873 1.00 79.75 280 SER A O 1
ATOM 2152 N N . TYR A 1 281 ? 20.530 -10.487 -16.122 1.00 75.12 281 TYR A N 1
ATOM 2153 C CA . TYR A 1 281 ? 20.646 -9.341 -15.237 1.00 75.12 281 TYR A CA 1
ATOM 2154 C C . TYR A 1 281 ? 22.119 -9.048 -14.913 1.00 75.12 281 TYR A C 1
ATOM 2156 O O . TYR A 1 281 ? 22.886 -9.938 -14.549 1.00 75.12 281 TYR A O 1
ATOM 2164 N N . SER A 1 282 ? 22.495 -7.779 -15.004 1.00 70.00 282 SER A N 1
ATOM 2165 C CA . SER A 1 282 ? 23.787 -7.238 -14.609 1.00 70.00 282 SER A CA 1
ATOM 2166 C C . SER A 1 282 ? 23.610 -6.369 -13.368 1.00 70.00 282 SER A C 1
ATOM 2168 O O . SER A 1 282 ? 22.957 -5.325 -13.399 1.00 70.00 282 SER A O 1
ATOM 2170 N N . SER A 1 283 ? 24.250 -6.768 -12.269 1.00 57.91 283 SER A N 1
ATOM 2171 C CA . SER A 1 283 ? 24.287 -5.989 -11.029 1.00 57.91 283 SER A CA 1
ATOM 2172 C C . SER A 1 283 ? 24.928 -4.617 -11.264 1.00 57.91 283 SER A C 1
ATOM 2174 O O . SER A 1 283 ? 26.081 -4.544 -11.693 1.00 57.91 283 SER A O 1
ATOM 2176 N N . GLY A 1 284 ? 24.202 -3.530 -10.975 1.00 56.62 284 GLY A N 1
ATOM 2177 C CA . GLY A 1 284 ? 24.738 -2.164 -11.093 1.00 56.62 284 GLY A CA 1
ATOM 2178 C C . GLY A 1 284 ? 23.720 -1.029 -11.266 1.00 56.62 284 GLY A C 1
ATOM 2179 O O . GLY A 1 284 ? 24.120 0.137 -11.237 1.00 56.62 284 GLY A O 1
ATOM 2180 N N . GLY A 1 285 ? 22.428 -1.331 -11.429 1.00 63.22 285 GLY A N 1
ATOM 2181 C CA . GLY A 1 285 ? 21.372 -0.321 -11.563 1.00 63.22 285 GLY A CA 1
ATOM 2182 C C . GLY A 1 285 ? 20.991 0.368 -10.250 1.00 63.22 285 GLY A C 1
ATOM 2183 O O . GLY A 1 285 ? 21.084 -0.209 -9.168 1.00 63.22 285 GLY A O 1
ATOM 2184 N N . SER A 1 286 ? 20.515 1.612 -10.344 1.00 69.19 286 SER A N 1
ATOM 2185 C CA . SER A 1 286 ? 19.838 2.284 -9.228 1.00 69.19 286 SER A CA 1
ATOM 2186 C C . SER A 1 286 ? 18.427 1.709 -9.021 1.00 69.19 286 SER A C 1
ATOM 2188 O O . SER A 1 286 ? 17.860 1.109 -9.934 1.00 69.19 286 SER A O 1
ATOM 2190 N N . ALA A 1 287 ? 17.797 1.962 -7.867 1.00 68.06 287 ALA A N 1
ATOM 2191 C CA . ALA A 1 287 ? 16.389 1.591 -7.650 1.00 68.06 287 ALA A CA 1
ATOM 2192 C C . ALA A 1 287 ? 15.442 2.205 -8.704 1.00 68.06 287 ALA A C 1
ATOM 2194 O O . ALA A 1 287 ? 14.436 1.604 -9.067 1.00 68.06 287 ALA A O 1
ATOM 2195 N N . ILE A 1 288 ? 15.784 3.389 -9.226 1.00 73.12 288 ILE A N 1
ATOM 2196 C CA . ILE A 1 288 ? 15.046 4.042 -10.314 1.00 73.12 288 ILE A CA 1
ATOM 2197 C C . ILE A 1 288 ? 15.269 3.301 -11.638 1.00 73.12 288 ILE A C 1
ATOM 2199 O O . ILE A 1 288 ? 14.322 3.146 -12.404 1.00 73.12 288 ILE A O 1
ATOM 2203 N N . THR A 1 289 ? 16.486 2.811 -11.896 1.00 82.88 289 THR A N 1
ATOM 2204 C CA . THR A 1 289 ? 16.778 1.982 -13.074 1.00 82.88 289 THR A CA 1
ATOM 2205 C C . THR A 1 289 ? 15.946 0.702 -13.051 1.00 82.88 289 THR A C 1
ATOM 2207 O O . THR A 1 289 ? 15.262 0.398 -14.025 1.00 82.88 289 THR A O 1
ATOM 2210 N N . LEU A 1 290 ? 15.921 0.013 -11.906 1.00 77.31 290 LEU A N 1
ATOM 2211 C CA . LEU A 1 290 ? 15.122 -1.197 -11.717 1.00 77.31 290 LEU A CA 1
ATOM 2212 C C . LEU A 1 290 ? 13.616 -0.926 -11.851 1.00 77.31 290 LEU A C 1
ATOM 2214 O O . LEU A 1 290 ? 12.893 -1.732 -12.433 1.00 77.31 290 LEU A O 1
ATOM 2218 N N . ALA A 1 291 ? 13.134 0.209 -11.337 1.00 81.38 291 ALA A N 1
ATOM 2219 C CA . ALA A 1 291 ? 11.735 0.600 -11.481 1.00 81.38 291 ALA A CA 1
ATOM 2220 C C . ALA A 1 291 ? 11.347 0.793 -12.955 1.00 81.38 291 ALA A C 1
ATOM 2222 O O . ALA A 1 291 ? 10.295 0.310 -13.364 1.00 81.38 291 ALA A O 1
ATOM 2223 N N . TRP A 1 292 ? 12.201 1.435 -13.756 1.00 87.62 292 TRP A N 1
ATOM 2224 C CA . TRP A 1 292 ? 11.996 1.564 -15.202 1.00 87.62 292 TRP A CA 1
ATOM 2225 C C . TRP A 1 292 ? 11.987 0.209 -15.907 1.00 87.62 292 TRP A C 1
ATOM 2227 O O . TRP A 1 292 ? 11.061 -0.073 -16.660 1.00 87.62 292 TRP A O 1
ATOM 2237 N N . ASP A 1 293 ? 12.962 -0.654 -15.625 1.00 86.38 293 ASP A N 1
ATOM 2238 C CA . ASP A 1 293 ? 13.017 -2.001 -16.201 1.00 86.38 293 ASP A CA 1
ATOM 2239 C C . ASP A 1 293 ? 11.771 -2.825 -15.844 1.00 86.38 293 ASP A C 1
ATOM 2241 O O . ASP A 1 293 ? 11.192 -3.489 -16.701 1.00 86.38 293 ASP A O 1
ATOM 2245 N N . THR A 1 294 ? 11.295 -2.708 -14.603 1.00 82.69 294 THR A N 1
ATOM 2246 C CA . THR A 1 294 ? 10.071 -3.376 -14.140 1.00 82.69 294 THR A CA 1
ATOM 2247 C C . THR A 1 294 ? 8.828 -2.827 -14.827 1.00 82.69 294 THR A C 1
ATOM 2249 O O . THR A 1 294 ? 7.957 -3.602 -15.200 1.00 82.69 294 THR A O 1
ATOM 2252 N N . VAL A 1 295 ? 8.712 -1.506 -14.977 1.00 87.94 295 VAL A N 1
ATOM 2253 C CA . VAL A 1 295 ? 7.561 -0.866 -15.632 1.00 87.94 295 VAL A CA 1
ATOM 2254 C C . VAL A 1 295 ? 7.468 -1.284 -17.096 1.00 87.94 295 VAL A C 1
ATOM 2256 O O . VAL A 1 295 ? 6.386 -1.668 -17.530 1.00 87.94 295 VAL A O 1
ATOM 2259 N N . GLN A 1 296 ? 8.590 -1.253 -17.816 1.00 90.56 296 GLN A N 1
ATOM 2260 C CA . GLN A 1 296 ? 8.648 -1.612 -19.236 1.00 90.56 296 GLN A CA 1
ATOM 2261 C C . GLN A 1 296 ? 8.227 -3.066 -19.463 1.00 90.56 296 GLN A C 1
ATOM 2263 O O . GLN A 1 296 ? 7.373 -3.328 -20.301 1.00 90.56 296 GLN A O 1
ATOM 2268 N N . LEU A 1 297 ? 8.705 -3.990 -18.620 1.00 85.56 297 LEU A N 1
ATOM 2269 C CA . LEU A 1 297 ? 8.275 -5.390 -18.653 1.00 85.56 297 LEU A CA 1
ATOM 2270 C C . LEU A 1 297 ? 6.817 -5.575 -18.198 1.00 85.56 297 LEU A C 1
ATOM 2272 O O . LEU A 1 297 ? 6.075 -6.365 -18.762 1.00 85.56 297 LEU A O 1
ATOM 2276 N N . GLN A 1 298 ? 6.379 -4.899 -17.138 1.00 85.12 298 GLN A N 1
ATOM 2277 C CA . GLN A 1 298 ? 5.055 -5.132 -16.550 1.00 85.12 298 GLN A CA 1
ATOM 2278 C C . GLN A 1 298 ? 3.910 -4.676 -17.464 1.00 85.12 298 GLN A C 1
ATOM 2280 O O . GLN A 1 298 ? 2.828 -5.276 -17.417 1.00 85.12 298 GLN A O 1
ATOM 2285 N N . TYR A 1 299 ? 4.137 -3.602 -18.220 1.00 87.00 299 TYR A N 1
ATOM 2286 C CA . TYR A 1 299 ? 3.148 -2.964 -19.086 1.00 87.00 299 TYR A CA 1
ATOM 2287 C C . TYR A 1 299 ? 3.471 -3.102 -20.578 1.00 87.00 299 TYR A C 1
ATOM 2289 O O . TYR A 1 299 ? 2.778 -2.491 -21.378 1.00 87.00 299 TYR A O 1
ATOM 2297 N N . ASP A 1 300 ? 4.491 -3.889 -20.943 1.00 87.31 300 ASP A N 1
ATOM 2298 C CA . ASP A 1 300 ? 4.933 -4.097 -22.330 1.00 87.31 300 ASP A CA 1
ATOM 2299 C C . ASP A 1 300 ? 5.081 -2.764 -23.105 1.00 87.31 300 ASP A C 1
ATOM 2301 O O . ASP A 1 300 ? 4.624 -2.609 -24.234 1.00 87.31 300 ASP A O 1
ATOM 2305 N N . CYS A 1 301 ? 5.709 -1.780 -22.457 1.00 91.50 301 CYS A N 1
ATOM 2306 C CA . CYS A 1 301 ? 5.855 -0.400 -22.928 1.00 91.50 301 CYS A CA 1
ATOM 2307 C C . CYS A 1 301 ? 7.337 -0.005 -23.010 1.00 91.50 301 CYS A C 1
ATOM 2309 O O . CYS A 1 301 ? 8.196 -0.664 -22.419 1.00 91.50 301 CYS A O 1
ATOM 2311 N N . CYS A 1 302 ? 7.664 1.099 -23.690 1.00 92.50 302 CYS A N 1
ATOM 2312 C CA . CYS A 1 302 ? 9.055 1.558 -23.797 1.00 92.50 302 CYS A CA 1
ATOM 2313 C C . CYS A 1 302 ? 9.197 3.064 -23.596 1.00 92.50 302 CYS A C 1
ATOM 2315 O O . CYS A 1 302 ? 8.464 3.861 -24.184 1.00 92.50 302 CYS A O 1
ATOM 2317 N N . GLY A 1 303 ? 10.189 3.468 -22.800 1.00 92.06 303 GLY A N 1
ATOM 2318 C CA . GLY A 1 303 ? 10.458 4.881 -22.536 1.00 92.06 303 GLY A CA 1
ATOM 2319 C C . GLY A 1 303 ? 9.275 5.596 -21.873 1.00 92.06 303 GLY A C 1
ATOM 2320 O O . GLY A 1 303 ? 8.359 4.982 -21.327 1.00 92.06 303 GLY A O 1
ATOM 2321 N N . ARG A 1 304 ? 9.278 6.929 -21.887 1.00 92.88 304 ARG A N 1
ATOM 2322 C CA . ARG A 1 304 ? 8.175 7.725 -21.333 1.00 92.88 304 ARG A CA 1
ATOM 2323 C C . ARG A 1 304 ? 7.045 7.877 -22.353 1.00 92.88 304 ARG A C 1
ATOM 2325 O O . ARG A 1 304 ? 5.892 7.637 -22.004 1.00 92.88 304 ARG A O 1
ATOM 2332 N N . ALA A 1 305 ? 7.367 8.340 -23.559 1.00 91.81 305 ALA A N 1
ATOM 2333 C CA . ALA A 1 305 ? 6.448 8.533 -24.684 1.00 91.81 305 ALA A CA 1
ATOM 2334 C C . ALA A 1 305 ? 6.557 7.437 -25.749 1.00 91.81 305 ALA A C 1
ATOM 2336 O O . ALA A 1 305 ? 5.639 7.308 -26.551 1.00 91.81 305 ALA A O 1
ATOM 2337 N N . GLY A 1 306 ? 7.655 6.686 -25.756 1.00 90.62 306 GLY A N 1
ATOM 2338 C CA . GLY A 1 306 ? 7.888 5.578 -26.672 1.00 90.62 306 GLY A CA 1
ATOM 2339 C C . GLY A 1 306 ? 9.374 5.243 -26.767 1.00 90.62 306 GLY A C 1
ATOM 2340 O O . GLY A 1 306 ? 10.227 5.920 -26.181 1.00 90.62 306 GLY A O 1
ATOM 2341 N N . GLY A 1 307 ? 9.705 4.225 -27.562 1.00 88.56 307 GLY A N 1
ATOM 2342 C CA . GLY A 1 307 ? 11.089 3.761 -27.729 1.00 88.56 307 GLY A CA 1
ATOM 2343 C C . GLY A 1 307 ? 12.048 4.806 -28.307 1.00 88.56 307 GLY A C 1
ATOM 2344 O O . GLY A 1 307 ? 13.249 4.755 -28.042 1.00 88.56 307 GLY A O 1
ATOM 2345 N N . GLU A 1 308 ? 11.534 5.809 -29.026 1.00 88.50 308 GLU A N 1
ATOM 2346 C CA . GLU A 1 308 ? 12.343 6.917 -29.547 1.00 88.50 308 GLU A CA 1
ATOM 2347 C C . GLU A 1 308 ? 12.998 7.762 -28.447 1.00 88.50 308 GLU A C 1
ATOM 2349 O O . GLU A 1 308 ? 14.025 8.393 -28.714 1.00 88.50 308 GLU A O 1
ATOM 2354 N N . ASP A 1 309 ? 12.481 7.748 -27.212 1.00 90.00 309 ASP A N 1
ATOM 2355 C CA . ASP A 1 309 ? 13.090 8.485 -26.101 1.00 90.00 309 ASP A CA 1
ATOM 2356 C C . ASP A 1 309 ? 14.561 8.075 -25.902 1.00 90.00 309 ASP A C 1
ATOM 2358 O O . ASP A 1 309 ? 15.405 8.931 -25.630 1.00 90.00 309 ASP A O 1
ATOM 2362 N N . TYR A 1 310 ? 14.898 6.801 -26.143 1.00 90.38 310 TYR A N 1
ATOM 2363 C CA . TYR A 1 310 ? 16.255 6.254 -26.014 1.00 90.38 310 TYR A CA 1
ATOM 2364 C C . TYR A 1 310 ? 17.243 6.704 -27.094 1.00 90.38 310 TYR A C 1
ATOM 2366 O O . TYR A 1 310 ? 18.457 6.560 -26.920 1.00 90.38 310 TYR A O 1
ATOM 2374 N N . SER A 1 311 ? 16.757 7.308 -28.181 1.00 85.81 311 SER A N 1
ATOM 2375 C CA . SER A 1 311 ? 17.612 7.890 -29.224 1.00 85.81 311 SER A CA 1
ATOM 2376 C C . SER A 1 311 ? 18.312 9.181 -28.776 1.00 85.81 311 SER A C 1
ATOM 2378 O O . SER A 1 311 ? 19.257 9.638 -29.421 1.00 85.81 311 SER A O 1
ATOM 2380 N N . ASN A 1 312 ? 17.880 9.774 -27.659 1.00 86.00 312 ASN A N 1
ATOM 2381 C CA . ASN A 1 312 ? 18.414 11.030 -27.158 1.00 86.00 312 ASN A CA 1
ATOM 2382 C C . ASN A 1 312 ? 19.808 10.848 -26.531 1.00 86.00 312 ASN A C 1
ATOM 2384 O O . ASN A 1 312 ? 19.961 10.298 -25.442 1.00 86.00 312 ASN A O 1
ATOM 2388 N N . GLU A 1 313 ? 20.830 11.408 -27.181 1.00 85.88 313 GLU A N 1
ATOM 2389 C CA . GLU A 1 313 ? 22.237 11.309 -26.755 1.00 85.88 313 GLU A CA 1
ATOM 2390 C C . GLU A 1 313 ? 22.528 11.936 -25.380 1.00 85.88 313 GLU A C 1
ATOM 2392 O O . GLU A 1 313 ? 23.584 11.704 -24.799 1.00 85.88 313 GLU A O 1
ATOM 2397 N N . THR A 1 314 ? 21.605 12.741 -24.839 1.00 87.69 314 THR A N 1
ATOM 2398 C CA . THR A 1 314 ? 21.760 13.356 -23.511 1.00 87.69 314 THR A CA 1
ATOM 2399 C C . THR A 1 314 ? 21.337 12.454 -22.352 1.00 87.69 314 THR A C 1
ATOM 2401 O O . THR A 1 314 ? 21.486 12.868 -21.200 1.00 87.69 314 THR A O 1
ATOM 2404 N N . LEU A 1 315 ? 20.792 11.266 -22.628 1.00 88.44 315 LEU A N 1
ATOM 2405 C CA . LEU A 1 315 ? 20.453 10.279 -21.604 1.00 88.44 315 LEU A CA 1
ATOM 2406 C C . LEU A 1 315 ? 21.717 9.615 -21.048 1.00 88.44 315 LEU A C 1
ATOM 2408 O O . LEU A 1 315 ? 22.622 9.253 -21.801 1.00 88.44 315 LEU A O 1
ATOM 2412 N N . LEU A 1 316 ? 21.731 9.344 -19.742 1.00 87.50 316 LEU A N 1
ATOM 2413 C CA . LEU A 1 316 ? 22.778 8.541 -19.106 1.00 87.50 316 LEU A CA 1
ATOM 2414 C C . LEU A 1 316 ? 22.934 7.164 -19.783 1.00 87.50 316 LEU A C 1
ATOM 2416 O O . LEU A 1 316 ? 24.060 6.735 -20.029 1.00 87.50 316 LEU A O 1
ATOM 2420 N N . TRP A 1 317 ? 21.815 6.533 -20.160 1.00 87.81 317 TRP A N 1
ATOM 2421 C CA . TRP A 1 317 ? 21.733 5.286 -20.937 1.00 87.81 317 TRP A CA 1
ATOM 2422 C C . TRP A 1 317 ? 22.677 5.224 -22.142 1.00 87.81 317 TRP A C 1
ATOM 2424 O O . TRP A 1 317 ? 23.242 4.168 -22.420 1.00 87.81 317 TRP A O 1
ATOM 2434 N N . TYR A 1 318 ? 22.914 6.342 -22.834 1.00 88.12 318 TYR A N 1
ATOM 2435 C CA . TYR A 1 318 ? 23.724 6.346 -24.054 1.00 88.12 318 TYR A CA 1
ATOM 2436 C C . TYR A 1 318 ? 25.172 5.891 -23.811 1.00 88.12 318 TYR A C 1
ATOM 2438 O O . TYR A 1 318 ? 25.821 5.384 -24.720 1.00 88.12 318 TYR A O 1
ATOM 2446 N N . SER A 1 319 ? 25.669 6.030 -22.576 1.00 88.31 319 SER A N 1
ATOM 2447 C CA . SER A 1 319 ? 27.000 5.550 -22.173 1.00 88.31 319 SER A CA 1
ATOM 2448 C C . SER A 1 319 ? 27.052 4.045 -21.864 1.00 88.31 319 SER A C 1
ATOM 2450 O O . SER A 1 319 ? 28.142 3.507 -21.703 1.00 88.31 319 SER A O 1
ATOM 2452 N N . TYR A 1 320 ? 25.898 3.377 -21.765 1.00 86.88 320 TYR A N 1
ATOM 2453 C CA . TYR A 1 320 ? 25.753 1.978 -21.329 1.00 86.88 320 TYR A CA 1
ATOM 2454 C C . TYR A 1 320 ? 25.138 1.065 -22.399 1.00 86.88 320 TYR A C 1
ATOM 2456 O O . TYR A 1 320 ? 24.977 -0.130 -22.174 1.00 86.88 320 TYR A O 1
ATOM 2464 N N . ARG A 1 321 ? 24.798 1.612 -23.569 1.00 88.38 321 ARG A N 1
ATOM 2465 C CA . ARG A 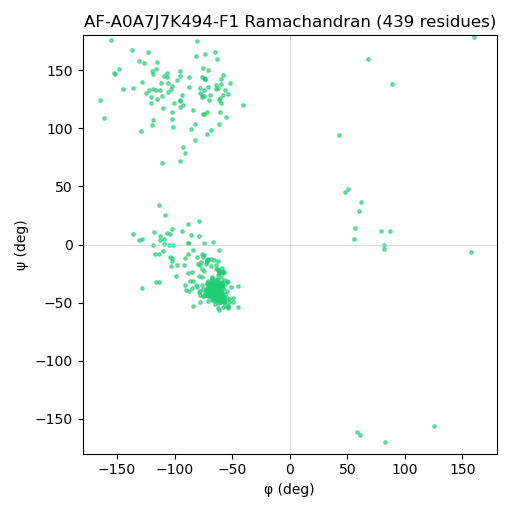1 321 ? 24.085 0.889 -24.630 1.00 88.38 321 ARG A CA 1
ATOM 2466 C C . ARG A 1 321 ? 24.963 -0.034 -25.484 1.00 88.38 321 ARG A C 1
ATOM 2468 O O . ARG A 1 321 ? 24.435 -0.854 -26.228 1.00 88.38 321 ARG A O 1
ATOM 2475 N N . ASP A 1 322 ? 26.283 0.135 -25.443 1.00 89.31 322 ASP A N 1
ATOM 2476 C CA . ASP A 1 322 ? 27.209 -0.704 -26.203 1.00 89.31 322 ASP A CA 1
ATOM 2477 C C . ASP A 1 322 ? 27.498 -1.981 -25.412 1.00 89.31 322 ASP A C 1
ATOM 2479 O O . ASP A 1 322 ? 28.076 -1.938 -24.324 1.00 89.31 322 ASP A O 1
ATOM 2483 N N . VAL A 1 323 ? 27.093 -3.123 -25.965 1.00 86.88 323 VAL A N 1
ATOM 2484 C CA . VAL A 1 323 ? 27.247 -4.442 -25.348 1.00 86.88 323 VAL A CA 1
ATOM 2485 C C . VAL A 1 323 ? 28.242 -5.287 -26.132 1.00 86.88 323 VAL A C 1
ATOM 2487 O O . VAL A 1 323 ? 28.259 -5.289 -27.365 1.00 86.88 323 VAL A O 1
ATOM 2490 N N . GLN A 1 324 ? 29.093 -6.009 -25.407 1.00 86.50 324 GLN A N 1
ATOM 2491 C CA . GLN A 1 324 ? 30.077 -6.912 -25.989 1.00 86.50 324 GLN A CA 1
ATOM 2492 C C . GLN A 1 324 ? 29.521 -8.335 -26.013 1.00 86.50 324 GLN A C 1
ATOM 2494 O O . GLN A 1 324 ? 29.140 -8.867 -24.974 1.00 86.50 324 GLN A O 1
ATOM 2499 N N . LEU A 1 325 ? 29.495 -8.940 -27.197 1.00 84.25 325 LEU A N 1
ATOM 2500 C CA . LEU A 1 325 ? 29.124 -10.339 -27.394 1.00 84.25 325 LEU A CA 1
ATOM 2501 C C . LEU A 1 325 ? 30.304 -11.268 -27.083 1.00 84.25 325 LEU A C 1
ATOM 2503 O O . LEU A 1 325 ? 31.472 -10.861 -27.129 1.00 84.25 325 LEU A O 1
ATOM 2507 N N . SER A 1 326 ? 30.018 -12.547 -26.865 1.00 83.62 326 SER A N 1
ATOM 2508 C CA . SER A 1 326 ? 31.009 -13.610 -26.647 1.00 83.62 326 SER A CA 1
ATOM 2509 C C . SER A 1 326 ? 31.944 -13.795 -27.850 1.00 83.62 326 SER A C 1
ATOM 2511 O O . SER A 1 326 ? 33.089 -14.226 -27.703 1.00 83.62 326 SER A O 1
ATOM 2513 N N . SER A 1 327 ? 31.492 -13.399 -29.046 1.00 82.56 327 SER A N 1
ATOM 2514 C CA . SER A 1 327 ? 32.297 -13.311 -30.275 1.00 82.56 327 SER A CA 1
ATOM 2515 C C . SER A 1 327 ? 33.361 -12.199 -30.256 1.00 82.56 327 SER A C 1
ATOM 2517 O O . SER A 1 327 ? 34.234 -12.167 -31.126 1.00 82.56 327 SER A O 1
ATOM 2519 N N . GLY A 1 328 ? 33.296 -11.280 -29.287 1.00 82.44 328 GLY A N 1
ATOM 2520 C CA . GLY A 1 328 ? 34.104 -10.063 -29.220 1.00 82.44 328 GLY A CA 1
ATOM 2521 C C . GLY A 1 328 ? 33.571 -8.908 -30.076 1.00 82.44 328 GLY A C 1
ATOM 2522 O O . GLY A 1 328 ? 34.172 -7.834 -30.072 1.00 82.44 328 GLY A O 1
ATOM 2523 N N . GLU A 1 329 ? 32.462 -9.106 -30.794 1.00 88.50 329 GLU A N 1
ATOM 2524 C CA . GLU A 1 329 ? 31.751 -8.051 -31.517 1.00 88.50 329 GLU A CA 1
ATOM 2525 C C . GLU A 1 329 ? 31.050 -7.109 -30.532 1.00 88.50 329 GLU A C 1
ATOM 2527 O O . GLU A 1 329 ? 30.414 -7.548 -29.573 1.00 88.50 329 GLU A O 1
ATOM 2532 N N . VAL A 1 330 ? 31.163 -5.803 -30.773 1.00 87.88 330 VAL A N 1
ATOM 2533 C CA . VAL A 1 330 ? 30.418 -4.789 -30.023 1.00 87.88 330 VAL A CA 1
ATOM 2534 C C . VAL A 1 330 ? 29.163 -4.454 -30.815 1.00 87.88 330 VAL A C 1
ATOM 2536 O O . VAL A 1 330 ? 29.262 -3.964 -31.942 1.00 87.88 330 VAL A O 1
ATOM 2539 N N . LYS A 1 331 ? 27.995 -4.706 -30.223 1.00 89.44 331 LYS A N 1
ATOM 2540 C CA . LYS A 1 331 ? 26.706 -4.264 -30.757 1.00 89.44 331 LYS A CA 1
ATOM 2541 C C . LYS A 1 331 ? 26.162 -3.114 -29.924 1.00 89.44 331 LYS A C 1
ATOM 2543 O O . LYS A 1 331 ? 26.281 -3.098 -28.704 1.00 89.44 331 LYS A O 1
ATOM 2548 N N . THR A 1 332 ? 25.511 -2.179 -30.596 1.00 90.50 332 THR A N 1
ATOM 2549 C CA . THR A 1 332 ? 24.892 -1.015 -29.969 1.00 90.50 332 THR A CA 1
ATOM 2550 C C . THR A 1 332 ? 23.392 -1.242 -29.830 1.00 90.50 332 THR A C 1
ATOM 2552 O O . THR A 1 332 ? 22.706 -1.447 -30.831 1.00 90.50 332 THR A O 1
ATOM 2555 N N . LEU A 1 333 ? 22.884 -1.185 -28.601 1.00 89.88 333 LEU A N 1
ATOM 2556 C CA . LEU A 1 333 ? 21.454 -1.238 -28.312 1.00 89.88 333 LEU A CA 1
ATOM 2557 C C . LEU A 1 333 ? 20.794 0.099 -28.674 1.00 89.88 333 LEU A C 1
ATOM 2559 O O . LEU A 1 333 ? 21.286 1.174 -28.322 1.00 89.88 333 LEU A O 1
ATOM 2563 N N . VAL A 1 334 ? 19.666 0.028 -29.374 1.00 90.12 334 VAL A N 1
ATOM 2564 C CA . VAL A 1 334 ? 18.834 1.187 -29.721 1.00 90.12 334 VAL A CA 1
ATOM 2565 C C . VAL A 1 334 ? 17.831 1.469 -28.604 1.00 90.12 334 VAL A C 1
ATOM 2567 O O . VAL A 1 334 ? 17.643 2.624 -28.228 1.00 90.12 334 VAL A O 1
ATOM 2570 N N . VAL A 1 335 ? 17.257 0.412 -28.029 1.00 90.31 335 VAL A N 1
ATOM 2571 C CA . VAL A 1 335 ? 16.378 0.450 -26.854 1.00 90.31 335 VAL A CA 1
ATOM 2572 C C . VAL A 1 335 ? 16.830 -0.598 -25.830 1.00 90.31 335 VAL A C 1
ATOM 2574 O O . VAL A 1 335 ? 17.514 -1.558 -26.202 1.00 90.31 335 VAL A O 1
ATOM 2577 N N . PRO A 1 336 ? 16.483 -0.446 -24.542 1.00 90.94 336 PRO A N 1
ATOM 2578 C CA . PRO A 1 336 ? 16.723 -1.484 -23.551 1.00 90.94 336 PRO A CA 1
ATOM 2579 C C . PRO A 1 336 ? 16.037 -2.807 -23.919 1.00 90.94 336 PRO A C 1
ATOM 2581 O O . PRO A 1 336 ? 14.914 -2.785 -24.425 1.00 90.94 336 PRO A O 1
ATOM 2584 N N . PRO A 1 337 ? 16.637 -3.968 -23.597 1.00 89.06 337 PRO A N 1
ATOM 2585 C CA . PRO A 1 337 ? 16.007 -5.269 -23.832 1.00 89.06 337 PRO A CA 1
ATOM 2586 C C . PRO A 1 337 ? 14.652 -5.429 -23.128 1.00 89.06 337 PRO A C 1
ATOM 2588 O O . PRO A 1 337 ? 13.817 -6.204 -23.574 1.00 89.06 337 PRO A O 1
ATOM 2591 N N . THR A 1 338 ? 14.422 -4.674 -22.049 1.00 88.44 338 THR A N 1
ATOM 2592 C CA . THR A 1 338 ? 13.171 -4.645 -21.278 1.00 88.44 338 THR A CA 1
ATOM 2593 C C . THR A 1 338 ? 12.003 -3.984 -22.006 1.00 88.44 338 THR A C 1
ATOM 2595 O O . THR A 1 338 ? 10.872 -4.153 -21.569 1.00 88.44 338 THR A O 1
ATOM 2598 N N . CYS A 1 339 ? 12.253 -3.279 -23.115 1.00 90.50 339 CYS A N 1
ATOM 2599 C CA . CYS A 1 339 ? 11.204 -2.792 -24.012 1.00 90.50 339 CYS A CA 1
ATOM 2600 C C . CYS A 1 339 ? 10.637 -3.881 -24.928 1.00 90.50 339 CYS A C 1
ATOM 2602 O O . CYS A 1 339 ? 9.592 -3.681 -25.535 1.00 90.50 339 CYS A O 1
ATOM 2604 N N . CYS A 1 340 ? 11.347 -4.997 -25.095 1.00 88.44 340 CYS A N 1
ATOM 2605 C CA . CYS A 1 340 ? 11.016 -6.021 -26.074 1.00 88.44 340 CYS A CA 1
ATOM 2606 C C . CYS A 1 340 ? 10.182 -7.144 -25.453 1.00 88.44 340 CYS A C 1
ATOM 2608 O O . CYS A 1 340 ? 10.416 -7.549 -24.313 1.00 88.44 340 CYS A O 1
ATOM 2610 N N . SER A 1 341 ? 9.255 -7.701 -26.234 1.00 86.94 341 SER A N 1
ATOM 2611 C CA . SER A 1 341 ? 8.427 -8.828 -25.806 1.00 86.94 341 SER A CA 1
ATOM 2612 C C . SER A 1 341 ? 9.268 -10.068 -25.507 1.00 86.94 341 SER A C 1
ATOM 2614 O O . SER A 1 341 ? 10.158 -10.458 -26.272 1.00 86.94 341 SER A O 1
ATOM 2616 N N . VAL A 1 342 ? 8.962 -10.699 -24.378 1.00 85.81 342 VAL A N 1
ATOM 2617 C CA . VAL A 1 342 ? 9.694 -11.858 -23.867 1.00 85.81 342 VAL A CA 1
ATOM 2618 C C . VAL A 1 342 ? 8.923 -13.143 -24.142 1.00 85.81 342 VAL A C 1
ATOM 2620 O O . VAL A 1 342 ? 7.724 -13.225 -23.868 1.00 85.81 342 VAL A O 1
ATOM 2623 N N . GLU A 1 343 ? 9.631 -14.178 -24.599 1.00 82.69 343 GLU A N 1
ATOM 2624 C CA . GLU A 1 343 ? 9.088 -15.530 -24.694 1.00 82.69 343 GLU A CA 1
ATOM 2625 C C . GLU A 1 343 ? 8.512 -15.999 -23.346 1.00 82.69 343 GLU A C 1
ATOM 2627 O O . GLU A 1 343 ? 9.151 -15.928 -22.297 1.00 82.69 343 GLU A O 1
ATOM 2632 N N . GLY A 1 344 ? 7.274 -16.497 -23.367 1.00 76.56 344 GLY A N 1
ATOM 2633 C CA . GLY A 1 344 ? 6.570 -16.925 -22.150 1.00 76.56 344 GLY A CA 1
ATOM 2634 C C . GLY A 1 344 ? 5.903 -15.788 -21.364 1.00 76.56 344 GLY A C 1
ATOM 2635 O O . GLY A 1 344 ? 5.160 -16.068 -20.420 1.00 76.56 344 GLY A O 1
ATOM 2636 N N . GLY A 1 345 ? 6.082 -14.536 -21.793 1.00 79.12 345 GLY A N 1
ATOM 2637 C CA . GLY A 1 345 ? 5.392 -13.355 -21.285 1.00 79.12 345 GLY A CA 1
ATOM 2638 C C . GLY A 1 345 ? 6.086 -12.679 -20.099 1.00 79.12 345 GLY A C 1
ATOM 2639 O O . GLY A 1 345 ? 6.507 -13.309 -19.127 1.00 79.12 345 GLY A O 1
ATOM 2640 N N . SER A 1 346 ? 6.110 -11.349 -20.129 1.00 75.69 346 SER A N 1
ATOM 2641 C CA . SER A 1 346 ? 6.819 -10.488 -19.175 1.00 75.69 346 SER A CA 1
ATOM 2642 C C . SER A 1 346 ? 6.376 -10.681 -17.712 1.00 75.69 346 SER A C 1
ATOM 2644 O O . SER A 1 346 ? 7.186 -10.645 -16.784 1.00 75.69 346 SER A O 1
ATOM 2646 N N . LYS A 1 347 ? 5.095 -11.001 -17.475 1.00 69.81 347 LYS A N 1
ATOM 2647 C CA . LYS A 1 347 ? 4.557 -11.308 -16.131 1.00 69.81 347 LYS A CA 1
ATOM 2648 C C . LYS A 1 347 ? 5.110 -12.607 -15.539 1.00 69.81 347 LYS A C 1
ATOM 2650 O O . LYS A 1 347 ? 5.273 -12.695 -14.320 1.00 69.81 347 LYS A O 1
ATOM 2655 N N . GLN A 1 348 ? 5.381 -13.605 -16.381 1.00 67.50 348 GLN A N 1
ATOM 2656 C CA . GLN A 1 348 ? 5.939 -14.884 -15.950 1.00 67.50 348 GLN A CA 1
ATOM 2657 C C . GLN A 1 348 ? 7.392 -14.694 -15.503 1.00 67.50 348 GLN A C 1
ATOM 2659 O O . GLN A 1 348 ? 7.732 -15.116 -14.398 1.00 67.50 348 GLN A O 1
ATOM 2664 N N . LEU A 1 349 ? 8.184 -13.925 -16.259 1.00 70.12 349 LEU A N 1
ATOM 2665 C CA . LEU A 1 349 ? 9.542 -13.545 -15.864 1.00 70.12 349 LEU A CA 1
ATOM 2666 C C . LEU A 1 349 ? 9.604 -12.833 -14.517 1.00 70.12 349 LEU A C 1
ATOM 2668 O O . LEU A 1 349 ? 10.392 -13.217 -13.660 1.00 70.12 349 LEU A O 1
ATOM 2672 N N . ILE A 1 350 ? 8.771 -11.807 -14.304 1.00 66.19 350 ILE A N 1
ATOM 2673 C CA . ILE A 1 350 ? 8.744 -11.069 -13.030 1.00 66.19 350 ILE A CA 1
ATOM 2674 C C . ILE A 1 350 ? 8.413 -12.025 -11.872 1.00 66.19 350 ILE A C 1
ATOM 2676 O O . ILE A 1 350 ? 8.922 -11.872 -10.760 1.00 66.19 350 ILE A O 1
ATOM 2680 N N . SER A 1 351 ? 7.572 -13.034 -12.119 1.00 63.28 351 SER A N 1
ATOM 2681 C CA . SER A 1 351 ? 7.254 -14.065 -11.129 1.00 63.28 351 SER A CA 1
ATOM 2682 C C . SER A 1 351 ? 8.416 -15.028 -10.865 1.00 63.28 351 SER A C 1
ATOM 2684 O O . SER A 1 351 ? 8.558 -15.502 -9.739 1.00 63.28 351 SER A O 1
ATOM 2686 N N . ASP A 1 352 ? 9.249 -15.290 -11.870 1.00 64.19 352 ASP A N 1
ATOM 2687 C CA . ASP A 1 352 ? 10.393 -16.196 -11.781 1.00 64.19 352 ASP A CA 1
ATOM 2688 C C . ASP A 1 352 ? 11.601 -15.496 -11.134 1.00 64.19 352 ASP A C 1
ATOM 2690 O O . ASP A 1 352 ? 12.257 -16.085 -10.274 1.00 64.19 352 ASP A O 1
ATOM 2694 N N . PHE A 1 353 ? 11.797 -14.193 -11.378 1.00 62.78 353 PHE A N 1
ATOM 2695 C CA . PHE A 1 353 ? 12.727 -13.358 -10.604 1.00 62.78 353 PHE A CA 1
ATOM 2696 C C . PHE A 1 353 ? 12.395 -13.346 -9.105 1.00 62.78 353 PHE A C 1
ATOM 2698 O O . PHE A 1 353 ? 13.300 -13.380 -8.281 1.00 62.78 353 PHE A O 1
ATOM 2705 N N . LYS A 1 354 ? 11.107 -13.365 -8.732 1.00 56.72 354 LYS A N 1
ATOM 2706 C CA . LYS A 1 354 ? 10.670 -13.405 -7.322 1.00 56.72 354 LYS A CA 1
ATOM 2707 C C . LYS A 1 354 ? 10.876 -14.754 -6.627 1.00 56.72 354 LYS A C 1
ATOM 2709 O O . LYS A 1 354 ? 10.757 -14.819 -5.409 1.00 56.72 354 LYS A O 1
ATOM 2714 N N . LYS A 1 355 ? 11.092 -15.838 -7.377 1.00 53.12 355 LYS A N 1
ATOM 2715 C CA . LYS A 1 355 ? 11.183 -17.206 -6.834 1.00 53.12 355 LYS A CA 1
ATOM 2716 C C . LYS A 1 355 ? 12.611 -17.722 -6.710 1.00 53.12 355 LYS A C 1
ATOM 2718 O O . LYS A 1 355 ? 12.810 -18.756 -6.078 1.00 53.12 355 LYS A O 1
ATOM 2723 N N . THR A 1 356 ? 13.575 -17.065 -7.346 1.00 48.84 356 THR A N 1
ATOM 2724 C CA . THR A 1 356 ? 14.921 -17.617 -7.502 1.00 48.84 356 THR A CA 1
ATOM 2725 C C . THR A 1 356 ? 15.866 -16.952 -6.505 1.00 48.84 356 THR A C 1
ATOM 2727 O O . THR A 1 356 ? 16.217 -15.792 -6.659 1.00 48.84 356 THR A O 1
ATOM 2730 N N . GLU A 1 357 ? 16.273 -17.705 -5.481 1.00 44.56 357 GLU A N 1
ATOM 2731 C CA . GLU A 1 357 ? 17.213 -17.299 -4.416 1.00 44.56 357 GLU A CA 1
ATOM 2732 C C . GLU A 1 357 ? 18.685 -17.256 -4.904 1.00 44.56 357 GLU A C 1
ATOM 2734 O O . GLU A 1 357 ? 19.594 -16.955 -4.137 1.00 44.56 357 GLU A O 1
ATOM 2739 N N . ASP A 1 358 ? 18.931 -17.558 -6.188 1.00 44.16 358 ASP A N 1
ATOM 2740 C CA . ASP A 1 358 ? 20.259 -17.643 -6.806 1.00 44.16 358 ASP A CA 1
ATOM 2741 C C . ASP A 1 358 ? 20.318 -16.797 -8.096 1.00 44.16 358 ASP A C 1
ATOM 2743 O O . ASP A 1 358 ? 19.857 -17.188 -9.172 1.00 44.16 358 ASP A O 1
ATOM 2747 N N . SER A 1 359 ? 20.851 -15.582 -7.968 1.00 49.25 359 SER A N 1
ATOM 2748 C CA . SER A 1 359 ? 20.742 -14.474 -8.930 1.00 49.25 359 SER A CA 1
ATOM 2749 C C . SER A 1 359 ? 21.679 -14.558 -10.143 1.00 49.25 359 SER A C 1
ATOM 2751 O O . SER A 1 359 ? 21.957 -13.540 -10.775 1.00 49.25 359 SER A O 1
ATOM 2753 N N . THR A 1 360 ? 22.198 -15.739 -10.484 1.00 46.72 360 THR A N 1
ATOM 2754 C CA . THR A 1 360 ? 23.163 -15.902 -11.593 1.00 46.72 360 THR A CA 1
ATOM 2755 C C . THR A 1 360 ? 22.636 -16.694 -12.793 1.00 46.72 360 THR A C 1
ATOM 2757 O O . THR A 1 360 ? 23.382 -16.897 -13.749 1.00 46.72 360 THR A O 1
ATOM 2760 N N . ALA A 1 361 ? 21.360 -17.107 -12.799 1.00 49.56 361 ALA A N 1
ATOM 2761 C CA . ALA A 1 361 ? 20.844 -18.042 -13.809 1.00 49.56 361 ALA A CA 1
ATOM 2762 C C . ALA A 1 361 ? 19.469 -17.716 -14.428 1.00 49.56 361 ALA A C 1
ATOM 2764 O O . ALA A 1 361 ? 18.939 -18.546 -15.165 1.00 49.56 361 ALA A O 1
ATOM 2765 N N . SER A 1 362 ? 18.875 -16.541 -14.194 1.00 61.81 362 SER A N 1
ATOM 2766 C CA . SER A 1 362 ? 17.655 -16.133 -14.910 1.00 61.81 362 SER A CA 1
ATOM 2767 C C . SER A 1 362 ? 18.006 -15.356 -16.181 1.00 61.81 362 SER A C 1
ATOM 2769 O O . SER A 1 362 ? 17.963 -14.128 -16.235 1.00 61.81 362 SER A O 1
ATOM 2771 N N . VAL A 1 363 ? 18.387 -16.103 -17.214 1.00 73.56 363 VAL A N 1
ATOM 2772 C CA . VAL A 1 363 ? 18.455 -15.595 -18.587 1.00 73.56 363 VAL A CA 1
ATOM 2773 C C . VAL A 1 363 ? 17.035 -15.560 -19.144 1.00 73.56 363 VAL A C 1
ATOM 2775 O O . VAL A 1 363 ? 16.323 -16.561 -19.051 1.00 73.56 363 VAL A O 1
ATOM 2778 N N . PHE A 1 364 ? 16.619 -14.435 -19.721 1.00 81.50 364 PHE A N 1
ATOM 2779 C CA . PHE A 1 364 ? 15.365 -14.367 -20.467 1.00 81.50 364 PHE A CA 1
ATOM 2780 C C . PHE A 1 364 ? 15.610 -14.233 -21.964 1.00 81.50 364 PHE A C 1
ATOM 2782 O O . PHE A 1 364 ? 16.560 -13.583 -22.405 1.00 81.50 364 PHE A O 1
ATOM 2789 N N . THR A 1 365 ? 14.735 -14.845 -22.752 1.00 85.94 365 THR A N 1
ATOM 2790 C CA . THR A 1 365 ? 14.786 -14.831 -24.213 1.00 85.94 365 THR A CA 1
ATOM 2791 C C . THR A 1 365 ? 13.709 -13.909 -24.772 1.00 85.94 365 THR A C 1
ATOM 2793 O O . THR A 1 365 ? 12.589 -13.845 -24.272 1.00 85.94 365 THR A O 1
ATOM 2796 N N . LEU A 1 366 ? 14.064 -13.149 -25.805 1.00 86.56 366 LEU A N 1
ATOM 2797 C CA . LEU A 1 366 ? 13.127 -12.277 -26.511 1.00 86.56 366 LEU A CA 1
ATOM 2798 C C . LEU A 1 366 ? 12.420 -13.055 -27.614 1.00 86.56 366 LEU A C 1
ATOM 2800 O O . LEU A 1 366 ? 13.061 -13.860 -28.289 1.00 86.56 366 LEU A O 1
ATOM 2804 N N . GLU A 1 367 ? 11.143 -12.754 -27.855 1.00 86.44 367 GLU A N 1
ATOM 2805 C CA . GLU A 1 367 ? 10.408 -13.319 -28.998 1.00 86.44 367 GLU A CA 1
ATOM 2806 C C . GLU A 1 367 ? 11.057 -12.907 -30.329 1.00 86.44 367 GLU A C 1
ATOM 2808 O O . GLU A 1 367 ? 11.143 -13.695 -31.272 1.00 86.44 367 GLU A O 1
ATOM 2813 N N . ASN A 1 368 ? 11.565 -11.671 -30.383 1.00 86.38 368 ASN A N 1
ATOM 2814 C CA . ASN A 1 368 ? 12.343 -11.138 -31.492 1.00 86.38 368 ASN A CA 1
ATOM 2815 C C . ASN A 1 368 ? 13.755 -10.736 -31.013 1.00 86.38 368 ASN A C 1
ATOM 2817 O O . ASN A 1 368 ? 13.922 -9.663 -30.424 1.00 86.38 368 ASN A O 1
ATOM 2821 N N . PRO A 1 369 ? 14.795 -11.546 -31.294 1.00 85.50 369 PRO A N 1
ATOM 2822 C CA . PRO A 1 369 ? 16.172 -11.256 -30.884 1.00 85.50 369 PRO A CA 1
ATOM 2823 C C . PRO A 1 369 ? 16.772 -9.967 -31.472 1.00 85.50 369 PRO A C 1
ATOM 2825 O O . PRO A 1 369 ? 17.725 -9.429 -30.911 1.00 85.50 369 PRO A O 1
ATOM 2828 N N . GLU A 1 370 ? 16.235 -9.455 -32.584 1.00 86.25 370 GLU A N 1
ATOM 28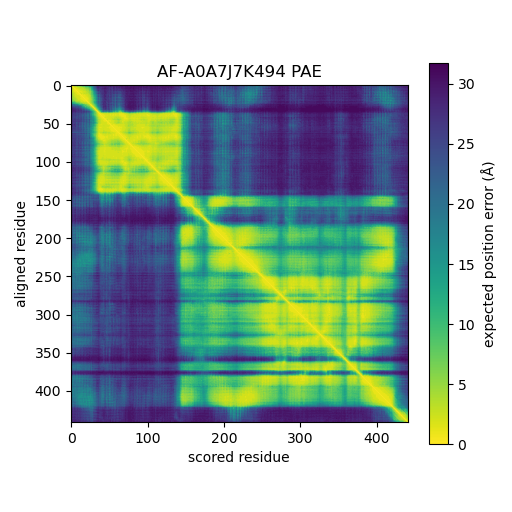29 C CA . GLU A 1 370 ? 16.719 -8.226 -33.237 1.00 86.25 370 GLU A CA 1
ATOM 2830 C C . GLU A 1 370 ? 16.046 -6.950 -32.694 1.00 86.25 370 GLU A C 1
ATOM 2832 O O . GLU A 1 370 ? 16.479 -5.839 -33.018 1.00 86.25 370 GLU A O 1
ATOM 2837 N N . CYS A 1 371 ? 15.017 -7.085 -31.847 1.00 87.62 371 CYS A N 1
ATOM 2838 C CA . CYS A 1 371 ? 14.250 -5.965 -31.291 1.00 87.62 371 CYS A CA 1
ATOM 2839 C C . CYS A 1 371 ? 15.118 -4.907 -30.572 1.00 87.62 371 CYS A C 1
ATOM 2841 O O . CYS A 1 371 ? 14.981 -3.722 -30.875 1.00 87.62 371 CYS A O 1
ATOM 2843 N N . PRO A 1 372 ? 16.087 -5.264 -29.704 1.00 89.31 372 PRO A N 1
ATOM 2844 C CA . PRO A 1 372 ? 16.906 -4.258 -29.021 1.00 89.31 372 PRO A CA 1
ATOM 2845 C C . PRO A 1 372 ? 17.854 -3.496 -29.959 1.00 89.31 372 PRO A C 1
ATOM 2847 O O . PRO A 1 372 ? 18.359 -2.431 -29.603 1.00 89.31 372 PRO A O 1
ATOM 2850 N N . TYR A 1 373 ? 18.129 -4.042 -31.146 1.00 87.94 373 TYR A N 1
ATOM 2851 C CA . TYR A 1 373 ? 19.146 -3.549 -32.080 1.00 87.94 373 TYR A CA 1
ATOM 2852 C C . TYR A 1 373 ? 18.562 -2.780 -33.269 1.00 87.94 373 TYR A C 1
ATOM 2854 O O . TYR A 1 373 ? 19.306 -2.142 -34.016 1.00 87.94 373 TYR A O 1
ATOM 2862 N N . SER A 1 374 ? 17.245 -2.816 -33.464 1.00 79.69 374 SER A N 1
ATOM 2863 C CA . SER A 1 374 ? 16.582 -2.123 -34.564 1.00 79.69 374 SER A CA 1
ATOM 2864 C C . SER A 1 374 ? 15.211 -1.605 -34.136 1.00 79.69 374 SER A C 1
ATOM 2866 O O . SER A 1 374 ? 14.425 -2.327 -33.542 1.00 79.69 374 SER A O 1
ATOM 2868 N N . LEU A 1 375 ? 14.908 -0.348 -34.461 1.00 72.31 375 LEU A N 1
ATOM 2869 C CA . LEU A 1 375 ? 13.536 0.166 -34.411 1.00 72.31 375 LEU A CA 1
ATOM 2870 C C . LEU A 1 375 ? 12.894 -0.180 -35.763 1.00 72.31 375 LEU A C 1
ATOM 2872 O O . LEU A 1 375 ? 13.258 0.469 -36.752 1.00 72.31 375 LEU A O 1
ATOM 2876 N N . PRO A 1 376 ? 12.083 -1.259 -35.875 1.00 59.44 376 PRO A N 1
ATOM 2877 C CA . PRO A 1 376 ? 10.634 -1.052 -36.043 1.00 59.44 376 PRO A CA 1
ATOM 2878 C C . PRO A 1 376 ? 9.729 -2.281 -35.723 1.00 59.44 376 PRO A C 1
ATOM 2880 O O . PRO A 1 376 ? 9.592 -3.191 -36.543 1.00 59.44 376 PRO A O 1
ATOM 2883 N N . GLU A 1 377 ? 8.980 -2.238 -34.624 1.00 50.91 377 GLU A N 1
ATOM 2884 C CA . GLU A 1 377 ? 7.628 -2.826 -34.531 1.00 50.91 377 GLU A CA 1
ATOM 2885 C C . GLU A 1 377 ? 6.644 -1.666 -34.284 1.00 50.91 377 GLU A C 1
ATOM 2887 O O . GLU A 1 377 ? 7.094 -0.611 -33.827 1.00 50.91 377 GLU A O 1
ATOM 2892 N N . PRO A 1 378 ? 5.369 -1.748 -34.716 1.00 54.38 378 PRO A N 1
ATOM 2893 C CA . PRO A 1 378 ? 4.482 -0.589 -34.726 1.00 54.38 378 PRO A CA 1
ATOM 2894 C C . PRO A 1 378 ? 4.311 -0.067 -33.298 1.00 54.38 378 PRO A C 1
ATOM 2896 O O . PRO A 1 378 ? 3.759 -0.772 -32.468 1.00 54.38 378 PRO A O 1
ATOM 2899 N N . ASP A 1 379 ? 4.827 1.145 -33.079 1.00 62.84 379 ASP A N 1
ATOM 2900 C CA . ASP A 1 379 ? 4.727 1.987 -31.889 1.00 62.84 379 ASP A CA 1
ATOM 2901 C C . ASP A 1 379 ? 4.900 1.243 -30.557 1.00 62.84 379 ASP A C 1
ATOM 2903 O O . ASP A 1 379 ? 3.941 0.758 -29.970 1.00 62.84 379 ASP A O 1
ATOM 2907 N N . PHE A 1 380 ? 6.132 1.217 -30.026 1.00 75.25 380 PHE A N 1
ATOM 2908 C CA . PHE A 1 380 ? 6.279 1.001 -28.588 1.00 75.25 380 PHE A CA 1
ATOM 2909 C C . PHE A 1 380 ? 5.461 2.069 -27.864 1.00 75.25 380 PHE A C 1
ATOM 2911 O O . PHE A 1 380 ? 5.847 3.245 -27.870 1.00 75.25 380 PHE A O 1
ATOM 2918 N N . ASP A 1 381 ? 4.364 1.654 -27.243 1.00 88.25 381 ASP A N 1
ATOM 2919 C CA . ASP A 1 381 ? 3.537 2.551 -26.460 1.00 88.25 381 ASP A CA 1
ATOM 2920 C C . ASP A 1 381 ? 4.372 3.150 -25.320 1.00 88.25 381 ASP A C 1
ATOM 2922 O O . ASP A 1 381 ? 5.217 2.500 -24.688 1.00 88.25 381 ASP A O 1
ATOM 2926 N N . GLY A 1 382 ? 4.179 4.446 -25.088 1.00 92.06 382 GLY A N 1
ATOM 2927 C CA . GLY A 1 382 ? 4.875 5.157 -24.029 1.00 92.06 382 GLY A CA 1
ATOM 2928 C C . GLY A 1 382 ? 4.385 4.704 -22.661 1.00 92.06 382 GLY A C 1
ATOM 2929 O O . GLY A 1 382 ? 3.190 4.786 -22.368 1.00 92.06 382 GLY A O 1
ATOM 2930 N N . CYS A 1 383 ? 5.305 4.327 -21.769 1.00 93.62 383 CYS A N 1
ATOM 2931 C CA . CYS A 1 383 ? 4.933 3.830 -20.444 1.00 93.62 383 CYS A CA 1
ATOM 2932 C C . CYS A 1 383 ? 4.122 4.827 -19.613 1.00 93.62 383 CYS A C 1
ATOM 2934 O O . CYS A 1 383 ? 3.405 4.424 -18.700 1.00 93.62 383 CYS A O 1
ATOM 2936 N N . TYR A 1 384 ? 4.219 6.132 -19.884 1.00 92.94 384 TYR A N 1
ATOM 2937 C CA . TYR A 1 384 ? 3.404 7.115 -19.176 1.00 92.94 384 TYR A CA 1
ATOM 2938 C C . TYR A 1 384 ? 1.902 6.922 -19.430 1.00 92.94 384 TYR A C 1
ATOM 2940 O O . TYR A 1 384 ? 1.126 6.987 -18.474 1.00 92.94 384 TYR A O 1
ATOM 2948 N N . GLU A 1 385 ? 1.494 6.682 -20.679 1.00 91.38 385 GLU A N 1
ATOM 2949 C CA . GLU A 1 385 ? 0.079 6.481 -21.009 1.00 91.38 385 GLU A CA 1
ATOM 2950 C C . GLU A 1 385 ? -0.407 5.116 -20.510 1.00 91.38 385 GLU A C 1
ATOM 2952 O O . GLU A 1 385 ? -1.458 5.062 -19.879 1.00 91.38 385 GLU A O 1
ATOM 2957 N N . GLU A 1 386 ? 0.405 4.059 -20.619 1.00 91.69 386 GLU A N 1
ATOM 2958 C CA . GLU A 1 386 ? 0.074 2.738 -20.057 1.00 91.69 386 GLU A CA 1
ATOM 2959 C C . GLU A 1 386 ? -0.098 2.769 -18.531 1.00 91.69 386 GLU A C 1
ATOM 2961 O O . GLU A 1 386 ? -1.078 2.258 -17.986 1.00 91.69 386 GLU A O 1
ATOM 2966 N N . ILE A 1 387 ? 0.801 3.446 -17.804 1.00 89.56 387 ILE A N 1
ATOM 2967 C CA . ILE A 1 387 ? 0.645 3.655 -16.355 1.00 89.56 387 ILE A CA 1
ATOM 2968 C C . ILE A 1 387 ? -0.632 4.449 -16.068 1.00 89.56 387 ILE A C 1
ATOM 2970 O O . ILE A 1 387 ? -1.363 4.149 -15.118 1.00 89.56 387 ILE A O 1
ATOM 2974 N N . LYS A 1 388 ? -0.899 5.494 -16.853 1.00 88.00 388 LYS A N 1
ATOM 2975 C CA . LYS A 1 388 ? -2.076 6.345 -16.679 1.00 88.00 388 LYS A CA 1
ATOM 2976 C C . LYS A 1 388 ? -3.364 5.556 -16.908 1.00 88.00 388 LYS A C 1
ATOM 2978 O O . LYS A 1 388 ? -4.305 5.722 -16.129 1.00 88.00 388 LYS A O 1
ATOM 2983 N N . ASP A 1 389 ? -3.404 4.691 -17.908 1.00 89.19 389 ASP A N 1
ATOM 2984 C CA . ASP A 1 389 ? -4.556 3.850 -18.213 1.00 89.19 389 ASP A CA 1
ATOM 2985 C C . ASP A 1 389 ? -4.718 2.726 -17.187 1.00 89.19 389 ASP A C 1
ATOM 2987 O O . ASP A 1 389 ? -5.816 2.553 -16.657 1.00 89.19 389 ASP A O 1
ATOM 2991 N N . ALA A 1 390 ? -3.628 2.108 -16.726 1.00 85.81 390 ALA A N 1
ATOM 2992 C CA . ALA A 1 390 ? -3.661 1.171 -15.602 1.00 85.81 390 ALA A CA 1
ATOM 2993 C C . ALA A 1 390 ? -4.228 1.806 -14.316 1.00 85.81 390 ALA A C 1
ATOM 2995 O O . ALA A 1 390 ? -4.984 1.169 -13.571 1.00 85.81 390 ALA A O 1
ATOM 2996 N N . ILE A 1 391 ? -3.909 3.076 -14.042 1.00 83.38 391 ILE A N 1
ATOM 2997 C CA . ILE A 1 391 ? -4.489 3.824 -12.915 1.00 83.38 391 ILE A CA 1
ATOM 2998 C C . ILE A 1 391 ? -5.977 4.111 -13.153 1.00 83.38 391 ILE A C 1
ATOM 3000 O O . ILE A 1 391 ? -6.774 3.986 -12.218 1.00 83.38 391 ILE A O 1
ATOM 3004 N N . LYS A 1 392 ? -6.378 4.489 -14.374 1.00 84.00 392 LYS A N 1
ATOM 3005 C CA . LYS A 1 392 ? -7.790 4.736 -14.717 1.00 84.00 392 LYS A CA 1
ATOM 3006 C C . LYS A 1 392 ? -8.633 3.469 -14.601 1.00 84.00 392 LYS A C 1
ATOM 3008 O O . LYS A 1 392 ? -9.719 3.537 -14.028 1.00 84.00 392 LYS A O 1
ATOM 3013 N N . ASP A 1 393 ? -8.135 2.329 -15.054 1.00 84.62 393 ASP A N 1
ATOM 3014 C CA . ASP A 1 393 ? -8.856 1.055 -14.997 1.00 84.62 393 ASP A CA 1
ATOM 3015 C C . ASP A 1 393 ? -9.107 0.608 -13.555 1.00 84.62 393 ASP A C 1
ATOM 3017 O O . ASP A 1 393 ? -10.190 0.135 -13.207 1.00 84.62 393 ASP A O 1
ATOM 3021 N N . ASN A 1 394 ? -8.141 0.862 -12.672 1.00 79.88 394 ASN A N 1
ATOM 3022 C CA . ASN A 1 394 ? -8.264 0.584 -11.243 1.00 79.88 394 ASN A CA 1
ATOM 3023 C C . ASN A 1 394 ? -8.871 1.750 -10.442 1.00 79.88 394 ASN A C 1
ATOM 3025 O O . ASN A 1 394 ? -9.039 1.643 -9.223 1.00 79.88 394 ASN A O 1
ATOM 3029 N N . SER A 1 395 ? -9.252 2.857 -11.092 1.00 79.62 395 SER A N 1
ATOM 3030 C CA . SER A 1 395 ? -9.768 4.057 -10.416 1.00 79.62 395 SER A CA 1
ATOM 3031 C C . SER A 1 395 ? -11.010 3.772 -9.576 1.00 79.62 395 SER A C 1
ATOM 3033 O O . SER A 1 395 ? -11.171 4.354 -8.504 1.00 79.62 395 SER A O 1
ATOM 3035 N N . VAL A 1 396 ? -11.847 2.818 -9.996 1.00 78.69 396 VAL A N 1
ATOM 3036 C CA . VAL A 1 396 ? -13.031 2.381 -9.242 1.00 78.69 396 VAL A CA 1
ATOM 3037 C C . VAL A 1 396 ? -12.645 1.845 -7.862 1.00 78.69 396 VAL A C 1
ATOM 3039 O O . VAL A 1 396 ? -13.315 2.163 -6.881 1.00 78.69 396 VAL A O 1
ATOM 3042 N N . ILE A 1 397 ? -11.549 1.087 -7.761 1.00 79.19 397 ILE A N 1
ATOM 3043 C CA . ILE A 1 397 ? -11.058 0.535 -6.490 1.00 79.19 397 ILE A CA 1
ATOM 3044 C C . ILE A 1 397 ? -10.584 1.671 -5.581 1.00 79.19 397 ILE A C 1
ATOM 3046 O O . ILE A 1 397 ? -10.980 1.736 -4.418 1.00 79.19 397 ILE A O 1
ATOM 3050 N N . PHE A 1 398 ? -9.797 2.611 -6.111 1.00 75.06 398 PHE A N 1
ATOM 3051 C CA . PHE A 1 398 ? -9.321 3.762 -5.337 1.00 75.06 398 PHE A CA 1
ATOM 3052 C C . PHE A 1 398 ? -10.471 4.653 -4.852 1.00 75.06 398 PHE A C 1
ATOM 3054 O O . PHE A 1 398 ? -10.487 5.066 -3.690 1.00 75.06 398 PHE A O 1
ATOM 3061 N N . ILE A 1 399 ? -11.467 4.901 -5.706 1.00 80.44 399 ILE A N 1
ATOM 3062 C CA . ILE A 1 399 ? -12.676 5.652 -5.347 1.00 80.44 399 ILE A CA 1
ATOM 3063 C C . ILE A 1 399 ? -13.476 4.902 -4.276 1.00 80.44 399 ILE A C 1
ATOM 3065 O O . ILE A 1 399 ? -13.967 5.532 -3.336 1.00 80.44 399 ILE A O 1
ATOM 3069 N N . ALA A 1 400 ? -13.591 3.575 -4.376 1.00 77.19 400 ALA A N 1
ATOM 3070 C CA . ALA A 1 400 ? -14.288 2.757 -3.388 1.00 77.19 400 ALA A CA 1
ATOM 3071 C C . ALA A 1 400 ? -13.597 2.810 -2.018 1.00 77.19 400 ALA A C 1
ATOM 3073 O O . ALA A 1 400 ? -14.269 3.064 -1.018 1.00 77.19 400 ALA A O 1
ATOM 3074 N N . ILE A 1 401 ? -12.269 2.655 -1.973 1.00 80.19 401 ILE A N 1
ATOM 3075 C CA . ILE A 1 401 ? -11.479 2.767 -0.737 1.00 80.19 401 ILE A CA 1
ATOM 3076 C C . ILE A 1 401 ? -11.629 4.168 -0.138 1.00 80.19 401 ILE A C 1
ATOM 3078 O O . ILE A 1 401 ? -11.963 4.293 1.038 1.00 80.19 401 ILE A O 1
ATOM 3082 N N . GLY A 1 402 ? -11.461 5.227 -0.938 1.00 82.62 402 GLY A N 1
ATOM 3083 C CA . GLY A 1 402 ? -11.616 6.606 -0.464 1.00 82.62 402 GLY A CA 1
ATOM 3084 C C . GLY A 1 402 ? -13.018 6.891 0.086 1.00 82.62 402 GLY A C 1
ATOM 3085 O O . GLY A 1 402 ? -13.164 7.482 1.155 1.00 82.62 402 GLY A O 1
ATOM 3086 N N . SER A 1 403 ? -14.059 6.406 -0.594 1.00 83.00 403 SER A N 1
ATOM 3087 C CA . SER A 1 403 ? -15.451 6.561 -0.150 1.00 83.00 403 SER A CA 1
ATOM 3088 C C . SER A 1 403 ? -15.735 5.791 1.142 1.00 83.00 403 SER A C 1
ATOM 3090 O O . SER A 1 403 ? -16.413 6.309 2.032 1.00 83.00 403 SER A O 1
ATOM 3092 N N . ALA A 1 404 ? -15.203 4.571 1.270 1.00 82.00 404 ALA A N 1
ATOM 3093 C CA . ALA A 1 404 ? -15.319 3.769 2.484 1.00 82.00 404 ALA A CA 1
ATOM 3094 C C . ALA A 1 404 ? -14.622 4.453 3.669 1.00 82.00 404 ALA A C 1
ATOM 3096 O O . ALA A 1 404 ? -15.224 4.576 4.736 1.00 82.00 404 ALA A O 1
ATOM 3097 N N . THR A 1 405 ? -13.409 4.973 3.467 1.00 88.31 405 THR A N 1
ATOM 3098 C CA . THR A 1 405 ? -12.653 5.716 4.487 1.00 88.31 405 THR A CA 1
ATOM 3099 C C . THR A 1 405 ? -13.419 6.944 4.974 1.00 88.31 405 THR A C 1
ATOM 3101 O O . THR A 1 405 ? -13.618 7.091 6.182 1.00 88.31 405 THR A O 1
ATOM 3104 N N . LEU A 1 406 ? -13.946 7.770 4.062 1.00 89.12 406 LEU A N 1
ATOM 3105 C CA . LEU A 1 406 ? -14.778 8.928 4.418 1.00 89.12 406 LEU A CA 1
ATOM 3106 C C . LEU A 1 406 ? -16.024 8.518 5.217 1.00 89.12 406 LEU A C 1
ATOM 3108 O O . LEU A 1 406 ? -16.381 9.169 6.203 1.00 89.12 406 LEU A O 1
ATOM 3112 N N . GLY A 1 407 ? -16.678 7.424 4.816 1.00 86.38 407 GLY A N 1
ATOM 3113 C CA . GLY A 1 407 ? -17.837 6.875 5.518 1.00 86.38 407 GLY A CA 1
ATOM 3114 C C . GLY A 1 407 ? -17.504 6.436 6.945 1.00 86.38 407 GLY A C 1
ATOM 3115 O O . GLY A 1 407 ? -18.204 6.814 7.887 1.00 86.38 407 GLY A O 1
ATOM 3116 N N . VAL A 1 408 ? -16.410 5.692 7.121 1.00 87.25 408 VAL A N 1
ATOM 3117 C CA . VAL A 1 408 ? -15.938 5.241 8.439 1.00 87.25 408 VAL A CA 1
ATOM 3118 C C . VAL A 1 408 ? -15.575 6.432 9.324 1.00 87.25 408 VAL A C 1
ATOM 3120 O O . VAL A 1 408 ? -16.031 6.501 10.463 1.00 87.25 408 VAL A O 1
ATOM 3123 N N . GLN A 1 409 ? -14.826 7.409 8.810 1.00 90.81 409 GLN A N 1
ATOM 3124 C CA . GLN A 1 409 ? -14.463 8.611 9.568 1.00 90.81 409 GLN A CA 1
ATOM 3125 C C . GLN A 1 409 ? -15.693 9.403 10.023 1.00 90.81 409 GLN A C 1
ATOM 3127 O O . GLN A 1 409 ? -15.762 9.825 11.181 1.00 90.81 409 GLN A O 1
ATOM 3132 N N . LEU A 1 410 ? -16.695 9.558 9.151 1.00 90.00 410 LEU A N 1
ATOM 3133 C CA . LEU A 1 410 ? -17.949 10.222 9.501 1.00 90.00 410 LEU A CA 1
ATOM 3134 C C . LEU A 1 410 ? -18.685 9.482 10.628 1.00 90.00 410 LEU A C 1
ATOM 3136 O O . LEU A 1 410 ? -19.146 10.119 11.578 1.00 90.00 410 LEU A O 1
ATOM 3140 N N . LEU A 1 411 ? -18.767 8.150 10.558 1.00 87.75 411 LEU A N 1
ATOM 3141 C CA . LEU A 1 411 ? -19.364 7.332 11.619 1.00 87.75 411 LEU A CA 1
ATOM 3142 C C . LEU A 1 411 ? -18.601 7.469 12.942 1.00 87.75 411 LEU A C 1
ATOM 3144 O O . LEU A 1 411 ? -19.226 7.660 13.985 1.00 87.75 411 LEU A O 1
ATOM 3148 N N . CYS A 1 412 ? -17.268 7.452 12.909 1.00 87.31 412 CYS A N 1
ATOM 3149 C CA . CYS A 1 412 ? -16.427 7.640 14.092 1.00 87.31 412 CYS A CA 1
ATOM 3150 C C . CYS A 1 412 ? -16.681 8.993 14.771 1.00 87.31 412 CYS A C 1
ATOM 3152 O O . CYS A 1 412 ? -16.812 9.061 15.998 1.00 87.31 412 CYS A O 1
ATOM 3154 N N . VAL A 1 413 ? -16.806 10.067 13.987 1.00 89.00 413 VAL A N 1
ATOM 3155 C CA . VAL A 1 413 ? -17.149 11.403 14.495 1.00 89.00 413 VAL A CA 1
ATOM 3156 C C . VAL A 1 413 ? -18.549 11.399 15.118 1.00 89.00 413 VAL A C 1
ATOM 3158 O O . VAL A 1 413 ? -18.718 11.844 16.255 1.00 89.00 413 VAL A O 1
ATOM 3161 N N . LEU A 1 414 ? -19.548 10.838 14.429 1.00 87.31 414 LEU A N 1
ATOM 3162 C CA . LEU A 1 414 ? -20.924 10.741 14.930 1.00 87.31 414 LEU A CA 1
ATOM 3163 C C . LEU A 1 414 ? -21.013 9.973 16.255 1.00 87.31 414 LEU A C 1
ATOM 3165 O O . LEU A 1 414 ? -21.632 10.456 17.208 1.00 87.31 414 LEU A O 1
ATOM 3169 N N . PHE A 1 415 ? -20.378 8.805 16.339 1.00 86.00 415 PHE A N 1
ATOM 3170 C CA . PHE A 1 415 ? -20.350 7.998 17.558 1.00 86.00 415 PHE A CA 1
ATOM 3171 C C . PHE A 1 415 ? -19.633 8.714 18.699 1.00 86.00 415 PHE A C 1
ATOM 3173 O O . PHE A 1 415 ? -20.141 8.715 19.822 1.00 86.00 415 PHE A O 1
ATOM 3180 N N . SER A 1 416 ? -18.526 9.401 18.415 1.00 85.12 416 SER A N 1
ATOM 3181 C CA . SER A 1 416 ? -17.804 10.188 19.419 1.00 85.12 416 SER A CA 1
ATOM 3182 C C . SER A 1 416 ? -18.669 11.306 20.002 1.00 85.12 416 SER A C 1
ATOM 3184 O O . SER A 1 416 ? -18.712 11.484 21.220 1.00 85.12 416 SER A O 1
ATOM 3186 N N . PHE A 1 417 ? -19.432 12.021 19.169 1.00 81.25 417 PHE A N 1
ATOM 3187 C CA . PHE A 1 417 ? -20.370 13.038 19.651 1.00 81.25 417 PHE A CA 1
ATOM 3188 C C . PHE A 1 417 ? -21.533 12.444 20.455 1.00 81.25 417 PHE A C 1
ATOM 3190 O O . PHE A 1 417 ? -21.901 12.994 21.497 1.00 81.25 417 PHE A O 1
ATOM 3197 N N . CYS A 1 418 ? -22.099 11.317 20.013 1.00 79.88 418 CYS A N 1
ATOM 3198 C CA . CYS A 1 418 ? -23.194 10.652 20.726 1.00 79.88 418 CYS A CA 1
ATOM 3199 C C . CYS A 1 418 ? -22.759 10.177 22.120 1.00 79.88 418 CYS A C 1
ATOM 3201 O O . CYS A 1 418 ? -23.468 10.405 23.103 1.00 79.88 418 CYS A O 1
ATOM 3203 N N . LEU A 1 419 ? -21.576 9.565 22.216 1.00 75.19 419 LEU A N 1
ATOM 3204 C CA . LEU A 1 419 ? -20.992 9.102 23.477 1.00 75.19 419 LEU A CA 1
ATOM 3205 C C . LEU A 1 419 ? -20.628 10.264 24.406 1.00 75.19 419 LEU A C 1
ATOM 3207 O O . LEU A 1 419 ? -20.857 10.165 25.608 1.00 75.19 419 LEU A O 1
ATOM 3211 N N . ALA A 1 420 ? -20.141 11.386 23.868 1.00 69.88 420 ALA A N 1
ATOM 3212 C CA . ALA A 1 420 ? -19.848 12.573 24.669 1.00 69.88 420 ALA A CA 1
ATOM 3213 C C . ALA A 1 420 ? -21.108 13.219 25.280 1.00 69.88 420 ALA A C 1
ATOM 3215 O O . ALA A 1 420 ? -21.024 13.795 26.363 1.00 69.88 420 ALA A O 1
ATOM 3216 N N . LYS A 1 421 ? -22.263 13.130 24.600 1.00 68.50 421 LYS A N 1
ATOM 3217 C CA . LYS A 1 421 ? -23.524 13.778 25.010 1.00 68.50 421 LYS A CA 1
ATOM 3218 C C . LYS A 1 421 ? -24.364 12.943 25.987 1.00 68.50 421 LYS A C 1
ATOM 3220 O O . LYS A 1 421 ? -25.066 13.519 26.812 1.00 68.50 421 LYS A O 1
ATOM 3225 N N . LYS A 1 422 ? -24.308 11.606 25.906 1.00 59.97 422 LYS A N 1
ATOM 3226 C CA . LYS A 1 422 ? -25.162 10.688 26.691 1.00 59.97 422 LYS A CA 1
ATOM 3227 C C . LYS A 1 422 ? -25.006 10.830 28.218 1.00 59.97 422 LYS A C 1
ATOM 3229 O O . LYS A 1 422 ? -25.968 10.585 28.939 1.00 59.97 422 LYS A O 1
ATOM 3234 N N . ASP A 1 423 ? -23.843 11.259 28.705 1.00 52.56 423 ASP A N 1
ATOM 3235 C CA . ASP A 1 423 ? -23.573 11.336 30.150 1.00 52.56 423 ASP A CA 1
ATOM 3236 C C . ASP A 1 423 ? -23.894 12.688 30.796 1.00 52.56 423 ASP A C 1
ATOM 3238 O O . ASP A 1 423 ? -24.059 12.743 32.014 1.00 52.56 423 ASP A O 1
ATOM 3242 N N . ASP A 1 424 ? -24.035 13.775 30.030 1.00 52.56 424 ASP A N 1
ATOM 3243 C CA . ASP A 1 424 ? -24.416 15.067 30.623 1.00 52.56 424 ASP A CA 1
ATOM 3244 C C . ASP A 1 424 ? -25.864 15.026 31.156 1.00 52.56 424 ASP A C 1
ATOM 3246 O O . ASP A 1 424 ? -26.167 15.662 32.158 1.00 52.56 424 ASP A O 1
ATOM 3250 N N . SER A 1 425 ? -26.741 14.194 30.576 1.00 49.00 425 SER A N 1
ATOM 3251 C CA . SER A 1 425 ? -28.122 14.011 31.054 1.00 49.00 425 SER A CA 1
ATOM 3252 C C . SER A 1 425 ? -28.269 13.148 32.314 1.00 49.00 425 SER A C 1
ATOM 3254 O O . SER A 1 425 ? -29.296 13.239 32.979 1.00 49.00 425 SER A O 1
ATOM 3256 N N . LEU A 1 426 ? -27.288 12.298 32.641 1.00 48.59 426 LEU A N 1
ATOM 3257 C CA . LEU A 1 426 ? -27.339 11.430 33.830 1.00 48.59 426 LEU A CA 1
ATOM 3258 C C . LEU A 1 426 ? -26.713 12.101 35.059 1.00 48.59 426 LEU A C 1
ATOM 3260 O O . LEU A 1 426 ? -27.210 11.926 36.171 1.00 48.59 426 LEU A O 1
ATOM 3264 N N . VAL A 1 427 ? -25.664 12.907 34.862 1.00 49.66 427 VAL A N 1
ATOM 3265 C CA . VAL A 1 427 ? -25.057 13.705 35.941 1.00 49.66 427 VAL A CA 1
ATOM 3266 C C . VAL A 1 427 ? -26.048 14.750 36.458 1.00 49.66 427 VAL A C 1
ATOM 3268 O O . VAL A 1 427 ? -26.243 14.837 37.665 1.00 49.66 427 VAL A O 1
ATOM 3271 N N . ASP A 1 428 ? -26.761 15.437 35.561 1.00 47.31 428 ASP A N 1
ATOM 3272 C CA . ASP A 1 428 ? -27.747 16.463 35.933 1.00 47.31 428 ASP A CA 1
ATOM 3273 C C . ASP A 1 428 ? -28.923 15.866 36.737 1.00 47.31 428 ASP A C 1
ATOM 3275 O O . ASP A 1 428 ? -29.395 16.445 37.710 1.00 47.31 428 ASP A O 1
ATOM 3279 N N . GLN A 1 429 ? -29.355 14.637 36.420 1.00 50.12 429 GLN A N 1
ATOM 3280 C CA . GLN A 1 429 ? -30.395 13.953 37.202 1.00 50.12 429 GLN A CA 1
ATOM 3281 C C . GLN A 1 429 ? -29.918 13.485 38.582 1.00 50.12 429 GLN A C 1
ATOM 3283 O O . GLN A 1 429 ? -30.703 13.496 39.529 1.00 50.12 429 GLN A O 1
ATOM 3288 N N . THR A 1 430 ? -28.651 13.090 38.712 1.00 50.88 430 THR A N 1
ATOM 3289 C CA . THR A 1 430 ? -28.091 12.623 39.991 1.00 50.88 430 THR A CA 1
ATOM 3290 C C . THR A 1 430 ? -27.824 13.803 40.930 1.00 50.88 430 THR A C 1
ATOM 3292 O O . THR A 1 430 ? -28.133 13.729 42.116 1.00 50.88 430 THR A O 1
ATOM 3295 N N . GLU A 1 431 ? -27.350 14.931 40.393 1.00 50.12 431 GLU A N 1
ATOM 3296 C CA . GLU A 1 431 ? -27.117 16.167 41.152 1.00 50.12 431 GLU A CA 1
ATOM 3297 C C . GLU A 1 431 ? -28.442 16.811 41.610 1.00 50.12 431 GLU A C 1
ATOM 3299 O O . GLU A 1 431 ? -28.552 17.266 42.749 1.00 50.12 431 GLU A O 1
ATOM 3304 N N . VAL A 1 432 ? -29.499 16.753 40.785 1.00 52.03 432 VAL A N 1
ATOM 3305 C CA . VAL A 1 432 ? -30.861 17.182 41.167 1.00 52.03 432 VAL A CA 1
ATOM 3306 C C . VAL A 1 432 ? -31.482 16.276 42.242 1.00 52.03 432 VAL A C 1
ATOM 3308 O O . VAL A 1 432 ? -32.213 16.769 43.103 1.00 52.03 432 VAL A O 1
ATOM 3311 N N . LEU A 1 433 ? -31.196 14.969 42.237 1.00 51.47 433 LEU A N 1
ATOM 3312 C CA . LEU A 1 433 ? -31.659 14.050 43.285 1.00 51.47 433 LEU A CA 1
ATOM 3313 C C . LEU A 1 433 ? -30.930 14.286 44.618 1.00 51.47 433 LEU A C 1
ATOM 3315 O O . LEU A 1 433 ? -31.598 14.380 45.645 1.00 51.47 433 LEU A O 1
ATOM 3319 N N . GLU A 1 434 ? -29.608 14.490 44.611 1.00 50.84 434 GLU A N 1
ATOM 3320 C CA . GLU A 1 434 ? -28.848 14.818 45.832 1.00 50.84 434 GLU A CA 1
ATOM 3321 C C . GLU A 1 434 ? -29.198 16.204 46.411 1.00 50.84 434 GLU A C 1
ATOM 3323 O O . GLU A 1 434 ? -29.168 16.399 47.629 1.00 50.84 434 GLU A O 1
ATOM 3328 N N . LEU A 1 435 ? -29.551 17.181 45.566 1.00 51.69 435 LEU A N 1
ATOM 3329 C CA . LEU A 1 435 ? -30.020 18.503 46.007 1.00 51.69 435 LEU A CA 1
ATOM 3330 C C . LEU A 1 435 ? -31.427 18.455 46.622 1.00 51.69 435 LEU A C 1
ATOM 3332 O O . LEU A 1 435 ? -31.691 19.174 47.590 1.00 51.69 435 LEU A O 1
ATOM 3336 N N . ASN A 1 436 ? -32.315 17.603 46.102 1.00 49.59 436 ASN A N 1
ATOM 3337 C CA . ASN A 1 436 ? -33.644 17.385 46.683 1.00 49.59 436 ASN A CA 1
ATOM 3338 C C . ASN A 1 436 ? -33.581 16.600 48.002 1.00 49.59 436 ASN A C 1
ATOM 3340 O O . ASN A 1 436 ? -34.371 16.868 48.902 1.00 49.59 436 ASN A O 1
ATOM 3344 N N . GLU A 1 437 ? -32.633 15.674 48.154 1.00 51.28 437 GLU A N 1
ATOM 3345 C CA . GLU A 1 437 ? -32.446 14.933 49.408 1.00 51.28 437 GLU A CA 1
ATOM 3346 C C . GLU A 1 437 ? -31.857 15.832 50.514 1.00 51.28 437 GLU A C 1
ATOM 3348 O O . GLU A 1 437 ? -32.317 15.796 51.650 1.00 51.28 437 GLU A O 1
ATOM 3353 N N . LYS A 1 438 ? -30.940 16.752 50.173 1.00 52.53 438 LYS A N 1
ATOM 3354 C CA . LYS A 1 438 ? -30.377 17.748 51.114 1.00 52.53 438 LYS A CA 1
ATOM 3355 C C . LYS A 1 438 ? -31.309 18.906 51.489 1.00 52.53 438 LYS A C 1
ATOM 3357 O O . LYS A 1 438 ? -30.944 19.704 52.345 1.00 52.53 438 LYS A O 1
ATOM 3362 N N . THR A 1 439 ? -32.461 19.050 50.836 1.00 52.00 439 THR A N 1
ATOM 3363 C CA . THR A 1 439 ? -33.478 20.063 51.184 1.00 52.00 439 THR A CA 1
ATOM 3364 C C . THR A 1 439 ? -34.654 19.483 51.977 1.00 52.00 439 THR A C 1
ATOM 3366 O O . THR A 1 439 ? -35.564 20.230 52.341 1.00 52.00 439 THR A O 1
ATOM 3369 N N . LEU A 1 440 ? -34.635 18.172 52.253 1.00 49.38 440 LEU A N 1
ATOM 3370 C CA . LEU A 1 440 ? -35.638 17.448 53.042 1.00 49.38 440 LEU A CA 1
ATOM 3371 C C . LEU A 1 440 ? -35.179 17.080 54.469 1.00 49.38 440 LEU A C 1
ATOM 3373 O O . LEU A 1 440 ? -35.991 16.539 55.218 1.00 49.38 440 LEU A O 1
ATOM 3377 N N . ASP A 1 441 ? -33.951 17.439 54.849 1.00 41.00 441 ASP A N 1
ATOM 3378 C CA . ASP A 1 441 ? -33.458 17.533 56.236 1.00 41.00 441 ASP A CA 1
ATOM 3379 C C . ASP A 1 441 ? -33.296 19.012 56.632 1.00 41.00 441 ASP A C 1
ATOM 3381 O O . ASP A 1 441 ? -33.498 19.339 57.828 1.00 41.00 441 ASP A O 1
#